Protein AF-A0A1H5ENJ8-F1 (afdb_monomer)

Mean predicted aligned error: 17.4 Å

Secondary structure (DSSP, 8-state):
------------------------------------------------PPP------PPP---S-------EEEEESS-EEEESSSSTTS-EEEEEPTT-EEEEEEE-TTSEEEEEETTEEEEEEGGGEEE-----------------EEEEEETTEEEEEE--S--SSS-EEEEEEE---BSSTTS--SS-S-TT-HHHHHHHHHHHHTTEEEEEEPPPGGGEETTTEE-SSTTHHHHHHHHHHHHHHHHHHS-EEEEEEEEEEETHHHHHIIIIIHHH-TTTS-SEEEEEES--SS-TTSPPP------HHHHTSEEEEEEEETT--TT-STT-TT--HHHHHHHHHHHHHHTT--EEEEEETT--TT---HHHHHHHHHTT--

Nearest PDB structures (foldseek):
  6bio-assembly1_A  TM=8.941E-01  e=5.036E-04  Trichomonas vaginalis
  6biq-assembly4_C  TM=7.669E-01  e=7.719E-05  Trichomonas vaginalis
  2epd-assembly1_A  TM=6.469E-01  e=9.221E-04  Homo sapiens
  2cub-assembly1_A  TM=4.754E-01  e=1.175E-03  Homo sapiens
  2yuo-assembly1_A  TM=6.584E-01  e=3.081E-02  Mus musculus

pLDDT: mean 70.96, std 23.33, range [23.03, 98.12]

InterPro domains:
  IPR003646 SH3-like domain, bacterial-type [PF08239] (80-129)
  IPR003646 SH3-like domain, bacterial-type [PS51781] (67-133)
  IPR003646 SH3-like domain, bacterial-type [SM00287] (70-133)
  IPR029058 Alpha/Beta hydrolase fold [G3DSA:3.40.50.1820] (159-376)
  IPR029058 Alpha/Beta hydrolase fold [SSF53474] (201-343)
  IPR036028 SH3-like domain superfamily [SSF50044] (95-150)

Radius of gyration: 28.77 Å; Cα contacts (8 Å, |Δi|>4): 739; chains: 1; bounding box: 108×57×76 Å

Solvent-accessible surface area (backbone atoms only — not comparable to full-atom values): 22337 Å² total; per-residue (Å²): 132,84,88,83,89,90,82,91,86,86,82,88,88,87,88,86,87,80,90,88,87,85,91,83,89,84,89,84,86,88,80,88,75,88,78,74,83,78,80,76,82,81,81,81,77,82,76,83,72,85,79,65,80,92,70,89,82,84,82,91,78,83,96,73,92,80,88,84,68,74,67,42,43,29,28,25,74,40,72,40,60,28,11,69,42,86,48,92,86,43,60,72,78,47,70,43,54,54,64,43,72,40,56,25,65,47,71,48,94,90,47,24,32,42,37,57,56,95,91,47,68,28,19,35,60,49,92,42,47,45,78,61,77,86,80,81,86,80,84,88,77,93,60,57,65,66,69,66,41,58,77,41,76,48,76,82,32,42,29,33,29,31,38,50,76,44,59,73,93,49,82,24,21,34,35,42,39,34,50,46,54,43,71,56,97,86,53,88,48,83,52,53,90,38,68,83,29,70,58,40,42,47,33,7,42,51,30,14,78,71,32,8,28,29,32,40,53,49,73,41,82,74,10,52,39,97,88,52,22,36,24,48,54,33,57,38,70,62,46,50,54,31,50,51,49,43,55,54,46,51,44,72,57,22,57,41,41,64,64,42,32,34,42,36,15,30,29,38,16,8,29,31,42,56,68,41,51,78,52,73,31,60,87,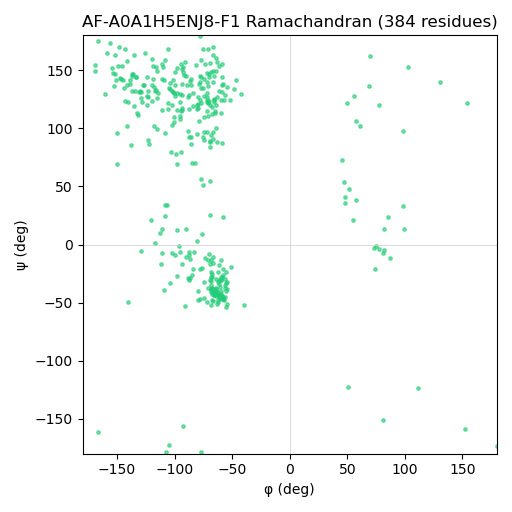75,64,49,27,9,25,37,30,20,29,45,15,22,27,53,44,92,85,76,47,72,71,92,61,74,80,63,60,65,76,31,25,75,33,34,27,42,37,30,35,26,23,70,54,12,33,66,57,44,39,95,74,40,50,88,36,30,26,44,57,19,26,53,45,20,44,51,57,42,40,76,48,59,27,52,61,50,75,44,68,39,72,82,24,38,67,84,66,69,60,63,34,62,51,48,51,62,36,58,76,66,45,102

Foldseek 3Di:
DDDDDDDDDDDDDDDDDDDDDDDDDDDDDDDDDPDDDDDDDDPDPPPDDDADPPDDDDDDDDDDDDDPFPWWKKFFQAWWFFFAAQDPPGDGPDIDHHGDIWIFRDADPSAWTFTADPNDTGITGNVGIDTDDDDDDDDDDDALDDDQDAQDDDLQWTKGKAQLDADSVDQAAAEEEAWAFDADPQDDTVFRRDSRTPLNNLQQVLRRVVRYMYMYIDQGPQCQDPQFHRACCRVLVSSVVSVLRVVVVCVVRHSYDLQRYEYEYAHRRQQSCQQDVVAPCCVRSQAWEYQRELAHFADLVRDGRDGDQHDLSRQAGYAYEAEYEPAAQACQDPRHNSGGRVVRRVRRQVVSVVSNHHYDHHYDYPDYSNPDSPSVSSNVVNVGID

Structure (mmCIF, N/CA/C/O backbone):
data_AF-A0A1H5ENJ8-F1
#
_entry.id   AF-A0A1H5ENJ8-F1
#
loop_
_atom_site.group_PDB
_atom_site.id
_atom_site.type_symbol
_atom_site.label_atom_id
_atom_site.label_alt_id
_atom_site.label_comp_id
_atom_site.label_asym_id
_atom_site.label_entity_id
_atom_site.label_seq_id
_atom_site.pdbx_PDB_ins_code
_atom_site.Cartn_x
_atom_site.Cartn_y
_atom_site.Cartn_z
_atom_site.occupancy
_atom_site.B_iso_or_equiv
_atom_site.auth_seq_id
_atom_site.auth_comp_id
_atom_site.auth_asym_id
_atom_site.auth_atom_id
_atom_site.pdbx_PDB_model_num
ATOM 1 N N . MET A 1 1 ? 67.768 22.641 35.129 1.00 35.69 1 MET A N 1
ATOM 2 C CA . MET A 1 1 ? 67.046 23.902 35.432 1.00 35.69 1 MET A CA 1
ATOM 3 C C . MET A 1 1 ? 66.871 24.683 34.130 1.00 35.69 1 MET A C 1
ATOM 5 O O . MET A 1 1 ? 67.740 24.520 33.292 1.00 35.69 1 MET A O 1
ATOM 9 N N . ALA A 1 2 ? 65.795 25.483 33.992 1.00 35.81 2 ALA A N 1
ATOM 10 C CA . ALA A 1 2 ? 65.405 26.325 32.829 1.00 35.81 2 ALA A CA 1
ATOM 11 C C . ALA A 1 2 ? 65.265 25.596 31.454 1.00 35.81 2 ALA A C 1
ATOM 13 O O . ALA A 1 2 ? 66.106 24.789 31.095 1.00 35.81 2 ALA A O 1
ATOM 14 N N . ARG A 1 3 ? 64.177 25.668 30.659 1.00 38.75 3 ARG A N 1
ATOM 15 C CA . ARG A 1 3 ? 63.271 26.766 30.208 1.00 38.75 3 ARG A CA 1
ATOM 16 C C . ARG A 1 3 ? 63.976 27.761 29.253 1.00 38.75 3 ARG A C 1
ATOM 18 O O . ARG A 1 3 ? 65.094 28.142 29.548 1.00 38.75 3 ARG A O 1
ATOM 25 N N . GLN A 1 4 ? 63.390 28.230 28.136 1.00 37.16 4 GLN A N 1
ATOM 26 C CA . GLN A 1 4 ? 62.016 28.067 27.611 1.00 37.16 4 GLN A CA 1
ATOM 27 C C . GLN A 1 4 ? 61.911 28.263 26.068 1.00 37.16 4 GLN A C 1
ATOM 29 O O . GLN A 1 4 ? 62.873 28.634 25.411 1.00 37.16 4 GLN A O 1
ATOM 34 N N . ARG A 1 5 ? 60.716 27.984 25.514 1.00 42.91 5 ARG A N 1
ATOM 35 C CA . ARG A 1 5 ? 60.276 28.131 24.098 1.00 42.91 5 ARG A CA 1
ATOM 36 C C . ARG A 1 5 ? 59.961 29.598 23.695 1.00 42.91 5 ARG A C 1
ATOM 38 O O . ARG A 1 5 ? 59.905 30.428 24.593 1.00 42.91 5 ARG A O 1
ATOM 45 N N . ILE A 1 6 ? 59.530 29.796 22.422 1.00 38.50 6 ILE A N 1
ATOM 46 C CA . ILE A 1 6 ? 58.468 30.707 21.850 1.00 38.50 6 ILE A CA 1
ATOM 47 C C . ILE A 1 6 ? 58.973 31.540 20.635 1.00 38.50 6 ILE A C 1
ATOM 49 O O . ILE A 1 6 ? 60.074 32.056 20.728 1.00 38.50 6 ILE A O 1
ATOM 53 N N . THR A 1 7 ? 58.264 31.814 19.512 1.00 38.94 7 THR A N 1
ATOM 54 C CA . THR A 1 7 ? 57.309 31.076 18.612 1.00 38.94 7 THR A CA 1
ATOM 55 C C . THR A 1 7 ? 57.052 31.889 17.314 1.00 38.94 7 THR A C 1
ATOM 57 O O . THR A 1 7 ? 56.972 33.110 17.413 1.00 38.94 7 THR A O 1
ATOM 60 N N . SER A 1 8 ? 56.673 31.230 16.194 1.00 32.31 8 SER A N 1
ATOM 61 C CA . SER A 1 8 ? 55.935 31.797 15.018 1.00 32.31 8 SER A CA 1
ATOM 62 C C . SER A 1 8 ? 56.716 32.794 14.121 1.00 32.31 8 SER A C 1
ATOM 64 O O . SER A 1 8 ? 57.758 33.270 14.539 1.00 32.31 8 SER A O 1
ATOM 66 N N . THR A 1 9 ? 56.363 33.141 12.869 1.00 33.34 9 THR A N 1
ATOM 67 C CA . THR A 1 9 ? 55.193 32.932 11.970 1.00 33.34 9 THR A CA 1
ATOM 68 C C . THR A 1 9 ? 55.682 32.749 10.511 1.00 33.34 9 THR A C 1
ATOM 70 O O . THR A 1 9 ? 56.824 33.080 10.212 1.00 33.34 9 THR A O 1
ATOM 73 N N . ALA A 1 10 ? 54.825 32.306 9.576 1.00 32.31 10 ALA A N 1
ATOM 74 C CA . ALA A 1 10 ? 55.089 32.402 8.129 1.00 32.31 10 ALA A CA 1
ATOM 75 C C . ALA A 1 10 ? 53.879 32.999 7.381 1.00 32.31 10 ALA A C 1
ATOM 77 O O . ALA A 1 10 ? 52.743 32.573 7.595 1.00 32.31 10 ALA A O 1
ATOM 78 N N . ARG A 1 11 ? 54.127 33.997 6.520 1.00 34.75 11 ARG A N 1
ATOM 79 C CA . ARG A 1 11 ? 53.130 34.675 5.668 1.00 34.75 11 ARG A CA 1
ATOM 80 C C . ARG A 1 11 ? 53.173 34.132 4.235 1.00 34.75 11 ARG A C 1
ATOM 82 O O . ARG A 1 11 ? 54.233 33.773 3.736 1.00 34.75 11 ARG A O 1
ATOM 89 N N . SER A 1 12 ? 52.015 34.132 3.580 1.00 34.94 12 SER A N 1
ATOM 90 C CA . SER A 1 12 ? 51.819 33.816 2.159 1.00 34.94 12 SER A CA 1
ATOM 91 C C . SER A 1 12 ? 52.504 34.816 1.221 1.00 34.94 12 SER A C 1
ATOM 93 O O . SER A 1 12 ? 52.647 35.977 1.600 1.00 34.94 12 SER A O 1
ATOM 95 N N . LEU A 1 13 ? 52.742 34.429 -0.042 1.00 30.81 13 LEU A N 1
ATOM 96 C CA . LEU A 1 13 ? 52.519 35.317 -1.194 1.00 30.81 13 LEU A CA 1
ATOM 97 C C . LEU A 1 13 ? 52.353 34.562 -2.530 1.00 30.81 13 LEU A C 1
ATOM 99 O O . LEU A 1 13 ? 52.586 33.361 -2.630 1.00 30.81 13 LEU A O 1
ATOM 103 N N . LEU A 1 14 ? 51.839 35.308 -3.507 1.00 28.73 14 LEU A N 1
ATOM 104 C CA . LEU A 1 14 ? 51.259 34.913 -4.793 1.00 28.73 14 LEU A CA 1
ATOM 105 C C . LEU A 1 14 ? 52.295 34.952 -5.933 1.00 28.73 14 LEU A C 1
ATOM 107 O O . LEU A 1 14 ? 53.169 35.812 -5.892 1.00 28.73 14 LEU A O 1
ATOM 111 N N . ALA A 1 15 ? 52.095 34.173 -7.004 1.00 29.23 15 ALA A N 1
ATOM 112 C CA . ALA A 1 15 ? 52.292 34.621 -8.397 1.00 29.23 15 ALA A CA 1
ATOM 113 C C . ALA A 1 15 ? 51.723 33.595 -9.399 1.00 29.23 15 ALA A C 1
ATOM 115 O O . ALA A 1 15 ? 51.718 32.395 -9.131 1.00 29.23 15 ALA A O 1
ATOM 116 N N . ALA A 1 16 ? 51.254 34.069 -10.555 1.00 30.17 16 ALA A N 1
ATOM 117 C CA . ALA A 1 16 ? 50.742 33.256 -11.661 1.00 30.17 16 ALA A CA 1
ATOM 118 C C . ALA A 1 16 ? 51.574 33.489 -12.934 1.00 30.17 16 ALA A C 1
ATOM 120 O O . ALA A 1 16 ? 52.197 34.541 -13.067 1.00 30.17 16 ALA A O 1
ATOM 121 N N . LEU A 1 17 ? 51.522 32.562 -13.897 1.00 25.55 17 LEU A N 1
ATOM 122 C CA . LEU A 1 17 ? 51.910 32.840 -15.284 1.00 25.55 17 LEU A CA 1
ATOM 123 C C . LEU A 1 17 ? 51.046 32.045 -16.276 1.00 25.55 17 LEU A C 1
ATOM 125 O O . LEU A 1 17 ? 50.471 31.012 -15.932 1.00 25.55 17 LEU A O 1
ATOM 129 N N . VAL A 1 18 ? 50.906 32.583 -17.487 1.00 26.28 18 VAL A N 1
ATOM 130 C CA . VAL A 1 18 ? 49.850 32.279 -18.461 1.00 26.28 18 VAL A CA 1
ATOM 131 C C . VAL A 1 18 ? 50.459 32.086 -19.860 1.00 26.28 18 VAL A C 1
ATOM 133 O O . VAL A 1 18 ? 51.229 32.929 -20.294 1.00 26.28 18 VAL A O 1
ATOM 136 N N . ILE A 1 19 ? 50.050 31.002 -20.538 1.00 28.91 19 ILE A N 1
ATOM 137 C CA . ILE A 1 19 ? 50.002 30.751 -22.003 1.00 28.91 19 ILE A CA 1
ATOM 138 C C . ILE A 1 19 ? 51.251 31.041 -22.870 1.00 28.91 19 ILE A C 1
ATOM 140 O O . ILE A 1 19 ? 51.610 32.187 -23.109 1.00 28.91 19 ILE A O 1
ATOM 144 N N . ALA A 1 20 ? 51.726 29.998 -23.565 1.00 26.36 20 ALA A N 1
ATOM 145 C CA . ALA A 1 20 ? 52.032 30.031 -25.007 1.00 26.36 20 ALA A CA 1
ATOM 146 C C . ALA A 1 20 ? 51.937 28.605 -25.594 1.00 26.36 20 ALA A C 1
ATOM 148 O O . ALA A 1 20 ? 52.114 27.628 -24.868 1.00 26.36 20 ALA A O 1
ATOM 149 N N . ALA A 1 21 ? 51.609 28.475 -26.883 1.00 28.86 21 ALA A N 1
ATOM 150 C CA . ALA A 1 21 ? 51.288 27.197 -27.529 1.00 28.86 21 ALA A CA 1
ATOM 151 C C . ALA A 1 21 ? 52.354 26.741 -28.539 1.00 28.86 21 ALA A C 1
ATOM 153 O O . ALA A 1 21 ? 53.020 27.567 -29.157 1.00 28.86 21 ALA A O 1
ATOM 154 N N . ALA A 1 22 ? 52.427 25.429 -28.782 1.00 27.62 22 ALA A N 1
ATOM 155 C CA . ALA A 1 22 ? 53.050 24.855 -29.973 1.00 27.62 22 ALA A CA 1
ATOM 156 C C . ALA A 1 22 ? 52.261 23.616 -30.427 1.00 27.62 22 ALA A C 1
ATOM 158 O O . ALA A 1 22 ? 52.051 22.677 -29.660 1.00 27.62 22 ALA A O 1
ATOM 159 N N . THR A 1 23 ? 51.797 23.630 -31.674 1.00 29.53 23 THR A N 1
ATOM 160 C CA . THR A 1 23 ? 51.096 22.517 -32.328 1.00 29.53 23 THR A CA 1
ATOM 161 C C . THR A 1 23 ? 52.083 21.593 -33.028 1.00 29.53 23 THR A C 1
ATOM 163 O O . THR A 1 23 ? 52.923 22.085 -33.778 1.00 29.53 23 THR A O 1
ATOM 166 N N . LEU A 1 24 ? 51.904 20.275 -32.919 1.00 28.66 24 LEU A N 1
ATOM 167 C CA . LEU A 1 24 ? 52.445 19.326 -33.896 1.00 28.66 24 LEU A CA 1
ATOM 168 C C . LEU A 1 24 ? 51.423 18.227 -34.204 1.00 28.66 24 LEU A C 1
ATOM 170 O O . LEU A 1 24 ? 50.709 17.747 -33.326 1.00 28.66 24 LEU A O 1
ATOM 174 N N . SER A 1 25 ? 51.333 17.899 -35.490 1.00 31.66 25 SER A N 1
ATOM 175 C CA . SER A 1 25 ? 50.334 17.012 -36.085 1.00 31.66 25 SER A CA 1
ATOM 176 C C . SER A 1 25 ? 50.756 15.547 -36.009 1.00 31.66 25 SER A C 1
ATOM 178 O O . SER A 1 25 ? 51.887 15.229 -36.369 1.00 31.66 25 SER A O 1
ATOM 180 N N . THR A 1 26 ? 49.825 14.651 -35.672 1.00 31.36 26 THR A N 1
ATOM 181 C CA . THR A 1 26 ? 49.824 13.268 -36.175 1.00 31.36 26 THR A CA 1
ATOM 182 C C . THR A 1 26 ? 48.394 12.813 -36.474 1.00 31.36 26 THR A C 1
ATOM 184 O O . THR A 1 26 ? 47.453 13.082 -35.728 1.00 31.36 26 THR A O 1
ATOM 187 N N . SER A 1 27 ? 48.224 12.139 -37.610 1.00 30.14 27 SER A N 1
ATOM 188 C CA . SER A 1 27 ? 46.939 11.699 -38.160 1.00 30.14 27 SER A CA 1
ATOM 189 C C . SER A 1 27 ? 46.706 10.200 -37.953 1.00 30.14 27 SER A C 1
ATOM 191 O O . SER A 1 27 ? 47.572 9.399 -38.300 1.00 30.14 27 SER A O 1
ATOM 193 N N . ALA A 1 28 ? 45.512 9.811 -37.498 1.00 30.80 28 ALA A N 1
ATOM 194 C CA . ALA A 1 28 ? 45.013 8.431 -37.524 1.00 30.80 28 ALA A CA 1
ATOM 195 C C . ALA A 1 28 ? 43.470 8.428 -37.683 1.00 30.80 28 ALA A C 1
ATOM 197 O O . ALA A 1 28 ? 42.835 9.439 -37.372 1.00 30.80 28 ALA A O 1
ATOM 198 N N . PRO A 1 29 ? 42.858 7.368 -38.247 1.00 30.70 29 PRO A N 1
ATOM 199 C CA . PRO A 1 29 ? 41.721 7.551 -39.154 1.00 30.70 29 PRO A CA 1
ATOM 200 C C . PRO A 1 29 ? 40.328 7.509 -38.513 1.00 30.70 29 PRO A C 1
ATOM 202 O O . PRO A 1 29 ? 40.062 6.799 -37.544 1.00 30.70 29 PRO A O 1
ATOM 205 N N . SER A 1 30 ? 39.394 8.202 -39.165 1.00 29.97 30 SER A N 1
ATOM 206 C CA . SER A 1 30 ? 37.955 8.089 -38.950 1.00 29.97 30 SER A CA 1
ATOM 207 C C . SER A 1 30 ? 37.383 6.861 -39.670 1.00 29.97 30 SER A C 1
ATOM 209 O O . SER A 1 30 ? 37.382 6.785 -40.896 1.00 29.97 30 SER A O 1
ATOM 211 N N . VAL A 1 31 ? 36.824 5.910 -38.915 1.00 28.92 31 VAL A N 1
ATOM 212 C CA . VAL A 1 31 ? 36.044 4.798 -39.483 1.00 28.92 31 VAL A CA 1
ATOM 213 C C . VAL A 1 31 ? 34.558 5.089 -39.298 1.00 28.92 31 VAL A C 1
ATOM 215 O O . VAL A 1 31 ? 34.006 4.942 -38.208 1.00 28.92 31 VAL A O 1
ATOM 218 N N . SER A 1 32 ? 33.904 5.522 -40.375 1.00 29.59 32 SER A N 1
ATOM 219 C CA . SER A 1 32 ? 32.454 5.718 -40.404 1.00 29.59 32 SER A CA 1
ATOM 220 C C . SER A 1 32 ? 31.754 4.369 -40.589 1.00 29.59 32 SER A C 1
ATOM 222 O O . SER A 1 32 ? 31.776 3.798 -41.678 1.00 29.59 32 SER A O 1
ATOM 224 N N . ALA A 1 33 ? 31.137 3.848 -39.527 1.00 26.92 33 ALA A N 1
ATOM 225 C CA . ALA A 1 33 ? 30.355 2.614 -39.567 1.00 26.92 33 ALA A CA 1
ATOM 226 C C . ALA A 1 33 ? 28.857 2.925 -39.427 1.00 26.92 33 ALA A C 1
ATOM 228 O O . ALA A 1 33 ? 28.322 3.056 -38.325 1.00 26.92 33 ALA A O 1
ATOM 229 N N . SER A 1 34 ? 28.167 3.024 -40.565 1.00 32.50 34 SER A N 1
ATOM 230 C CA . SER A 1 34 ? 26.708 3.148 -40.624 1.00 32.50 34 SER A CA 1
ATOM 231 C C . SER A 1 34 ? 26.036 1.839 -40.184 1.00 32.50 34 SER A C 1
ATOM 233 O O . SER A 1 34 ? 25.760 0.956 -40.997 1.00 32.50 34 SER A O 1
ATOM 235 N N . MET A 1 35 ? 25.773 1.689 -38.882 1.00 25.52 35 MET A N 1
ATOM 236 C CA . MET A 1 35 ? 24.993 0.566 -38.355 1.00 25.52 35 MET A CA 1
ATOM 237 C C . MET A 1 35 ? 23.491 0.855 -38.408 1.00 25.52 35 MET A C 1
ATOM 239 O O . MET A 1 35 ? 22.856 1.298 -37.452 1.00 25.52 35 MET A O 1
ATOM 243 N N . ARG A 1 36 ? 22.923 0.532 -39.570 1.00 26.89 36 ARG A N 1
ATOM 244 C CA . ARG A 1 36 ? 21.490 0.315 -39.792 1.00 26.89 36 ARG A CA 1
ATOM 245 C C . ARG A 1 36 ? 20.966 -0.700 -38.754 1.00 26.89 36 ARG A C 1
ATOM 247 O O . ARG A 1 36 ? 21.512 -1.803 -38.702 1.00 26.89 36 ARG A O 1
ATOM 254 N N . PRO A 1 37 ? 19.935 -0.392 -37.943 1.00 26.83 37 PRO A N 1
ATOM 255 C CA . PRO A 1 37 ? 19.431 -1.342 -36.956 1.00 26.83 37 PRO A CA 1
ATOM 256 C C . PRO A 1 37 ? 18.770 -2.527 -37.666 1.00 26.83 37 PRO A C 1
ATOM 258 O O . PRO A 1 37 ? 17.723 -2.390 -38.302 1.00 26.83 37 PRO A O 1
ATOM 261 N N . THR A 1 38 ? 19.386 -3.702 -37.562 1.00 26.11 38 THR A N 1
ATOM 262 C CA . THR A 1 38 ? 18.792 -4.963 -38.001 1.00 26.11 38 THR A CA 1
ATOM 263 C C . THR A 1 38 ? 17.602 -5.292 -37.104 1.00 26.11 38 THR A C 1
ATOM 265 O O . THR A 1 38 ? 17.733 -5.458 -35.892 1.00 26.11 38 THR A O 1
ATOM 268 N N . ALA A 1 39 ? 16.413 -5.371 -37.701 1.00 26.06 39 ALA A N 1
ATOM 269 C CA . ALA A 1 39 ? 15.216 -5.783 -36.987 1.00 26.06 39 ALA A CA 1
ATOM 270 C C . ALA A 1 39 ? 15.366 -7.242 -36.529 1.00 26.06 39 ALA A C 1
ATOM 272 O O . ALA A 1 39 ? 15.430 -8.155 -37.351 1.00 26.06 39 ALA A O 1
ATOM 273 N N . VAL A 1 40 ? 15.402 -7.464 -35.214 1.00 26.73 40 VAL A N 1
ATOM 274 C CA . VAL A 1 40 ? 15.264 -8.807 -34.640 1.00 26.73 40 VAL A CA 1
ATOM 275 C C . VAL A 1 40 ? 13.799 -9.231 -34.811 1.00 26.73 40 VAL A C 1
ATOM 277 O O . VAL A 1 40 ? 12.915 -8.467 -34.412 1.00 26.73 40 VAL A O 1
ATOM 280 N N . PRO A 1 41 ? 13.501 -10.403 -35.400 1.00 23.03 41 PRO A N 1
ATOM 281 C CA . PRO A 1 41 ? 12.124 -10.812 -35.642 1.00 23.03 41 PRO A CA 1
ATOM 282 C C . PRO A 1 41 ? 11.388 -11.038 -34.319 1.00 23.03 41 PRO A C 1
ATOM 284 O O . PRO A 1 41 ? 11.805 -11.833 -33.476 1.00 23.03 41 PRO A O 1
ATOM 287 N N . ALA A 1 42 ? 10.259 -10.352 -34.151 1.00 27.06 42 ALA A N 1
ATOM 288 C CA . ALA A 1 42 ? 9.368 -10.555 -33.020 1.00 27.06 42 ALA A CA 1
ATOM 289 C C . ALA A 1 42 ? 8.587 -11.868 -33.195 1.00 27.06 42 ALA A C 1
ATOM 291 O O . ALA A 1 42 ? 7.491 -11.880 -33.754 1.00 27.06 42 ALA A O 1
ATOM 292 N N . THR A 1 43 ? 9.130 -12.982 -32.701 1.00 24.30 43 THR A N 1
ATOM 293 C CA . THR A 1 43 ? 8.386 -14.244 -32.592 1.00 24.30 43 THR A CA 1
ATOM 294 C C . THR A 1 43 ? 7.266 -14.108 -31.559 1.00 24.30 43 THR A C 1
ATOM 296 O O . THR A 1 43 ? 7.456 -14.225 -30.347 1.00 24.30 43 THR A O 1
ATOM 299 N N . SER A 1 44 ? 6.058 -13.835 -32.050 1.00 28.47 44 SER A N 1
ATOM 300 C CA . SER A 1 44 ? 4.851 -13.695 -31.243 1.00 28.47 44 SER A CA 1
ATOM 301 C C . SER A 1 44 ? 4.363 -15.045 -30.705 1.00 28.47 44 SER A C 1
ATOM 303 O O . SER A 1 44 ? 3.598 -15.746 -31.364 1.00 28.47 44 SER A O 1
ATOM 305 N N . ALA A 1 45 ? 4.714 -15.370 -29.462 1.00 23.89 45 ALA A N 1
ATOM 306 C CA . ALA A 1 45 ? 3.954 -16.324 -28.652 1.00 23.89 45 ALA A CA 1
ATOM 307 C C . ALA A 1 45 ? 2.959 -15.549 -27.770 1.00 23.89 45 ALA A C 1
ATOM 309 O O . ALA A 1 45 ? 3.208 -15.282 -26.591 1.00 23.89 45 ALA A O 1
ATOM 310 N N . ALA A 1 46 ? 1.833 -15.141 -28.363 1.00 24.39 46 ALA A N 1
ATOM 311 C CA . ALA A 1 46 ? 0.750 -14.464 -27.655 1.00 24.39 46 ALA A CA 1
ATOM 312 C C . ALA A 1 46 ? 0.052 -15.440 -26.693 1.00 24.39 46 ALA A C 1
ATOM 314 O O . ALA A 1 46 ? -0.927 -16.096 -27.033 1.00 24.39 46 ALA A O 1
ATOM 315 N N . SER A 1 47 ? 0.566 -15.545 -25.466 1.00 24.78 47 SER A N 1
ATOM 316 C CA . SER A 1 47 ? -0.108 -16.281 -24.397 1.00 24.78 47 SER A CA 1
ATOM 317 C C . SER A 1 47 ? -1.291 -15.447 -23.898 1.00 24.78 47 SER A C 1
ATOM 319 O O . SER A 1 47 ? -1.122 -14.505 -23.119 1.00 24.78 47 SER A O 1
ATOM 321 N N . THR A 1 48 ? -2.482 -15.759 -24.414 1.00 23.58 48 THR A N 1
ATOM 322 C CA . THR A 1 48 ? -3.736 -15.033 -24.173 1.00 23.58 48 THR A CA 1
ATOM 323 C C . THR A 1 48 ? -4.148 -15.096 -22.703 1.00 23.58 48 THR A C 1
ATOM 325 O O . THR A 1 48 ? -4.902 -15.969 -22.275 1.00 23.58 48 THR A O 1
ATOM 328 N N . VAL A 1 49 ? -3.666 -14.144 -21.903 1.00 29.20 49 VAL A N 1
ATOM 329 C CA . VAL A 1 49 ? -4.190 -13.906 -20.556 1.00 29.20 49 VAL A CA 1
ATOM 330 C C . VAL A 1 49 ? -5.555 -13.215 -20.662 1.00 29.20 49 VAL A C 1
ATOM 332 O O . VAL A 1 49 ? -5.654 -12.189 -21.337 1.00 29.20 49 VAL A O 1
ATOM 335 N N . PRO A 1 50 ? -6.617 -13.730 -20.015 1.00 25.05 50 PRO A N 1
ATOM 336 C CA . PRO A 1 50 ? -7.936 -13.120 -20.106 1.00 25.05 50 PRO A CA 1
ATOM 337 C C . PRO A 1 50 ? -7.929 -11.737 -19.446 1.00 25.05 50 PRO A C 1
ATOM 339 O O . PRO A 1 50 ? -7.586 -11.586 -18.269 1.00 25.05 50 PRO A O 1
ATOM 342 N N . PHE A 1 51 ? -8.322 -10.718 -20.209 1.00 26.89 51 PHE A N 1
ATOM 343 C CA . PHE A 1 51 ? -8.545 -9.373 -19.690 1.00 26.89 51 PHE A CA 1
ATOM 344 C C . PHE A 1 51 ? -9.886 -9.316 -18.957 1.00 26.89 51 PHE A C 1
ATOM 346 O O . PHE A 1 51 ? -10.898 -9.805 -19.455 1.00 26.89 51 PHE A O 1
ATOM 353 N N . LEU A 1 52 ? -9.905 -8.696 -17.774 1.00 26.88 52 LEU A N 1
ATOM 354 C CA . LEU A 1 52 ? -11.144 -8.488 -17.030 1.00 26.88 52 LEU A CA 1
ATOM 355 C C . LEU A 1 52 ? -11.793 -7.162 -17.457 1.00 26.88 52 LEU A C 1
ATOM 357 O O . LEU A 1 52 ? -11.427 -6.084 -16.978 1.00 26.88 52 LEU A O 1
ATOM 361 N N . ASP A 1 53 ? -12.765 -7.251 -18.362 1.00 25.03 53 ASP A N 1
ATOM 362 C CA . ASP A 1 53 ? -13.588 -6.124 -18.803 1.00 25.03 53 ASP A CA 1
ATOM 363 C C . ASP A 1 53 ? -14.624 -5.757 -17.728 1.00 25.03 53 ASP A C 1
ATOM 365 O O . ASP A 1 53 ? -15.739 -6.272 -17.683 1.00 25.03 53 ASP A O 1
ATOM 369 N N . VAL A 1 54 ? -14.273 -4.821 -16.842 1.00 29.38 54 VAL A N 1
ATOM 370 C CA . VAL A 1 54 ? -15.227 -4.246 -15.877 1.00 29.38 54 VAL A CA 1
ATOM 371 C C . VAL A 1 54 ? -15.989 -3.087 -16.533 1.00 29.38 54 VAL A C 1
ATOM 373 O O . VAL A 1 54 ? -15.774 -1.918 -16.210 1.00 29.38 54 VAL A O 1
ATOM 376 N N . ALA A 1 55 ? -16.872 -3.410 -17.485 1.00 24.62 55 ALA A N 1
ATOM 377 C CA . ALA A 1 55 ? -17.777 -2.449 -18.120 1.00 24.62 55 ALA A CA 1
ATOM 378 C C . ALA A 1 55 ? -19.115 -3.082 -18.577 1.00 24.62 55 ALA A C 1
ATOM 380 O O . ALA A 1 55 ? -19.229 -3.581 -19.686 1.00 24.62 55 ALA A O 1
ATOM 381 N N . ALA A 1 56 ? -20.134 -2.949 -17.719 1.00 29.36 56 ALA A N 1
ATOM 382 C CA . ALA A 1 56 ? -21.577 -2.960 -18.018 1.00 29.36 56 ALA A CA 1
ATOM 383 C C . ALA A 1 56 ? -22.228 -4.180 -18.722 1.00 29.36 56 ALA A C 1
ATOM 385 O O . ALA A 1 56 ? -22.260 -4.259 -19.944 1.00 29.36 56 ALA A O 1
ATOM 386 N N . ARG A 1 57 ? -22.993 -4.970 -17.944 1.00 24.78 57 ARG A N 1
ATOM 387 C CA . ARG A 1 57 ? -24.486 -4.998 -17.920 1.00 24.78 57 ARG A CA 1
ATOM 388 C C . ARG A 1 57 ? -24.981 -6.380 -17.461 1.00 24.78 57 ARG A C 1
ATOM 390 O O . ARG A 1 57 ? -24.667 -7.383 -18.084 1.00 24.78 57 ARG A O 1
ATOM 397 N N . ALA A 1 58 ? -25.761 -6.430 -16.380 1.00 27.33 58 ALA A N 1
ATOM 398 C CA . ALA A 1 58 ? -26.423 -7.661 -15.946 1.00 27.33 58 ALA A CA 1
ATOM 399 C C . ALA A 1 58 ? -27.784 -7.822 -16.661 1.00 27.33 58 ALA A C 1
ATOM 401 O O . ALA A 1 58 ? -28.474 -6.810 -16.837 1.00 27.33 58 ALA A O 1
ATOM 402 N N . PRO A 1 59 ? -28.177 -9.044 -17.071 1.00 26.95 59 PRO A N 1
ATOM 403 C CA . PRO A 1 59 ? -29.545 -9.346 -17.490 1.00 26.95 59 PRO A CA 1
ATOM 404 C C . PRO A 1 59 ? -30.509 -9.335 -16.287 1.00 26.95 59 PRO A C 1
ATOM 406 O O . PRO A 1 59 ? -30.087 -9.224 -15.136 1.00 26.95 59 PRO A O 1
ATOM 409 N N . GLY A 1 60 ? -31.811 -9.349 -16.577 1.00 31.03 60 GLY A N 1
ATOM 410 C CA . GLY A 1 60 ? -32.853 -8.883 -15.659 1.00 31.03 60 GLY A CA 1
ATOM 411 C C . GLY A 1 60 ? -33.044 -9.685 -14.367 1.00 31.03 60 GLY A C 1
ATOM 412 O O . GLY A 1 60 ? -32.988 -10.910 -14.360 1.00 31.03 60 GLY A O 1
ATOM 413 N N . VAL A 1 61 ? -33.372 -8.952 -13.299 1.00 26.06 61 VAL A N 1
ATOM 414 C CA . VAL A 1 61 ? -34.098 -9.438 -12.117 1.00 26.06 61 VAL A CA 1
ATOM 415 C C . VAL A 1 61 ? -35.192 -8.410 -11.799 1.00 26.06 61 VAL A C 1
ATOM 417 O O . VAL A 1 61 ? -35.003 -7.212 -12.024 1.00 26.06 61 VAL A O 1
ATOM 420 N N . ASP A 1 62 ? -36.337 -8.914 -11.345 1.00 23.44 62 ASP A N 1
ATOM 421 C CA . ASP A 1 62 ? -37.631 -8.237 -11.214 1.00 23.44 62 ASP A CA 1
ATOM 422 C C . ASP A 1 62 ? -37.657 -6.972 -10.318 1.00 23.44 62 ASP A C 1
ATOM 424 O O . ASP A 1 62 ? -36.846 -6.778 -9.409 1.00 23.44 62 ASP A O 1
ATOM 428 N N . VAL A 1 63 ? -38.628 -6.091 -10.585 1.00 34.78 63 VAL A N 1
ATOM 429 C CA . VAL A 1 63 ? -38.812 -4.772 -9.966 1.00 34.78 63 VAL A CA 1
ATOM 430 C C . VAL A 1 63 ? -39.848 -4.837 -8.836 1.00 34.78 63 VAL A C 1
ATOM 432 O O . VAL A 1 63 ? -40.922 -4.240 -8.916 1.00 34.78 63 VAL A O 1
ATOM 435 N N . SER A 1 64 ? -39.518 -5.502 -7.725 1.00 30.42 64 SER A N 1
ATOM 436 C CA . SER A 1 64 ? -40.411 -5.549 -6.557 1.00 30.42 64 SER A CA 1
ATOM 437 C C . SER A 1 64 ? -39.687 -5.458 -5.190 1.00 30.42 64 SER A C 1
ATOM 439 O O . SER A 1 64 ? -39.122 -6.399 -4.651 1.00 30.42 64 SER A O 1
ATOM 441 N N . ARG A 1 65 ? -39.740 -4.250 -4.597 1.00 42.47 65 ARG A N 1
ATOM 442 C CA . ARG A 1 65 ? -39.600 -3.921 -3.151 1.00 42.47 65 ARG A CA 1
ATOM 443 C C . ARG A 1 65 ? -38.454 -4.582 -2.336 1.00 42.47 65 ARG A C 1
ATOM 445 O O . ARG A 1 65 ? -38.707 -5.302 -1.377 1.00 42.47 65 ARG A O 1
ATOM 452 N N . GLY A 1 66 ? -37.202 -4.156 -2.559 1.00 25.66 66 GLY A N 1
ATOM 453 C CA . GLY A 1 66 ? -36.050 -4.438 -1.670 1.00 25.66 66 GLY A CA 1
ATOM 454 C C . GLY A 1 66 ? -35.330 -3.176 -1.160 1.00 25.66 66 GLY A C 1
ATOM 455 O O . GLY A 1 66 ? -34.410 -2.669 -1.800 1.00 25.66 66 GLY A O 1
ATOM 456 N N . ARG A 1 67 ? -35.740 -2.622 -0.009 1.00 36.66 67 ARG A N 1
ATOM 457 C CA . ARG A 1 67 ? -35.270 -1.311 0.498 1.00 36.66 67 ARG A CA 1
ATOM 458 C C . ARG A 1 67 ? -33.991 -1.401 1.353 1.00 36.66 67 ARG A C 1
ATOM 460 O O . ARG A 1 67 ? -34.071 -1.445 2.577 1.00 36.66 67 ARG A O 1
ATOM 467 N N . LEU A 1 68 ? -32.814 -1.251 0.742 1.00 32.00 68 LEU A N 1
ATOM 468 C CA . LEU A 1 68 ? -31.559 -0.945 1.459 1.00 32.00 68 LEU A CA 1
ATOM 469 C C . LEU A 1 68 ? -31.225 0.557 1.382 1.00 32.00 68 LEU A C 1
ATOM 471 O O . LEU A 1 68 ? -30.383 0.989 0.598 1.00 32.00 68 LEU A O 1
ATOM 475 N N . THR A 1 69 ? -31.898 1.385 2.192 1.00 33.75 69 THR A N 1
ATOM 476 C CA . THR A 1 69 ? -31.657 2.845 2.230 1.00 33.75 69 THR A CA 1
ATOM 477 C C . THR A 1 69 ? -30.840 3.291 3.441 1.00 33.75 69 THR A C 1
ATOM 479 O O . THR A 1 69 ? -31.393 3.867 4.383 1.00 33.75 69 THR A O 1
ATOM 482 N N . SER A 1 70 ? -29.520 3.114 3.385 1.00 45.62 70 SER A N 1
ATOM 483 C CA . SER A 1 70 ? -28.583 3.779 4.301 1.00 45.62 70 SER A CA 1
ATOM 484 C C . SER A 1 70 ? -28.534 5.281 3.997 1.00 45.62 70 SER A C 1
ATOM 486 O O . SER A 1 70 ? -27.690 5.758 3.237 1.00 45.62 70 SER A O 1
ATOM 488 N N . ARG A 1 71 ? -29.490 6.030 4.560 1.00 57.31 71 ARG A N 1
ATOM 489 C CA . ARG A 1 71 ? -29.567 7.496 4.476 1.00 57.31 71 ARG A CA 1
ATOM 490 C C . ARG A 1 71 ? -28.303 8.105 5.085 1.00 57.31 71 ARG A C 1
ATOM 492 O O . ARG A 1 71 ? -28.105 8.027 6.292 1.00 57.31 71 ARG A O 1
ATOM 499 N N . VAL A 1 72 ? -27.469 8.738 4.262 1.00 63.72 72 VAL A N 1
ATOM 500 C CA . VAL A 1 72 ? -26.268 9.454 4.717 1.00 63.72 72 VAL A CA 1
ATOM 501 C C . VAL A 1 72 ? -26.489 10.957 4.661 1.00 63.72 72 VAL A C 1
ATOM 503 O O . VAL A 1 72 ? -26.746 11.521 3.596 1.00 63.72 72 VAL A O 1
ATOM 506 N N . THR A 1 73 ? -26.348 11.612 5.810 1.00 76.62 73 THR A N 1
ATOM 507 C CA . THR A 1 73 ? -26.309 13.073 5.901 1.00 76.62 73 THR A CA 1
ATOM 508 C C . THR A 1 73 ? -24.986 13.569 5.336 1.00 76.62 73 THR A C 1
ATOM 510 O O . THR A 1 73 ? -23.911 13.187 5.803 1.00 76.62 73 THR A O 1
ATOM 513 N N . ILE A 1 74 ? -25.062 14.429 4.326 1.00 78.12 74 ILE A N 1
ATOM 514 C CA . ILE A 1 74 ? -23.910 15.092 3.724 1.00 78.12 74 ILE A CA 1
ATOM 515 C C . ILE A 1 74 ? -24.027 16.608 3.884 1.00 78.12 74 ILE A C 1
ATOM 517 O O . ILE A 1 74 ? -25.117 17.168 3.810 1.00 78.12 74 ILE A O 1
ATOM 521 N N . GLN A 1 75 ? -22.899 17.269 4.122 1.00 81.19 75 GLN A N 1
ATOM 522 C CA . GLN A 1 75 ? -22.787 18.710 4.326 1.00 81.19 75 GLN A CA 1
ATOM 523 C C . GLN A 1 75 ? -21.936 19.326 3.219 1.00 81.19 75 GLN A C 1
ATOM 525 O O . GLN A 1 75 ? -20.852 18.821 2.922 1.00 81.19 75 GLN A O 1
ATOM 530 N N . THR A 1 76 ? -22.404 20.418 2.618 1.00 77.19 76 THR A N 1
ATOM 531 C CA . THR A 1 76 ? -21.664 21.138 1.573 1.00 77.19 76 THR A CA 1
ATOM 532 C C . THR A 1 76 ? -20.443 21.871 2.138 1.00 77.19 76 THR A C 1
ATOM 534 O O . THR A 1 76 ? -20.511 22.533 3.175 1.00 77.19 76 THR A O 1
ATOM 537 N N . THR A 1 77 ? -19.306 21.788 1.446 1.00 66.69 77 THR A N 1
ATOM 538 C CA . THR A 1 77 ? -18.054 22.469 1.834 1.00 66.69 77 THR A CA 1
ATOM 539 C C . THR A 1 77 ? -17.876 23.835 1.170 1.00 66.69 77 THR A C 1
ATOM 541 O O . THR A 1 77 ? -17.104 24.655 1.670 1.00 66.69 77 THR A O 1
ATOM 544 N N . ALA A 1 78 ? -18.635 24.102 0.105 1.00 67.56 78 ALA A N 1
ATOM 545 C CA . ALA A 1 78 ? -18.721 25.350 -0.656 1.00 67.56 78 ALA A CA 1
ATOM 546 C C . ALA A 1 78 ? -20.159 25.518 -1.210 1.00 67.56 78 ALA A C 1
ATOM 548 O O . ALA A 1 78 ? -20.935 24.559 -1.132 1.00 67.56 78 ALA A O 1
ATOM 549 N N . PRO A 1 79 ? -20.545 26.683 -1.770 1.00 82.69 79 PRO A N 1
ATOM 550 C CA . PRO A 1 79 ? -21.798 26.816 -2.514 1.00 82.69 79 PRO A CA 1
ATOM 551 C C . PRO A 1 79 ? -21.860 25.802 -3.667 1.00 82.69 79 PRO A C 1
ATOM 553 O O . PRO A 1 79 ? -20.912 25.684 -4.443 1.00 82.69 79 PRO A O 1
ATOM 556 N N . LEU A 1 80 ? -22.951 25.038 -3.765 1.00 89.12 80 LEU A N 1
ATOM 557 C CA . LEU A 1 80 ? -23.013 23.842 -4.607 1.00 89.12 80 LEU A CA 1
ATOM 558 C C . LEU A 1 80 ? -24.306 23.764 -5.422 1.00 89.12 80 LEU A C 1
ATOM 560 O O . LEU A 1 80 ? -25.402 23.663 -4.877 1.00 89.12 80 LEU A O 1
ATOM 564 N N . ASN A 1 81 ? -24.168 23.755 -6.746 1.00 92.06 81 ASN A N 1
ATOM 565 C CA . ASN A 1 81 ? -25.293 23.635 -7.672 1.00 92.06 81 ASN A CA 1
ATOM 566 C C . ASN A 1 81 ? -25.967 22.256 -7.557 1.00 92.06 81 ASN A C 1
ATOM 568 O O . ASN A 1 81 ? -25.330 21.229 -7.805 1.00 92.06 81 ASN A O 1
ATOM 572 N N . LEU A 1 82 ? -27.269 22.250 -7.265 1.00 91.19 82 LEU A N 1
ATOM 573 C CA . LEU A 1 82 ? -28.157 21.110 -7.474 1.00 91.19 82 LEU A CA 1
ATOM 574 C C . LEU A 1 82 ? -28.487 21.031 -8.965 1.00 91.19 82 LEU A C 1
ATOM 576 O O . LEU A 1 82 ? -29.012 21.992 -9.530 1.00 91.19 82 LEU A O 1
ATOM 580 N N . ARG A 1 83 ? -28.186 19.905 -9.610 1.00 91.19 83 ARG A N 1
ATOM 581 C CA . ARG A 1 83 ? -28.357 19.730 -11.058 1.00 91.19 83 ARG A CA 1
ATOM 582 C C . ARG A 1 83 ? -29.387 18.665 -11.405 1.00 91.19 83 ARG A C 1
ATOM 584 O O . ARG A 1 83 ? -29.594 17.724 -10.644 1.00 91.19 83 ARG A O 1
ATOM 591 N N . GLN A 1 84 ? -30.021 18.802 -12.565 1.00 86.12 84 GLN A N 1
ATOM 592 C CA . GLN A 1 84 ? -31.068 17.882 -13.017 1.00 86.12 84 GLN A CA 1
ATOM 593 C C . GLN A 1 84 ? -30.530 16.484 -13.360 1.00 86.12 84 GLN A C 1
ATOM 595 O O . GLN A 1 84 ? -31.219 15.489 -13.145 1.00 86.12 84 GLN A O 1
ATOM 600 N N . ARG A 1 85 ? -29.286 16.386 -13.848 1.00 83.44 85 ARG A N 1
ATOM 601 C CA . ARG A 1 85 ? -28.593 15.119 -14.134 1.00 83.44 85 ARG A CA 1
ATOM 602 C C . ARG A 1 85 ? -27.237 15.082 -13.416 1.00 83.44 85 ARG A C 1
ATOM 604 O O . ARG A 1 85 ? -26.719 16.106 -12.975 1.00 83.44 85 ARG A O 1
ATOM 611 N N . ALA A 1 86 ? -26.637 13.898 -13.317 1.00 81.62 86 ALA A N 1
ATOM 612 C CA . ALA A 1 86 ? -25.330 13.672 -12.688 1.00 81.62 86 ALA A CA 1
ATOM 613 C C . ALA A 1 86 ? -24.145 14.138 -13.571 1.00 81.62 86 ALA A C 1
ATOM 615 O O . ALA A 1 86 ? -23.229 13.368 -13.851 1.00 81.62 86 ALA A O 1
ATOM 616 N N . THR A 1 87 ? -24.188 15.382 -14.058 1.00 72.50 87 THR A N 1
ATOM 617 C CA . THR A 1 87 ? -23.146 16.004 -14.893 1.00 72.50 87 THR A CA 1
ATOM 618 C C . THR A 1 87 ? -23.109 17.522 -14.710 1.00 72.50 87 THR A C 1
ATOM 620 O O . THR A 1 87 ? -24.145 18.169 -14.523 1.00 72.50 87 THR A O 1
ATOM 623 N N . ALA A 1 88 ? -21.907 18.099 -14.802 1.00 75.62 88 ALA A N 1
ATOM 624 C CA . ALA A 1 88 ? -21.645 19.525 -14.624 1.00 75.62 88 ALA A CA 1
ATOM 625 C C . ALA A 1 88 ? -22.212 20.419 -15.744 1.00 75.62 88 ALA A C 1
ATOM 627 O O . ALA A 1 88 ? -22.368 21.615 -15.515 1.00 75.62 88 ALA A O 1
ATOM 628 N N . SER A 1 89 ? -22.562 19.861 -16.906 1.00 83.12 89 SER A N 1
ATOM 629 C CA . SER A 1 89 ? -23.209 20.593 -18.006 1.00 83.12 89 SER A CA 1
ATOM 630 C C . SER A 1 89 ? -24.738 20.664 -17.895 1.00 83.12 89 SER A C 1
ATOM 632 O O . SER A 1 89 ? -25.361 21.443 -18.604 1.00 83.12 89 SER A O 1
ATOM 634 N N . SER A 1 90 ? -25.368 19.884 -17.007 1.00 89.25 90 SER A N 1
ATOM 635 C CA . SER A 1 90 ? -26.837 19.841 -16.916 1.00 89.25 90 SER A CA 1
ATOM 636 C C . SER A 1 90 ? -27.444 20.994 -16.111 1.00 89.25 90 SER A C 1
ATOM 638 O O . SER A 1 90 ? -26.807 21.543 -15.203 1.00 89.25 90 SER A O 1
ATOM 640 N N . THR A 1 91 ? -28.703 21.309 -16.430 1.00 88.12 91 THR A N 1
ATOM 641 C CA . THR A 1 91 ? -29.534 22.378 -15.859 1.00 88.12 91 THR A CA 1
ATOM 642 C C . THR A 1 91 ? -29.413 22.484 -14.339 1.00 88.12 91 THR A C 1
ATOM 644 O O . THR A 1 91 ? -29.552 21.493 -13.614 1.00 88.12 91 THR A O 1
ATOM 647 N N . ARG A 1 92 ? -29.166 23.704 -13.847 1.00 93.06 92 ARG A N 1
ATOM 648 C CA . ARG A 1 92 ? -29.124 24.036 -12.417 1.00 93.06 92 ARG A CA 1
ATOM 649 C C . ARG A 1 92 ? -30.551 24.227 -11.896 1.00 93.06 92 ARG A C 1
ATOM 651 O O . ARG A 1 92 ? -31.231 25.155 -12.310 1.00 93.06 92 ARG A O 1
ATOM 658 N N . LEU A 1 93 ? -30.970 23.377 -10.962 1.00 89.12 93 LEU A N 1
ATOM 659 C CA . LEU A 1 93 ? -32.288 23.421 -10.313 1.00 89.12 93 LEU A CA 1
ATOM 660 C C . LEU A 1 93 ? -32.313 24.333 -9.075 1.00 89.12 93 LEU A C 1
ATOM 662 O O . LEU A 1 93 ? -33.356 24.874 -8.717 1.00 89.12 93 LEU A O 1
ATOM 666 N N . ALA A 1 94 ? -31.176 24.448 -8.384 1.00 91.56 94 ALA A N 1
ATOM 667 C CA . ALA A 1 94 ? -30.966 25.303 -7.215 1.00 91.56 94 ALA A CA 1
ATOM 668 C C . ALA A 1 94 ? -29.460 25.425 -6.914 1.00 91.56 94 ALA A C 1
ATOM 670 O O . ALA A 1 94 ? -28.646 24.706 -7.498 1.00 91.56 94 ALA A O 1
ATOM 671 N N . THR A 1 95 ? -29.103 26.259 -5.938 1.00 92.25 95 THR A N 1
ATOM 672 C CA . THR A 1 95 ? -27.771 26.278 -5.317 1.00 92.25 95 THR A CA 1
ATOM 673 C C . THR A 1 95 ? -27.926 26.070 -3.815 1.00 92.25 95 THR A C 1
ATOM 675 O O . THR A 1 95 ? -28.703 26.767 -3.167 1.00 92.25 95 THR A O 1
ATOM 678 N N . LEU A 1 96 ? -27.209 25.095 -3.259 1.00 91.00 96 LEU A N 1
ATOM 679 C CA . LEU A 1 96 ? -27.107 24.872 -1.820 1.00 91.00 96 LEU A CA 1
ATOM 680 C C . LEU A 1 96 ? -26.012 25.802 -1.271 1.00 91.00 96 LEU A C 1
ATOM 682 O O . LEU A 1 96 ? -24.907 25.791 -1.821 1.00 91.00 96 LEU A O 1
ATOM 686 N N . PRO A 1 97 ? -26.253 26.580 -0.201 1.00 83.25 97 PRO A N 1
ATOM 687 C CA . PRO A 1 97 ? -25.201 27.371 0.434 1.00 83.25 97 PRO A CA 1
ATOM 688 C C . PRO A 1 97 ? -24.150 26.462 1.087 1.00 83.25 97 PRO A C 1
ATOM 690 O O . PRO A 1 97 ? -24.399 25.279 1.331 1.00 83.25 97 PRO A O 1
ATOM 693 N N . ARG A 1 98 ? -22.967 27.010 1.390 1.00 76.69 98 ARG A N 1
ATOM 694 C CA . ARG A 1 98 ? -21.924 26.321 2.170 1.00 76.69 98 ARG A CA 1
ATOM 695 C C . ARG A 1 98 ? -22.471 25.930 3.548 1.00 76.69 98 ARG A C 1
ATOM 697 O O . ARG A 1 98 ? -23.151 26.724 4.184 1.00 76.69 98 ARG A O 1
ATOM 704 N N . GLY A 1 99 ? -22.171 24.720 4.014 1.00 66.19 99 GLY A N 1
ATOM 705 C CA . GLY A 1 99 ? -22.661 24.194 5.290 1.00 66.19 99 GLY A CA 1
ATOM 706 C C . GLY A 1 99 ? -24.082 23.617 5.256 1.00 66.19 99 GLY A C 1
ATOM 707 O O . GLY A 1 99 ? -24.504 23.027 6.249 1.00 66.19 99 GLY A O 1
ATOM 708 N N . ALA A 1 100 ? -24.802 23.709 4.132 1.00 80.75 100 ALA A N 1
ATOM 709 C CA . ALA A 1 100 ? -26.104 23.070 3.972 1.00 80.75 100 ALA A CA 1
ATOM 710 C C . ALA A 1 100 ? -25.989 21.549 4.152 1.00 80.75 100 ALA A C 1
ATOM 712 O O . ALA A 1 100 ? -25.222 20.883 3.452 1.00 80.75 100 ALA A O 1
ATOM 713 N N . LYS A 1 101 ? -26.778 21.004 5.082 1.00 83.75 101 LYS A N 1
ATOM 714 C CA . LYS A 1 101 ? -26.906 19.564 5.319 1.00 83.75 101 LYS A CA 1
ATOM 715 C C . LYS A 1 101 ? -28.087 19.026 4.516 1.00 83.75 101 LYS A C 1
ATOM 717 O O . LYS A 1 101 ? -29.187 19.565 4.604 1.00 83.75 101 LYS A O 1
ATOM 722 N N . VAL A 1 102 ? -27.864 17.967 3.746 1.00 80.44 102 VAL A N 1
ATOM 723 C CA . VAL A 1 102 ? -28.903 17.247 2.999 1.00 80.44 102 VAL A CA 1
ATOM 724 C C . VAL A 1 102 ? -28.698 15.745 3.130 1.00 80.44 102 VAL A C 1
ATOM 726 O O . VAL A 1 102 ? -27.570 15.257 3.200 1.00 80.44 102 VAL A O 1
ATOM 729 N N . THR A 1 103 ? -29.791 14.995 3.151 1.00 74.75 103 THR A N 1
ATOM 730 C CA . THR A 1 103 ? -29.743 13.533 3.213 1.00 74.75 103 THR A CA 1
ATOM 731 C C . THR A 1 103 ? -29.666 12.968 1.801 1.00 74.75 103 THR A C 1
ATOM 733 O O . THR A 1 103 ? -30.509 13.276 0.957 1.00 74.75 103 THR A O 1
ATOM 736 N N . SER A 1 104 ? -28.677 12.114 1.538 1.00 70.12 104 SER A N 1
ATOM 737 C CA . SER A 1 104 ? -28.615 11.324 0.309 1.00 70.12 104 SER A CA 1
ATOM 738 C C . SER A 1 104 ? -28.999 9.873 0.579 1.00 70.12 104 SER A C 1
ATOM 740 O O . SER A 1 104 ? -28.595 9.279 1.579 1.00 70.12 104 SER A O 1
ATOM 742 N N . ILE A 1 105 ? -29.773 9.302 -0.343 1.00 53.84 105 ILE A N 1
ATOM 743 C CA . ILE A 1 105 ? -30.128 7.875 -0.375 1.00 53.84 105 ILE A CA 1
ATOM 744 C C . ILE A 1 105 ? -29.279 7.078 -1.375 1.00 53.84 105 ILE A C 1
ATOM 746 O O . ILE A 1 105 ? -29.389 5.859 -1.416 1.00 53.84 105 ILE A O 1
ATOM 750 N N . TYR A 1 106 ? -28.472 7.747 -2.210 1.00 54.69 106 TYR A N 1
ATOM 751 C CA . TYR A 1 106 ? -27.770 7.106 -3.323 1.00 54.69 106 TYR A CA 1
ATOM 752 C C . TYR A 1 106 ? -26.579 7.937 -3.829 1.00 54.69 106 TYR A C 1
ATOM 754 O O . TYR A 1 106 ? -26.730 9.115 -4.172 1.00 54.69 106 TYR A O 1
ATOM 762 N N . ARG A 1 107 ? -25.411 7.293 -3.950 1.00 58.34 107 ARG A N 1
ATOM 763 C CA . ARG A 1 107 ? -24.230 7.814 -4.657 1.00 58.34 107 ARG A CA 1
ATOM 764 C C . ARG A 1 107 ? -24.086 7.065 -5.980 1.00 58.34 107 ARG A C 1
ATOM 766 O O . ARG A 1 107 ? -23.821 5.868 -5.977 1.00 58.34 107 ARG A O 1
ATOM 773 N N . ALA A 1 108 ? -24.209 7.776 -7.092 1.00 52.62 108 ALA A N 1
ATOM 774 C CA . ALA A 1 108 ? -23.924 7.236 -8.412 1.00 52.62 108 ALA A CA 1
ATOM 775 C C . ALA A 1 108 ? -22.434 6.866 -8.539 1.00 52.62 108 ALA A C 1
ATOM 777 O O . ALA A 1 108 ? -21.560 7.509 -7.943 1.00 52.62 108 ALA A O 1
ATOM 778 N N . SER A 1 109 ? -22.137 5.844 -9.346 1.00 43.94 109 SER A N 1
ATOM 779 C CA . SER A 1 109 ? -20.769 5.367 -9.612 1.00 43.94 109 SER A CA 1
ATOM 780 C C . SER A 1 109 ? -19.846 6.477 -10.129 1.00 43.94 109 SER A C 1
ATOM 782 O O . SER A 1 109 ? -18.680 6.535 -9.746 1.00 43.94 109 SER A O 1
ATOM 784 N N . ASN A 1 110 ? -20.393 7.430 -10.891 1.00 58.72 110 ASN A N 1
ATOM 785 C CA . ASN A 1 110 ? -19.695 8.604 -11.420 1.00 58.72 110 ASN A CA 1
ATOM 786 C C . ASN A 1 110 ? -19.430 9.736 -10.394 1.00 58.72 110 ASN A C 1
ATOM 788 O O . ASN A 1 110 ? -19.017 10.829 -10.780 1.00 58.72 110 ASN A O 1
ATOM 792 N N . GLY A 1 111 ? -19.665 9.513 -9.095 1.00 66.12 111 GLY A N 1
ATOM 793 C CA . GLY A 1 111 ? -19.288 10.458 -8.035 1.00 66.12 111 GLY A CA 1
ATOM 794 C C . GLY A 1 111 ? -20.294 11.580 -7.753 1.00 66.12 111 GLY A C 1
ATOM 795 O O . GLY A 1 111 ? -19.910 12.617 -7.212 1.00 66.12 111 GLY A O 1
ATOM 796 N N . TRP A 1 112 ? -21.574 11.385 -8.076 1.00 77.19 112 TRP A N 1
ATOM 797 C CA . TRP A 1 112 ? -22.656 12.318 -7.735 1.00 77.19 112 TRP A CA 1
ATOM 798 C C . TRP A 1 112 ? -23.598 11.725 -6.686 1.00 77.19 112 TRP A C 1
ATOM 800 O O . TRP A 1 112 ? -23.920 10.541 -6.729 1.00 77.19 112 TRP A O 1
ATOM 810 N N . TYR A 1 113 ? -24.079 12.551 -5.761 1.00 79.19 113 TYR A N 1
ATOM 811 C CA . TYR A 1 113 ? -25.114 12.180 -4.794 1.00 79.19 113 TYR A CA 1
ATOM 812 C C . TYR A 1 113 ? -26.477 12.656 -5.281 1.00 79.19 113 TYR A C 1
ATOM 814 O O . TYR A 1 113 ? -26.624 13.834 -5.611 1.00 79.19 113 TYR A O 1
ATOM 822 N N . LYS A 1 114 ? -27.482 11.771 -5.280 1.00 82.31 114 LYS A N 1
ATOM 823 C CA . LYS A 1 114 ? -28.882 12.186 -5.446 1.00 82.31 114 LYS A CA 1
ATOM 824 C C . LYS A 1 114 ? -29.396 12.704 -4.102 1.00 82.31 114 LYS A C 1
ATOM 826 O O . LYS A 1 114 ? -29.249 12.018 -3.086 1.00 82.31 114 LYS A O 1
ATOM 831 N N . VAL A 1 115 ? -29.951 13.910 -4.093 1.00 86.06 115 VAL A N 1
ATOM 832 C CA . VAL A 1 115 ? -30.418 14.621 -2.892 1.00 86.06 115 VAL A CA 1
ATOM 833 C C . VAL A 1 115 ? -31.711 15.377 -3.182 1.00 86.06 115 VAL A C 1
ATOM 835 O O . VAL A 1 115 ? -31.985 15.738 -4.329 1.00 86.06 115 VAL A O 1
ATOM 838 N N . THR A 1 116 ? -32.466 15.668 -2.128 1.00 84.31 116 THR A N 1
ATOM 839 C CA . THR A 1 116 ? -33.624 16.566 -2.173 1.00 84.31 116 THR A CA 1
ATOM 840 C C . THR A 1 116 ? -33.321 17.798 -1.325 1.00 84.31 116 THR A C 1
ATOM 842 O O . THR A 1 116 ? -32.871 17.674 -0.188 1.00 84.31 116 THR A O 1
ATOM 845 N N . TYR A 1 117 ? -33.540 18.989 -1.880 1.00 84.06 117 TYR A N 1
ATOM 846 C CA . TYR A 1 117 ? -33.315 20.269 -1.212 1.00 84.06 117 TYR A CA 1
ATOM 847 C C . TYR A 1 117 ? -34.444 21.239 -1.570 1.00 84.06 117 TYR A C 1
ATOM 849 O O . TYR A 1 117 ? -34.680 21.496 -2.750 1.00 84.06 117 TYR A O 1
ATOM 857 N N . ARG A 1 118 ? -35.149 21.763 -0.554 1.00 84.75 118 ARG A N 1
ATOM 858 C CA . ARG A 1 118 ? -36.315 22.662 -0.713 1.00 84.75 118 ARG A CA 1
ATOM 859 C C . ARG A 1 118 ? -37.329 22.135 -1.750 1.00 84.75 118 ARG A C 1
ATOM 861 O O . ARG A 1 118 ? -37.617 22.794 -2.743 1.00 84.75 118 ARG A O 1
ATOM 868 N N . GLY A 1 119 ? -37.779 20.890 -1.570 1.00 84.31 119 GLY A N 1
ATOM 869 C CA . GLY A 1 119 ? -38.724 20.200 -2.467 1.00 84.31 119 GLY A CA 1
ATOM 870 C C . GLY A 1 119 ? -38.150 19.727 -3.814 1.00 84.31 119 GLY A C 1
ATOM 871 O O . GLY A 1 119 ? -38.682 18.796 -4.410 1.00 84.31 119 GLY A O 1
ATOM 872 N N . ARG A 1 120 ? -37.030 20.288 -4.290 1.00 85.00 120 ARG A N 1
ATOM 873 C CA . ARG A 1 120 ? -36.415 19.907 -5.572 1.00 85.00 120 ARG A CA 1
ATOM 874 C C . ARG A 1 120 ? -35.460 18.729 -5.394 1.00 85.00 120 ARG A C 1
ATOM 876 O O . ARG A 1 120 ? -34.565 18.769 -4.550 1.00 85.00 120 ARG A O 1
ATOM 883 N N . THR A 1 121 ? -35.620 17.691 -6.213 1.00 88.62 121 THR A N 1
ATOM 884 C CA . THR A 1 121 ? -34.730 16.519 -6.231 1.00 88.62 121 THR A CA 1
ATOM 885 C C . THR A 1 121 ? -33.770 16.597 -7.412 1.00 88.62 121 THR A C 1
ATOM 887 O O . THR A 1 121 ? -34.186 16.839 -8.540 1.00 88.62 121 THR A O 1
ATOM 890 N N . GLY A 1 122 ? -32.482 16.376 -7.160 1.00 84.31 122 GLY A N 1
ATOM 891 C CA . GLY A 1 122 ? -31.432 16.459 -8.172 1.00 84.31 122 GLY A CA 1
ATOM 892 C C . GLY A 1 122 ? -30.114 15.857 -7.694 1.00 84.31 122 GLY A C 1
ATOM 893 O O . GLY A 1 122 ? -30.077 15.078 -6.741 1.00 84.31 122 GLY A O 1
ATOM 894 N N . TYR A 1 123 ? -29.027 16.223 -8.365 1.00 86.50 123 TYR A N 1
ATOM 895 C CA . TYR A 1 123 ? -27.693 15.672 -8.159 1.00 86.50 123 TYR A CA 1
ATOM 896 C C . TYR A 1 123 ? -26.700 16.752 -7.727 1.00 86.50 123 TYR A C 1
ATOM 898 O O . TYR A 1 123 ? -26.664 17.840 -8.302 1.00 86.50 123 TYR A O 1
ATOM 906 N N . VAL A 1 124 ? -25.859 16.430 -6.744 1.00 84.44 124 VAL A N 1
ATOM 907 C CA . VAL A 1 124 ? -24.743 17.271 -6.282 1.00 84.44 124 VAL A CA 1
ATOM 908 C C . VAL A 1 124 ? -23.421 16.506 -6.361 1.00 84.44 124 VAL A C 1
ATOM 910 O O . VAL A 1 124 ? -23.376 15.294 -6.144 1.00 84.44 124 VAL A O 1
ATOM 913 N N . SER A 1 125 ? -22.332 17.196 -6.705 1.00 77.56 125 SER A N 1
ATOM 914 C CA . SER A 1 125 ? -21.021 16.561 -6.890 1.00 77.56 125 SER A CA 1
ATOM 915 C C . SER A 1 125 ? -20.371 16.206 -5.552 1.00 77.56 125 SER A C 1
ATOM 917 O O . SER A 1 125 ? -20.308 17.038 -4.645 1.00 77.56 125 SER A O 1
ATOM 919 N N . HIS A 1 126 ? -19.815 14.995 -5.448 1.00 75.88 126 HIS A N 1
ATOM 920 C CA . HIS A 1 126 ? -19.092 14.534 -4.260 1.00 75.88 126 HIS A CA 1
ATOM 921 C C . HIS A 1 126 ? -17.924 15.447 -3.863 1.00 75.88 126 HIS A C 1
ATOM 923 O O . HIS A 1 126 ? -17.630 15.560 -2.675 1.00 75.88 126 HIS A O 1
ATOM 929 N N . ARG A 1 127 ? -17.293 16.128 -4.831 1.00 71.94 127 ARG A N 1
ATOM 930 C CA . ARG A 1 127 ? -16.120 16.996 -4.610 1.00 71.94 127 ARG A CA 1
ATOM 931 C C . ARG A 1 127 ? -16.365 18.129 -3.604 1.00 71.94 127 ARG A C 1
ATOM 933 O O . ARG A 1 127 ? -15.407 18.648 -3.045 1.00 71.94 127 ARG A O 1
ATOM 940 N N . TYR A 1 128 ? -17.626 18.494 -3.369 1.00 76.00 128 TYR A N 1
ATOM 941 C CA . TYR A 1 128 ? -18.016 19.633 -2.535 1.00 76.00 128 TYR A CA 1
ATOM 942 C C . TYR A 1 128 ? -18.897 19.233 -1.344 1.00 76.00 128 TYR A C 1
ATOM 944 O O . TYR A 1 128 ? -19.631 20.070 -0.819 1.00 76.00 128 TYR A O 1
ATOM 952 N N . VAL A 1 129 ? -18.863 17.960 -0.924 1.00 72.06 129 VAL A N 1
ATOM 953 C CA . VAL A 1 129 ? -19.624 17.465 0.235 1.00 72.06 129 VAL A CA 1
ATOM 954 C C . VAL A 1 129 ? -18.819 16.501 1.110 1.00 72.06 129 VAL A C 1
ATOM 956 O O . VAL A 1 129 ? -18.108 15.628 0.613 1.00 72.06 129 VAL A O 1
ATOM 959 N N . ILE A 1 130 ? -18.998 16.620 2.425 1.00 68.06 130 ILE A N 1
ATOM 960 C CA . ILE A 1 130 ? -18.492 15.693 3.451 1.00 68.06 130 ILE A CA 1
ATOM 961 C C . ILE A 1 130 ? -19.655 14.928 4.087 1.00 68.06 130 ILE A C 1
ATOM 963 O O . ILE A 1 130 ? -20.770 15.441 4.133 1.00 68.06 130 ILE A O 1
ATOM 967 N N . ARG A 1 131 ? -19.425 13.712 4.596 1.00 73.50 131 ARG A N 1
ATOM 968 C CA . ARG A 1 131 ? -20.422 13.004 5.420 1.00 73.50 131 ARG A CA 1
ATOM 969 C C . ARG A 1 131 ? -20.406 13.556 6.844 1.00 73.50 131 ARG A C 1
ATOM 971 O O . ARG A 1 131 ? -19.334 13.769 7.402 1.00 73.50 131 ARG A O 1
ATOM 978 N N . VAL A 1 132 ? -21.586 13.747 7.428 1.00 65.38 132 VAL A N 1
ATOM 979 C CA . VAL A 1 132 ? -21.755 14.091 8.845 1.00 65.38 132 VAL A CA 1
ATOM 980 C C . VAL A 1 132 ? -22.128 12.816 9.591 1.00 65.38 132 VAL A C 1
ATOM 982 O O . VAL A 1 132 ? -23.251 12.332 9.472 1.00 65.38 132 VAL A O 1
ATOM 985 N N . THR A 1 133 ? -21.180 12.261 10.339 1.00 51.84 133 THR A N 1
ATOM 986 C CA . THR A 1 133 ? -21.416 11.144 11.261 1.00 51.84 133 THR A CA 1
ATOM 987 C C . THR A 1 133 ? -21.703 11.694 12.652 1.00 51.84 133 THR A C 1
ATOM 989 O O . THR A 1 133 ? -20.836 12.339 13.241 1.00 51.84 133 THR A O 1
ATOM 992 N N . SER A 1 134 ? -22.897 11.437 13.183 1.00 39.28 134 SER A N 1
ATOM 993 C CA . SER A 1 134 ? -23.237 11.753 14.572 1.00 39.28 134 SER A CA 1
ATOM 994 C C . SER A 1 134 ? -22.372 10.915 15.515 1.00 39.28 134 SER A C 1
ATOM 996 O O . SER A 1 134 ? -22.499 9.693 15.547 1.00 39.28 134 SER A O 1
ATOM 998 N N . SER A 1 135 ? -21.474 11.553 16.261 1.00 39.06 135 SER A N 1
ATOM 999 C CA . SER A 1 135 ? -20.635 10.887 17.257 1.00 39.06 135 SER A CA 1
ATOM 1000 C C . SER A 1 135 ? -21.375 10.789 18.591 1.00 39.06 135 SER A C 1
ATOM 1002 O O . SER A 1 135 ? -21.305 11.710 19.405 1.00 39.06 135 SER A O 1
ATOM 1004 N N . THR A 1 136 ? -22.076 9.682 18.826 1.00 33.53 136 THR A N 1
ATOM 1005 C CA . THR A 1 136 ? -22.599 9.369 20.162 1.00 33.53 136 THR A CA 1
ATOM 1006 C C . THR A 1 136 ? -21.442 8.903 21.043 1.00 33.53 136 THR A C 1
ATOM 1008 O O . THR A 1 136 ? -20.892 7.822 20.834 1.00 33.53 136 THR A O 1
ATOM 1011 N N . SER A 1 137 ? -21.047 9.727 22.013 1.00 39.44 137 SER A N 1
ATOM 1012 C CA . SER A 1 137 ? -20.053 9.348 23.019 1.00 39.44 137 SER A CA 1
ATOM 1013 C C . SER A 1 137 ? -20.637 8.335 24.003 1.00 39.44 137 SER A C 1
ATOM 1015 O O . SER A 1 137 ? -21.614 8.631 24.682 1.00 39.44 137 SER A O 1
ATOM 1017 N N . ALA A 1 138 ? -19.977 7.187 24.143 1.00 35.47 138 ALA A N 1
ATOM 1018 C CA . ALA A 1 138 ? -20.106 6.286 25.287 1.00 35.47 138 ALA A CA 1
ATOM 1019 C C . ALA A 1 138 ? -18.694 5.874 25.742 1.00 35.47 138 ALA A C 1
ATOM 1021 O O . ALA A 1 138 ? -17.776 5.777 24.922 1.00 35.47 138 ALA A O 1
ATOM 1022 N N . ARG A 1 139 ? -18.492 5.718 27.055 1.00 33.69 139 ARG A N 1
ATOM 1023 C CA . ARG A 1 139 ? -17.168 5.690 27.703 1.00 33.69 139 ARG A CA 1
ATOM 1024 C C . ARG A 1 139 ? -16.858 4.321 28.333 1.00 33.69 139 ARG A C 1
ATOM 1026 O O . ARG A 1 139 ? -17.751 3.640 28.812 1.00 33.69 139 ARG A O 1
ATOM 1033 N N . SER A 1 140 ? -15.557 4.007 28.353 1.00 38.03 140 SER A N 1
ATOM 1034 C CA . SER A 1 140 ? -14.845 2.960 29.117 1.00 38.03 140 SER A CA 1
ATOM 1035 C C . SER A 1 140 ? -15.188 1.476 28.906 1.00 38.03 140 SER A C 1
ATOM 1037 O O . SER A 1 140 ? -16.012 0.906 29.609 1.00 38.03 140 SER A O 1
ATOM 1039 N N . SER A 1 141 ? -14.322 0.803 28.144 1.00 39.84 141 SER A N 1
ATOM 1040 C CA . SER A 1 141 ? -13.416 -0.212 28.713 1.00 39.84 141 SER A CA 1
ATOM 1041 C C . SER A 1 141 ? -12.067 -0.145 27.974 1.00 39.84 141 SER A C 1
ATOM 1043 O O . SER A 1 141 ? -12.023 0.036 26.755 1.00 39.84 141 SER A O 1
ATOM 1045 N N . SER A 1 142 ? -10.942 -0.172 28.696 1.00 46.81 142 SER A N 1
ATOM 1046 C CA . SER A 1 142 ? -9.614 0.123 28.131 1.00 46.81 142 SER A CA 1
ATOM 1047 C C . SER A 1 142 ? -8.984 -1.084 27.427 1.00 46.81 142 SER A C 1
ATOM 1049 O O . SER A 1 142 ? -7.988 -1.642 27.886 1.00 46.81 142 SER A O 1
ATOM 1051 N N . SER A 1 143 ? -9.539 -1.464 26.275 1.00 53.12 143 SER A N 1
ATOM 1052 C CA . SER A 1 143 ? -8.793 -2.262 25.294 1.00 53.12 143 SER A CA 1
ATOM 1053 C C . SER A 1 143 ? -7.636 -1.431 24.722 1.00 53.12 143 SER A C 1
ATOM 1055 O O . SER A 1 143 ? -7.786 -0.236 24.458 1.00 53.12 143 SER A O 1
ATOM 1057 N N . ALA A 1 144 ? -6.466 -2.051 24.532 1.00 60.94 144 ALA A N 1
ATOM 1058 C CA . ALA A 1 144 ? -5.292 -1.400 23.951 1.00 60.94 144 ALA A CA 1
ATOM 1059 C C . ALA A 1 144 ? -5.548 -1.040 22.472 1.00 60.94 144 ALA A C 1
ATOM 1061 O O . ALA A 1 144 ? -5.342 -1.851 21.560 1.00 60.94 144 ALA A O 1
ATOM 1062 N N . ARG A 1 145 ? -6.051 0.181 22.261 1.00 76.00 145 ARG A N 1
ATOM 1063 C CA . ARG A 1 145 ? -6.484 0.743 20.979 1.00 76.00 145 ARG A CA 1
ATOM 1064 C C . ARG A 1 145 ? -5.467 1.741 20.453 1.00 76.00 145 ARG A C 1
ATOM 1066 O O . ARG A 1 145 ? -5.057 2.656 21.162 1.00 76.00 145 ARG A O 1
ATOM 1073 N N . ILE A 1 146 ? -5.145 1.632 19.166 1.00 75.81 146 ILE A N 1
ATOM 1074 C CA . ILE A 1 146 ? -4.378 2.671 18.475 1.00 75.81 146 ILE A CA 1
ATOM 1075 C C . ILE A 1 146 ? -5.344 3.798 18.085 1.00 75.81 146 ILE A C 1
ATOM 1077 O O . ILE A 1 146 ? -6.302 3.539 17.350 1.00 75.81 146 ILE A O 1
ATOM 1081 N N . PRO A 1 147 ? -5.142 5.040 18.561 1.00 75.69 147 PRO A N 1
ATOM 1082 C CA . PRO A 1 147 ? -6.022 6.147 18.218 1.00 75.69 147 PRO A CA 1
ATOM 1083 C C . PRO A 1 147 ? -5.911 6.480 16.727 1.00 75.69 147 PRO A C 1
ATOM 1085 O O . PRO A 1 147 ? -4.850 6.353 16.114 1.00 75.69 147 PRO A O 1
ATOM 1088 N N . THR A 1 148 ? -7.006 6.958 16.135 1.00 84.00 148 THR A N 1
ATOM 1089 C CA . THR A 1 148 ? -6.949 7.595 14.812 1.00 84.00 148 THR A CA 1
ATOM 1090 C C . THR A 1 148 ? -6.247 8.939 14.962 1.00 84.00 148 THR A C 1
ATOM 1092 O O . THR A 1 148 ? -6.794 9.850 15.583 1.00 84.00 148 THR A O 1
ATOM 1095 N N . ALA A 1 149 ? -5.032 9.062 14.429 1.00 80.38 149 ALA A N 1
ATOM 1096 C CA . ALA A 1 149 ? -4.197 10.237 14.643 1.00 80.38 149 ALA A CA 1
ATOM 1097 C C . ALA A 1 149 ? -3.320 10.569 13.427 1.00 80.38 149 ALA A C 1
ATOM 1099 O O . ALA A 1 149 ? -2.786 9.699 12.735 1.00 80.38 149 ALA A O 1
ATOM 1100 N N . HIS A 1 150 ? -3.175 11.871 13.184 1.00 80.06 150 HIS A N 1
ATOM 1101 C CA . HIS A 1 150 ? -2.337 12.461 12.142 1.00 80.06 150 HIS A CA 1
ATOM 1102 C C . HIS A 1 150 ? -0.926 12.757 12.672 1.00 80.06 150 HIS A C 1
ATOM 1104 O O . HIS A 1 150 ? -0.769 13.026 13.859 1.00 80.06 150 HIS A O 1
ATOM 1110 N N . ASN A 1 151 ? 0.068 12.855 11.780 1.00 78.12 151 ASN A N 1
ATOM 1111 C CA . ASN A 1 151 ? 1.392 13.436 12.074 1.00 78.12 151 ASN A CA 1
ATOM 1112 C C . ASN A 1 151 ? 2.155 12.814 13.266 1.00 78.12 151 ASN A C 1
ATOM 1114 O O . ASN A 1 151 ? 3.082 13.437 13.789 1.00 78.12 151 ASN A O 1
ATOM 1118 N N . GLN A 1 152 ? 1.813 11.588 13.666 1.00 86.00 152 GLN A N 1
ATOM 1119 C CA . GLN A 1 152 ? 2.504 10.862 14.730 1.00 86.00 152 GLN A CA 1
ATOM 1120 C C . GLN A 1 152 ? 3.967 10.633 14.352 1.00 86.00 152 GLN A C 1
ATOM 1122 O O . GLN A 1 152 ? 4.311 10.583 13.168 1.00 86.00 152 GLN A O 1
ATOM 1127 N N . ARG A 1 153 ? 4.842 10.488 15.350 1.00 89.88 153 ARG A N 1
ATOM 1128 C CA . ARG A 1 153 ? 6.279 10.275 15.147 1.00 89.88 153 ARG A CA 1
ATOM 1129 C C . ARG A 1 153 ? 6.764 9.080 15.949 1.00 89.88 153 ARG A C 1
ATOM 1131 O O . ARG A 1 153 ? 6.495 8.993 17.140 1.00 89.88 153 ARG A O 1
ATOM 1138 N N . TYR A 1 154 ? 7.506 8.187 15.304 1.00 87.75 154 TYR A N 1
ATOM 1139 C CA . TYR A 1 154 ? 8.191 7.084 15.973 1.00 87.75 154 TYR A CA 1
ATOM 1140 C C . TYR A 1 154 ? 9.434 6.666 15.184 1.00 87.75 154 TYR A C 1
ATOM 1142 O O . TYR A 1 154 ? 9.388 6.574 13.960 1.00 87.75 154 TYR A O 1
ATOM 1150 N N . ALA A 1 155 ? 10.554 6.428 15.876 1.00 86.56 155 ALA A N 1
ATOM 1151 C CA . ALA A 1 155 ? 11.815 5.946 15.293 1.00 86.56 155 ALA A CA 1
ATOM 1152 C C . ALA A 1 155 ? 12.294 6.693 14.019 1.00 86.56 155 ALA A C 1
ATOM 1154 O O . ALA A 1 155 ? 12.859 6.083 13.115 1.00 86.56 155 ALA A O 1
ATOM 1155 N N . GLY A 1 156 ? 12.063 8.009 13.937 1.00 83.81 156 GLY A N 1
ATOM 1156 C CA . GLY A 1 156 ? 12.433 8.848 12.786 1.00 83.81 156 GLY A CA 1
ATOM 1157 C C . GLY A 1 156 ? 11.395 8.914 11.654 1.00 83.81 156 GLY A C 1
ATOM 1158 O O . GLY A 1 156 ? 11.480 9.810 10.813 1.00 83.81 156 GLY A O 1
ATOM 1159 N N . LEU A 1 157 ? 10.374 8.052 11.658 1.00 88.00 157 LEU A N 1
ATOM 1160 C CA . LEU A 1 157 ? 9.236 8.138 10.740 1.00 88.00 157 LEU A CA 1
ATOM 1161 C C . LEU A 1 157 ? 8.154 9.068 11.283 1.00 88.00 157 LEU A C 1
ATOM 1163 O O . LEU A 1 157 ? 7.847 9.073 12.475 1.00 88.00 157 LEU A O 1
ATOM 1167 N N . SER A 1 158 ? 7.533 9.821 10.375 1.00 89.06 158 SER A N 1
ATOM 1168 C CA . SER A 1 158 ? 6.187 10.348 10.595 1.00 89.06 158 SER A CA 1
ATOM 1169 C C . SER A 1 158 ? 5.156 9.383 10.028 1.00 89.06 158 SER A C 1
ATOM 1171 O O . SER A 1 158 ? 5.408 8.799 8.977 1.00 89.06 158 SER A O 1
ATOM 1173 N N . TYR A 1 159 ? 3.991 9.266 10.655 1.00 89.62 159 TYR A N 1
ATOM 1174 C CA . TYR A 1 159 ? 2.913 8.410 10.169 1.00 89.62 159 TYR A CA 1
ATOM 1175 C C . TYR A 1 159 ? 1.523 8.916 10.573 1.00 89.62 159 TYR A C 1
ATOM 1177 O O . TYR A 1 159 ? 1.372 9.754 11.465 1.00 89.62 159 TYR A O 1
ATOM 1185 N N . ALA A 1 160 ? 0.503 8.400 9.897 1.00 89.31 160 ALA A N 1
ATOM 1186 C CA . ALA A 1 160 ? -0.893 8.511 10.292 1.00 89.31 160 ALA A CA 1
ATOM 1187 C C . ALA A 1 160 ? -1.488 7.118 10.538 1.00 89.31 160 ALA A C 1
ATOM 1189 O O . ALA A 1 160 ? -1.045 6.131 9.947 1.00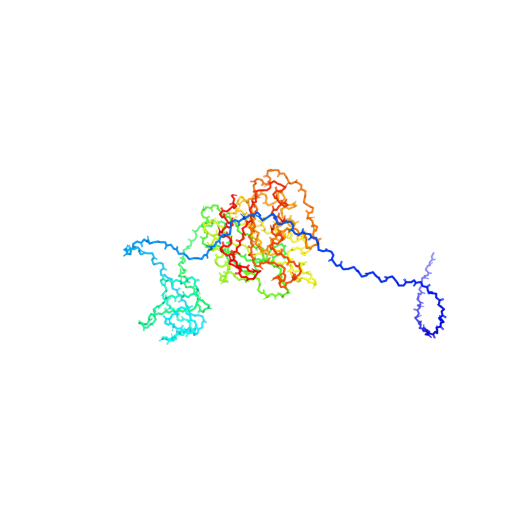 89.31 160 ALA A O 1
ATOM 1190 N N . THR A 1 161 ? -2.509 7.051 11.387 1.00 90.00 161 THR A N 1
ATOM 1191 C CA . THR A 1 161 ? -3.321 5.850 11.626 1.00 90.00 161 THR A CA 1
ATOM 1192 C C . THR A 1 161 ? -4.792 6.197 11.463 1.00 90.00 161 THR A C 1
ATOM 1194 O O . THR A 1 161 ? -5.244 7.247 11.924 1.00 90.00 161 THR A O 1
ATOM 1197 N N . ILE A 1 162 ? -5.544 5.320 10.804 1.00 89.69 162 ILE A N 1
ATOM 1198 C CA . ILE A 1 162 ? -6.996 5.419 10.665 1.00 89.69 162 ILE A CA 1
ATOM 1199 C C . ILE A 1 162 ? -7.590 4.087 11.095 1.00 89.69 162 ILE A C 1
ATOM 1201 O O . ILE A 1 162 ? -7.247 3.039 10.554 1.00 89.69 162 ILE A O 1
ATOM 1205 N N . ASP A 1 163 ? -8.476 4.152 12.079 1.00 86.12 163 ASP A N 1
ATOM 1206 C CA . ASP A 1 163 ? -9.173 2.998 12.635 1.00 86.12 163 ASP A CA 1
ATOM 1207 C C . ASP A 1 163 ? -10.139 2.385 11.605 1.00 86.12 163 ASP A C 1
ATOM 1209 O O . ASP A 1 163 ? -10.100 1.187 11.359 1.00 86.12 163 ASP A O 1
ATOM 1213 N N . GLY A 1 164 ? -10.953 3.219 10.948 1.00 83.44 164 GLY A N 1
ATOM 1214 C CA . GLY A 1 164 ? -11.916 2.787 9.927 1.00 83.44 164 GLY A CA 1
ATOM 1215 C C . GLY A 1 164 ? -13.194 2.138 10.475 1.00 83.44 164 GLY A C 1
ATOM 1216 O O . GLY A 1 164 ? -14.099 1.864 9.691 1.00 83.44 164 GLY A O 1
ATOM 1217 N N . GLY A 1 165 ? -13.305 1.947 11.794 1.00 86.94 165 GLY A N 1
ATOM 1218 C CA . GLY A 1 165 ? -14.409 1.238 12.442 1.00 86.94 165 GLY A CA 1
ATOM 1219 C C . GLY A 1 165 ? -14.070 -0.217 12.770 1.00 86.94 165 GLY A C 1
ATOM 1220 O O . GLY A 1 165 ? -14.950 -1.071 12.693 1.00 86.94 165 GLY A O 1
ATOM 1221 N N . VAL A 1 166 ? -12.806 -0.516 13.094 1.00 88.56 166 VAL A N 1
ATOM 1222 C CA . VAL A 1 166 ? -12.421 -1.857 13.553 1.00 88.56 166 VAL A CA 1
ATOM 1223 C C . VAL A 1 166 ? -13.002 -2.159 14.931 1.00 88.56 166 VAL A C 1
ATOM 1225 O O . VAL A 1 166 ? -13.142 -1.292 15.795 1.00 88.56 166 VAL A O 1
ATOM 1228 N N . ASP A 1 167 ? -13.290 -3.434 15.149 1.00 87.94 167 ASP A N 1
ATOM 1229 C CA . ASP A 1 167 ? -13.694 -3.958 16.441 1.00 87.94 167 ASP A CA 1
ATOM 1230 C C . ASP A 1 167 ? -12.446 -4.344 17.247 1.00 87.94 167 ASP A C 1
ATOM 1232 O O . ASP A 1 167 ? -11.678 -5.231 16.857 1.00 87.94 167 ASP A O 1
ATOM 1236 N N . TRP A 1 168 ? -12.254 -3.654 18.372 1.00 85.94 168 TRP A N 1
ATOM 1237 C CA . TRP A 1 168 ? -11.142 -3.853 19.305 1.00 85.94 168 TRP A CA 1
ATOM 1238 C C . TRP A 1 168 ? -11.418 -4.920 20.377 1.00 85.94 168 TRP A C 1
ATOM 1240 O O . TRP A 1 168 ? -10.497 -5.269 21.115 1.00 85.94 168 TRP A O 1
ATOM 1250 N N . SER A 1 169 ? -12.642 -5.466 20.459 1.00 83.88 169 SER A N 1
ATOM 1251 C CA . SER A 1 169 ? -12.939 -6.626 21.321 1.00 83.88 169 SER A CA 1
ATOM 1252 C C . SER A 1 169 ? -12.249 -7.899 20.819 1.00 83.88 169 SER A C 1
ATOM 1254 O O . SER A 1 169 ? -11.884 -8.777 21.600 1.00 83.88 169 SER A O 1
ATOM 1256 N N . ARG A 1 170 ? -12.006 -7.968 19.505 1.00 84.69 170 ARG A N 1
ATOM 1257 C CA . ARG A 1 170 ? -11.292 -9.050 18.828 1.00 84.69 170 ARG A CA 1
ATOM 1258 C C . ARG A 1 170 ? -9.883 -8.612 18.417 1.00 84.69 170 ARG A C 1
ATOM 1260 O O . ARG A 1 170 ? -9.531 -7.435 18.413 1.00 84.69 170 ARG A O 1
ATOM 1267 N N . ARG A 1 171 ? -9.063 -9.580 18.008 1.00 83.69 171 ARG A N 1
ATOM 1268 C CA . ARG A 1 171 ? -7.703 -9.334 17.512 1.00 83.69 171 ARG A CA 1
ATOM 1269 C C . ARG A 1 171 ? -7.715 -8.495 16.222 1.00 83.69 171 ARG A C 1
ATOM 1271 O O . ARG A 1 171 ? -8.352 -8.859 15.230 1.00 83.69 171 ARG A O 1
ATOM 1278 N N . VAL A 1 172 ? -6.968 -7.394 16.209 1.00 89.44 172 VAL A N 1
ATOM 1279 C CA . VAL A 1 172 ? -6.908 -6.435 15.092 1.00 89.44 172 VAL A CA 1
ATOM 1280 C C . VAL A 1 172 ? -5.746 -6.780 14.143 1.00 89.44 172 VAL A C 1
ATOM 1282 O O . VAL A 1 172 ? -4.757 -7.413 14.526 1.00 89.44 172 VAL A O 1
ATOM 1285 N N . GLY A 1 173 ? -5.888 -6.437 12.864 1.00 91.69 173 GLY A N 1
ATOM 1286 C CA . GLY A 1 173 ? -4.818 -6.462 11.861 1.00 91.69 173 GLY A CA 1
ATOM 1287 C C . GLY A 1 173 ? -4.352 -5.057 11.479 1.00 91.69 173 GLY A C 1
ATOM 1288 O O . GLY A 1 173 ? -4.873 -4.062 11.977 1.00 91.69 173 GLY A O 1
ATOM 1289 N N . MET A 1 174 ? -3.406 -4.945 10.550 1.00 92.44 174 MET A N 1
ATOM 1290 C CA . MET A 1 174 ? -3.064 -3.642 9.970 1.00 92.44 174 MET A CA 1
ATOM 1291 C C . MET A 1 174 ? -2.686 -3.740 8.497 1.00 92.44 174 MET A C 1
ATOM 1293 O O . MET A 1 174 ? -2.005 -4.675 8.079 1.00 92.44 174 MET A O 1
ATOM 1297 N N . VAL A 1 175 ? -3.118 -2.745 7.728 1.00 94.88 175 VAL A N 1
ATOM 1298 C CA . VAL A 1 175 ? -2.618 -2.453 6.386 1.00 94.88 175 VAL A CA 1
ATOM 1299 C C . VAL A 1 175 ? -1.596 -1.333 6.525 1.00 94.88 175 VAL A C 1
ATOM 1301 O O . VAL A 1 175 ? -1.953 -0.225 6.918 1.00 94.88 175 VAL A O 1
ATOM 1304 N N . ILE A 1 176 ? -0.333 -1.604 6.210 1.00 94.12 176 ILE A N 1
ATOM 1305 C CA . ILE A 1 176 ? 0.713 -0.582 6.127 1.00 94.12 176 ILE A CA 1
ATOM 1306 C C . ILE A 1 176 ? 0.813 -0.162 4.661 1.00 94.12 176 ILE A C 1
ATOM 1308 O O . ILE A 1 176 ? 1.274 -0.940 3.826 1.00 94.12 176 ILE A O 1
ATOM 1312 N N . PHE A 1 177 ? 0.351 1.049 4.348 1.00 94.81 177 PHE A N 1
ATOM 1313 C CA . PHE A 1 177 ? 0.393 1.606 3.000 1.00 94.81 177 PHE A CA 1
ATOM 1314 C C . PHE A 1 177 ? 1.656 2.445 2.785 1.00 94.81 177 PHE A C 1
ATOM 1316 O O . PHE A 1 177 ? 1.842 3.479 3.423 1.00 94.81 177 PHE A O 1
ATOM 1323 N N . LEU A 1 178 ? 2.518 1.995 1.876 1.00 92.75 178 LEU A N 1
ATOM 1324 C CA . LEU A 1 178 ? 3.730 2.684 1.454 1.00 92.75 178 LEU A CA 1
ATOM 1325 C C . LEU A 1 178 ? 3.456 3.389 0.123 1.00 92.75 178 LEU A C 1
ATOM 1327 O O . LEU A 1 178 ? 3.280 2.739 -0.910 1.00 92.75 178 LEU A O 1
ATOM 1331 N N . ASP A 1 179 ? 3.402 4.719 0.176 1.00 89.00 179 ASP A N 1
ATOM 1332 C CA . ASP A 1 179 ? 3.130 5.562 -0.990 1.00 89.00 179 ASP A CA 1
ATOM 1333 C C . ASP A 1 179 ? 4.265 5.512 -2.035 1.00 89.00 179 ASP A C 1
ATOM 1335 O O . ASP A 1 179 ? 5.343 4.972 -1.777 1.00 89.00 179 ASP A O 1
ATOM 1339 N N . GLY A 1 180 ? 4.013 6.078 -3.212 1.00 86.81 180 GLY A N 1
ATOM 1340 C CA . GLY A 1 180 ? 4.963 6.166 -4.315 1.00 86.81 180 GLY A CA 1
ATOM 1341 C C . GLY A 1 180 ? 6.002 7.264 -4.120 1.00 86.81 180 GLY A C 1
ATOM 1342 O O . GLY A 1 180 ? 5.994 7.995 -3.130 1.00 86.81 180 GLY A O 1
ATOM 1343 N N . ASP A 1 181 ? 6.899 7.382 -5.093 1.00 83.12 181 ASP A N 1
ATOM 1344 C CA . ASP A 1 181 ? 7.956 8.391 -5.084 1.00 83.12 181 ASP A CA 1
ATOM 1345 C C . ASP A 1 181 ? 7.394 9.779 -5.476 1.00 83.12 181 ASP A C 1
ATOM 1347 O O . ASP A 1 181 ? 6.491 9.880 -6.309 1.00 83.12 181 ASP A O 1
ATOM 1351 N N . TYR A 1 182 ? 7.902 10.868 -4.881 1.00 76.38 182 TYR A N 1
ATOM 1352 C CA . TYR A 1 182 ? 7.410 12.231 -5.157 1.00 76.38 182 TYR A CA 1
ATOM 1353 C C . TYR A 1 182 ? 8.464 13.339 -4.982 1.00 76.38 182 TYR A C 1
ATOM 1355 O O . TYR A 1 182 ? 9.247 13.355 -4.033 1.00 76.38 182 TYR A O 1
ATOM 1363 N N . TYR A 1 183 ? 8.442 14.344 -5.868 1.00 66.75 183 TYR A N 1
ATOM 1364 C CA . TYR A 1 183 ? 9.436 15.430 -5.876 1.00 66.75 183 TYR A CA 1
ATOM 1365 C C . TYR A 1 183 ? 9.226 16.523 -4.816 1.00 66.75 183 TYR A C 1
ATOM 1367 O O . TYR A 1 183 ? 10.185 16.911 -4.149 1.00 66.75 183 TYR A O 1
ATOM 1375 N N . ARG A 1 184 ? 8.004 17.055 -4.635 1.00 61.91 184 ARG A N 1
ATOM 1376 C CA . ARG A 1 184 ? 7.772 18.146 -3.662 1.00 61.91 184 ARG A CA 1
ATOM 1377 C C . ARG A 1 184 ? 7.325 17.607 -2.308 1.00 61.91 184 ARG A C 1
ATOM 1379 O O . ARG A 1 184 ? 6.429 16.770 -2.225 1.00 61.91 184 ARG A O 1
ATOM 1386 N N . ARG A 1 185 ? 7.869 18.186 -1.234 1.00 53.75 185 ARG A N 1
ATOM 1387 C CA . ARG A 1 185 ? 7.371 18.005 0.138 1.00 53.75 185 ARG A CA 1
ATOM 1388 C C . ARG A 1 185 ? 5.953 18.589 0.224 1.00 53.75 185 ARG A C 1
ATOM 1390 O O . ARG A 1 185 ? 5.807 19.804 0.305 1.00 53.75 185 ARG A O 1
ATOM 1397 N N . GLY A 1 186 ? 4.935 17.730 0.170 1.00 47.16 186 GLY A N 1
ATOM 1398 C CA . GLY A 1 186 ? 3.522 18.126 0.120 1.00 47.16 186 GLY A CA 1
ATOM 1399 C C . GLY A 1 186 ? 2.876 18.119 -1.274 1.00 47.16 186 GLY A C 1
ATOM 1400 O O . GLY A 1 186 ? 1.782 18.659 -1.413 1.00 47.16 186 GLY A O 1
ATOM 1401 N N . TYR A 1 187 ? 3.500 17.523 -2.303 1.00 44.88 187 TYR A N 1
ATOM 1402 C CA . TYR A 1 187 ? 2.738 17.121 -3.498 1.00 44.88 187 TYR A CA 1
ATOM 1403 C C . TYR A 1 187 ? 1.902 15.867 -3.229 1.00 44.88 187 TYR A C 1
ATOM 1405 O O . TYR A 1 187 ? 2.083 15.201 -2.212 1.00 44.88 187 TYR A O 1
ATOM 1413 N N . SER A 1 188 ? 0.990 15.567 -4.156 1.00 46.72 188 SER A N 1
ATOM 1414 C CA . SER A 1 188 ? 0.031 14.462 -4.077 1.00 46.72 188 SER A CA 1
ATOM 1415 C C . SER A 1 188 ? 0.697 13.088 -3.930 1.00 46.72 188 SER A C 1
ATOM 1417 O O . SER A 1 188 ? 0.869 12.364 -4.907 1.00 46.72 188 SER A O 1
ATOM 1419 N N . GLN A 1 189 ? 0.973 12.699 -2.687 1.00 59.59 189 GLN A N 1
ATOM 1420 C CA . GLN A 1 189 ? 0.904 11.306 -2.255 1.00 59.59 189 GLN A CA 1
ATOM 1421 C C . GLN A 1 189 ? -0.405 10.684 -2.752 1.00 59.59 189 GLN A C 1
ATOM 1423 O O . GLN A 1 189 ? -1.453 11.342 -2.737 1.00 59.59 189 GLN A O 1
ATOM 1428 N N . ALA A 1 190 ? -0.356 9.424 -3.177 1.00 55.31 190 ALA A N 1
ATOM 1429 C CA . ALA A 1 190 ? -1.531 8.678 -3.606 1.00 55.31 190 ALA A CA 1
ATOM 1430 C C . ALA A 1 190 ? -2.589 8.615 -2.480 1.00 55.31 190 ALA A C 1
ATOM 1432 O O . ALA A 1 190 ? -3.795 8.590 -2.746 1.00 55.31 190 ALA A O 1
ATOM 1433 N N . VAL A 1 191 ? -2.148 8.718 -1.219 1.00 64.62 191 VAL A N 1
ATOM 1434 C CA . VAL A 1 191 ? -2.991 9.069 -0.074 1.00 64.62 191 VAL A CA 1
ATOM 1435 C C . VAL A 1 191 ? -2.520 10.379 0.567 1.00 64.62 191 VAL A C 1
ATOM 1437 O O . VAL A 1 191 ? -1.585 10.391 1.358 1.00 64.62 191 VAL A O 1
ATOM 1440 N N . SER A 1 192 ? -3.216 11.493 0.299 1.00 57.31 192 SER A N 1
ATOM 1441 C CA . SER A 1 192 ? -2.960 12.785 0.967 1.00 57.31 192 SER A CA 1
ATOM 1442 C C . SER A 1 192 ? -2.864 12.620 2.495 1.00 57.31 192 SER A C 1
ATOM 1444 O O . SER A 1 192 ? -3.762 11.994 3.057 1.00 57.31 192 SER A O 1
ATOM 1446 N N . GLU A 1 193 ? -1.854 13.232 3.141 1.00 53.72 193 GLU A N 1
ATOM 1447 C CA . GLU A 1 193 ? -1.326 13.012 4.520 1.00 53.72 193 GLU A CA 1
ATOM 1448 C C . GLU A 1 193 ? -2.295 13.176 5.723 1.00 53.72 193 GLU A C 1
ATOM 1450 O O . GLU A 1 193 ? -1.901 13.513 6.843 1.00 53.72 193 GLU A O 1
ATOM 1455 N N . HIS A 1 194 ? -3.595 13.025 5.513 1.00 57.25 194 HIS A N 1
ATOM 1456 C CA . HIS A 1 194 ? -4.642 13.404 6.436 1.00 57.25 194 HIS A CA 1
ATOM 1457 C C . HIS A 1 194 ? -5.609 12.235 6.636 1.00 57.25 194 HIS A C 1
ATOM 1459 O O . HIS A 1 194 ? -6.233 11.765 5.691 1.00 57.25 194 HIS A O 1
ATOM 1465 N N . THR A 1 195 ? -5.826 11.856 7.898 1.00 58.66 195 THR A N 1
ATOM 1466 C CA . THR A 1 195 ? -6.852 10.895 8.356 1.00 58.66 195 THR A CA 1
ATOM 1467 C C . THR A 1 195 ? -8.274 11.211 7.840 1.00 58.66 195 THR A C 1
ATOM 1469 O O . THR A 1 195 ? -9.127 10.333 7.771 1.00 58.66 195 THR A O 1
ATOM 1472 N N . ARG A 1 196 ? -8.517 12.460 7.411 1.00 64.44 196 ARG A N 1
ATOM 1473 C CA . ARG A 1 196 ? -9.778 12.959 6.830 1.00 64.44 196 ARG A CA 1
ATOM 1474 C C . ARG A 1 196 ? -9.815 12.970 5.288 1.00 64.44 196 ARG A C 1
ATOM 1476 O O . ARG A 1 196 ? -10.812 13.402 4.715 1.00 64.44 196 ARG A O 1
ATOM 1483 N N . GLY A 1 197 ? -8.741 12.564 4.608 1.00 74.00 197 GLY A N 1
ATOM 1484 C CA . GLY A 1 197 ? -8.659 12.537 3.144 1.00 74.00 197 GLY A CA 1
ATOM 1485 C C . GLY A 1 197 ? -9.519 11.423 2.544 1.00 74.00 197 GLY A C 1
ATOM 1486 O O . GLY A 1 197 ? -9.557 10.317 3.076 1.00 74.00 197 GLY A O 1
ATOM 1487 N N . ALA A 1 198 ? -10.198 11.690 1.423 1.00 78.25 198 ALA A N 1
ATOM 1488 C CA . ALA A 1 198 ? -11.179 10.761 0.850 1.00 78.25 198 ALA A CA 1
ATOM 1489 C C . ALA A 1 198 ? -10.580 9.390 0.476 1.00 78.25 198 ALA A C 1
ATOM 1491 O O . ALA A 1 198 ? -11.180 8.363 0.785 1.00 78.25 198 ALA A O 1
ATOM 1492 N N . THR A 1 199 ? -9.384 9.359 -0.126 1.00 81.69 199 THR A N 1
ATOM 1493 C CA . THR A 1 199 ? -8.682 8.105 -0.456 1.00 81.69 199 THR A CA 1
ATOM 1494 C C . THR A 1 199 ? -8.277 7.339 0.803 1.00 81.69 199 THR A C 1
ATOM 1496 O O . THR A 1 199 ? -8.507 6.136 0.889 1.00 81.69 199 THR A O 1
ATOM 1499 N N . ALA A 1 200 ? -7.752 8.047 1.810 1.00 83.69 200 ALA A N 1
ATOM 1500 C CA . ALA A 1 200 ? -7.344 7.472 3.091 1.00 83.69 200 ALA A CA 1
ATOM 1501 C C . ALA A 1 200 ? -8.534 6.825 3.818 1.00 83.69 200 ALA A C 1
ATOM 1503 O O . ALA A 1 200 ? -8.452 5.686 4.268 1.00 83.69 200 ALA A O 1
ATOM 1504 N N . ALA A 1 201 ? -9.663 7.536 3.870 1.00 85.50 201 ALA A N 1
ATOM 1505 C CA . ALA A 1 201 ? -10.900 7.061 4.473 1.00 85.50 201 ALA A CA 1
ATOM 1506 C C . ALA A 1 201 ? -11.483 5.850 3.724 1.00 85.50 201 ALA A C 1
ATOM 1508 O O . ALA A 1 201 ? -11.876 4.880 4.364 1.00 85.50 201 ALA A O 1
ATOM 1509 N N . ALA A 1 202 ? -11.487 5.861 2.386 1.00 86.44 202 ALA A N 1
ATOM 1510 C CA . ALA A 1 202 ? -11.972 4.734 1.587 1.00 86.44 202 ALA A CA 1
ATOM 1511 C C . ALA A 1 202 ? -11.106 3.473 1.767 1.00 86.44 202 ALA A C 1
ATOM 1513 O O . ALA A 1 202 ? -11.635 2.370 1.891 1.00 86.44 202 ALA A O 1
ATOM 1514 N N . MET A 1 203 ? -9.780 3.626 1.829 1.00 90.56 203 MET A N 1
ATOM 1515 C CA . MET A 1 203 ? -8.870 2.517 2.130 1.00 90.56 203 MET A CA 1
ATOM 1516 C C . MET A 1 203 ? -9.034 2.008 3.567 1.00 90.56 203 MET A C 1
ATOM 1518 O O . MET A 1 203 ? -8.988 0.801 3.786 1.00 90.56 203 MET A O 1
ATOM 1522 N N . ALA A 1 204 ? -9.261 2.897 4.537 1.00 91.75 204 ALA A N 1
ATOM 1523 C CA . ALA A 1 204 ? -9.501 2.511 5.924 1.00 91.75 204 ALA A CA 1
ATOM 1524 C C . ALA A 1 204 ? -10.841 1.780 6.104 1.00 91.75 204 ALA A C 1
ATOM 1526 O O . ALA A 1 204 ? -10.890 0.800 6.837 1.00 91.75 204 ALA A O 1
ATOM 1527 N N . GLU A 1 205 ? -11.901 2.185 5.395 1.00 89.50 205 GLU A N 1
ATOM 1528 C CA . GLU A 1 205 ? -13.179 1.458 5.374 1.00 89.50 205 GLU A CA 1
ATOM 1529 C C . GLU A 1 205 ? -12.994 0.035 4.816 1.00 89.50 205 GLU A C 1
ATOM 1531 O O . GLU A 1 205 ? -13.474 -0.933 5.401 1.00 89.50 205 GLU A O 1
ATOM 1536 N N . VAL A 1 206 ? -12.243 -0.114 3.718 1.00 93.62 206 VAL A N 1
ATOM 1537 C CA . VAL A 1 206 ? -11.904 -1.428 3.144 1.00 93.62 206 VAL A CA 1
ATOM 1538 C C . VAL A 1 206 ? -11.067 -2.275 4.110 1.00 93.62 206 VAL A C 1
ATOM 1540 O O . VAL A 1 206 ? -11.346 -3.461 4.271 1.00 93.62 206 VAL A O 1
ATOM 1543 N N . ALA A 1 207 ? -10.074 -1.686 4.780 1.00 95.19 207 ALA A N 1
ATOM 1544 C CA . ALA A 1 207 ? -9.247 -2.376 5.768 1.00 95.19 207 ALA A CA 1
ATOM 1545 C C . ALA A 1 207 ? -10.068 -2.834 6.993 1.00 95.19 207 ALA A C 1
ATOM 1547 O O . ALA A 1 207 ? -9.925 -3.972 7.450 1.00 95.19 207 ALA A O 1
ATOM 1548 N N . ALA A 1 208 ? -10.983 -1.989 7.480 1.00 94.25 208 ALA A N 1
ATOM 1549 C CA . ALA A 1 208 ? -11.809 -2.270 8.650 1.00 94.25 208 ALA A CA 1
ATOM 1550 C C . ALA A 1 208 ? -12.820 -3.408 8.425 1.00 94.25 208 ALA A C 1
ATOM 1552 O O . ALA A 1 208 ? -13.110 -4.147 9.367 1.00 94.25 208 ALA A O 1
ATOM 1553 N N . ARG A 1 209 ? -13.278 -3.634 7.182 1.00 93.25 209 ARG A N 1
ATOM 1554 C CA . ARG A 1 209 ? -14.110 -4.804 6.816 1.00 93.25 209 ARG A CA 1
ATOM 1555 C C . ARG A 1 209 ? -13.426 -6.147 7.108 1.00 93.25 209 ARG A C 1
ATOM 1557 O O . ARG A 1 209 ? -14.117 -7.112 7.409 1.00 93.25 209 ARG A O 1
ATOM 1564 N N . ASP A 1 210 ? -12.092 -6.204 7.086 1.00 91.69 210 ASP A N 1
ATOM 1565 C CA . ASP A 1 210 ? -11.286 -7.360 7.524 1.00 91.69 210 ASP A CA 1
ATOM 1566 C C . ASP A 1 210 ? -10.552 -7.067 8.856 1.00 91.69 210 ASP A C 1
ATOM 1568 O O . ASP A 1 210 ? -9.423 -7.497 9.120 1.00 91.69 210 ASP A O 1
ATOM 1572 N N . ASN A 1 211 ? -11.199 -6.285 9.722 1.00 92.62 211 ASN A N 1
ATOM 1573 C CA . ASN A 1 211 ? -10.733 -5.892 11.050 1.00 92.62 211 ASN A CA 1
ATOM 1574 C C . ASN A 1 211 ? -9.276 -5.386 11.094 1.00 92.62 211 ASN A C 1
ATOM 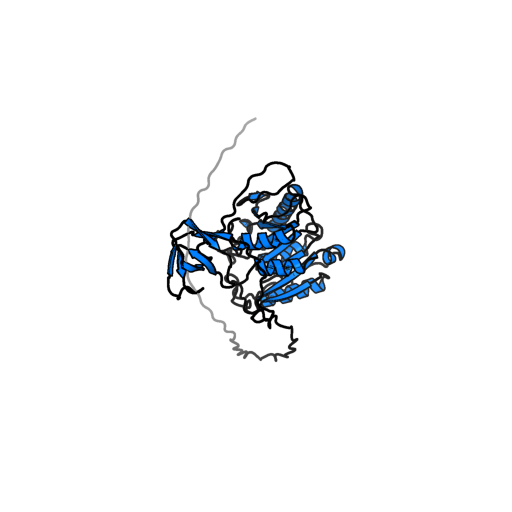1576 O O . ASN A 1 211 ? -8.513 -5.773 11.986 1.00 92.62 211 ASN A O 1
ATOM 1580 N N . LYS A 1 212 ? -8.855 -4.581 10.107 1.00 93.25 212 LYS A N 1
ATOM 1581 C CA . LYS A 1 212 ? -7.511 -3.988 10.044 1.00 93.25 212 LYS A CA 1
ATOM 1582 C C . LYS A 1 212 ? -7.564 -2.467 10.092 1.00 93.25 212 LYS A C 1
ATOM 1584 O O . LYS A 1 212 ? -8.331 -1.860 9.354 1.00 93.25 212 LYS A O 1
ATOM 1589 N N . ILE A 1 213 ? -6.688 -1.859 10.888 1.00 93.62 213 ILE A N 1
ATOM 1590 C CA . ILE A 1 213 ? -6.440 -0.415 10.791 1.00 93.62 213 ILE A CA 1
ATOM 1591 C C . ILE A 1 213 ? -5.623 -0.100 9.533 1.00 93.62 213 ILE A C 1
ATOM 1593 O O . ILE A 1 213 ? -4.846 -0.938 9.066 1.00 93.62 213 ILE A O 1
ATOM 1597 N N . LEU A 1 214 ? -5.736 1.122 9.019 1.00 94.06 214 LEU A N 1
ATOM 1598 C CA . LEU A 1 214 ? -4.834 1.645 7.994 1.00 94.06 214 LEU A CA 1
ATOM 1599 C C . LEU A 1 214 ? -3.715 2.465 8.647 1.00 94.06 214 LEU A C 1
ATOM 1601 O O . LEU A 1 214 ? -3.974 3.367 9.444 1.00 94.06 214 LEU A O 1
ATOM 1605 N N . VAL A 1 215 ? -2.470 2.174 8.280 1.00 93.81 215 VAL A N 1
ATOM 1606 C CA . VAL A 1 215 ? -1.258 2.865 8.733 1.00 93.81 215 VAL A CA 1
ATOM 1607 C C . VAL A 1 215 ? -0.563 3.456 7.512 1.00 93.81 215 VAL A C 1
ATOM 1609 O O . VAL A 1 215 ? -0.235 2.730 6.577 1.00 93.81 215 VAL A O 1
ATOM 1612 N N 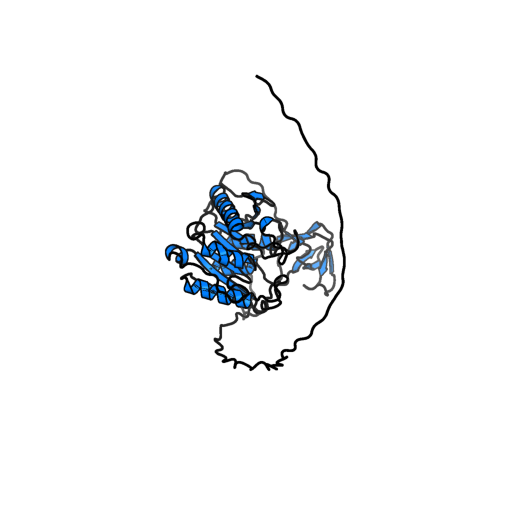. ILE A 1 216 ? -0.328 4.766 7.516 1.00 92.44 216 ILE A N 1
ATOM 1613 C CA . ILE A 1 216 ? 0.275 5.502 6.396 1.00 92.44 216 ILE A CA 1
ATOM 1614 C C . ILE A 1 216 ? 1.545 6.192 6.913 1.00 92.44 216 ILE A C 1
ATOM 1616 O O . ILE A 1 216 ? 1.474 7.324 7.405 1.00 92.44 216 ILE A O 1
ATOM 1620 N N . PRO A 1 217 ? 2.709 5.520 6.910 1.00 91.56 217 PRO A N 1
ATOM 1621 C CA . PRO A 1 217 ? 3.982 6.176 7.162 1.00 91.56 217 PRO A CA 1
ATOM 1622 C C . PRO A 1 217 ? 4.386 7.052 5.969 1.00 91.56 217 PRO A C 1
ATOM 1624 O O . PRO A 1 217 ? 4.104 6.737 4.817 1.00 91.56 217 PRO A O 1
ATOM 1627 N N . ARG A 1 218 ? 5.079 8.158 6.247 1.00 88.06 218 ARG A N 1
ATOM 1628 C CA . ARG A 1 218 ? 5.653 9.051 5.232 1.00 88.06 218 ARG A CA 1
ATOM 1629 C C . ARG A 1 218 ? 7.091 8.662 4.928 1.00 88.06 218 ARG A C 1
ATOM 1631 O O . ARG A 1 218 ? 7.817 8.267 5.842 1.00 88.06 218 ARG A O 1
ATOM 1638 N N . ILE A 1 219 ? 7.526 8.877 3.686 1.00 86.69 219 ILE A N 1
ATOM 1639 C CA . ILE A 1 219 ? 8.932 8.707 3.304 1.00 86.69 219 ILE A CA 1
ATOM 1640 C C . ILE A 1 219 ? 9.797 9.618 4.201 1.00 86.69 219 ILE A C 1
ATOM 1642 O O . ILE A 1 219 ? 9.538 10.825 4.282 1.00 86.69 219 ILE A O 1
ATOM 1646 N N . PRO A 1 220 ? 10.800 9.078 4.921 1.00 85.38 220 PRO A N 1
ATOM 1647 C CA . PRO A 1 220 ? 11.636 9.870 5.817 1.00 85.38 220 PRO A CA 1
ATOM 1648 C C . PRO A 1 220 ? 12.539 10.823 5.023 1.00 85.38 220 PRO A C 1
ATOM 1650 O O . PRO A 1 220 ? 12.892 10.553 3.877 1.00 85.38 220 PRO A O 1
ATOM 1653 N N . ARG A 1 221 ? 12.997 11.920 5.650 1.00 83.75 221 ARG A N 1
ATOM 1654 C CA . ARG A 1 221 ? 13.831 12.940 4.973 1.00 83.75 221 ARG A CA 1
ATOM 1655 C C . ARG A 1 221 ? 15.085 12.369 4.298 1.00 83.75 221 ARG A C 1
ATOM 1657 O O . ARG A 1 221 ? 15.505 12.878 3.269 1.00 83.75 221 ARG A O 1
ATOM 1664 N N . GLN A 1 222 ? 15.656 11.310 4.870 1.00 80.56 222 GLN A N 1
ATOM 1665 C CA . GLN A 1 222 ? 16.841 10.612 4.360 1.00 80.56 222 GLN A CA 1
ATOM 1666 C C . GLN A 1 222 ? 16.593 9.795 3.073 1.00 80.56 222 GLN A C 1
ATOM 1668 O O . GLN A 1 222 ? 17.556 9.365 2.446 1.00 80.56 222 GLN A O 1
ATOM 1673 N N . GLY A 1 223 ? 15.327 9.567 2.699 1.00 80.44 223 GLY A N 1
ATOM 1674 C CA . GLY A 1 223 ? 14.926 8.927 1.443 1.00 80.44 223 GLY A CA 1
ATOM 1675 C C . GLY A 1 223 ? 14.938 9.870 0.238 1.00 80.44 223 GLY A C 1
ATOM 1676 O O . GLY A 1 223 ? 14.548 9.468 -0.852 1.00 80.44 223 GLY A O 1
ATOM 1677 N N . TYR A 1 224 ? 15.358 11.126 0.414 1.00 82.38 224 TYR A N 1
ATOM 1678 C CA . TYR A 1 224 ? 15.530 12.066 -0.688 1.00 82.38 224 TYR A CA 1
ATOM 1679 C C . TYR A 1 224 ? 16.755 11.716 -1.548 1.00 82.38 224 TYR A C 1
ATOM 1681 O O . TYR A 1 224 ? 17.863 11.564 -1.028 1.00 82.38 224 TYR A O 1
ATOM 1689 N N . ILE A 1 225 ? 16.558 11.654 -2.864 1.00 74.88 225 ILE A N 1
ATOM 1690 C CA . ILE A 1 225 ? 17.595 11.550 -3.894 1.00 74.88 225 ILE A CA 1
ATOM 1691 C C . ILE A 1 225 ? 17.410 12.735 -4.848 1.00 74.88 225 ILE A C 1
ATOM 1693 O O . ILE A 1 225 ? 16.300 12.979 -5.317 1.00 74.88 225 ILE A O 1
ATOM 1697 N N . SER A 1 226 ? 18.483 13.459 -5.172 1.00 75.19 226 SER A N 1
ATOM 1698 C CA . SER A 1 226 ? 18.424 14.682 -5.991 1.00 75.19 226 SER A CA 1
ATOM 1699 C C . SER A 1 226 ? 17.767 14.496 -7.365 1.00 75.19 226 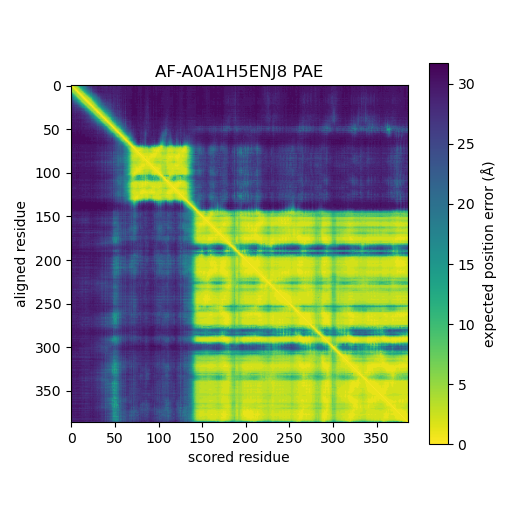SER A C 1
ATOM 1701 O O . SER A 1 226 ? 17.068 15.395 -7.817 1.00 75.19 226 SER A O 1
ATOM 1703 N N . SER A 1 227 ? 17.943 13.338 -8.006 1.00 69.94 227 SER A N 1
ATOM 1704 C CA . SER A 1 227 ? 17.378 13.026 -9.327 1.00 69.94 227 SER A CA 1
ATOM 1705 C C . SER A 1 227 ? 15.928 12.516 -9.310 1.00 69.94 227 SER A C 1
ATOM 1707 O O . SER A 1 227 ? 15.246 12.588 -10.330 1.00 69.94 227 SER A O 1
ATOM 1709 N N . LEU A 1 228 ? 15.438 11.999 -8.177 1.00 69.56 228 LEU A N 1
ATOM 1710 C CA . LEU A 1 228 ? 14.183 11.221 -8.110 1.00 69.56 228 LEU A CA 1
ATOM 1711 C C . LEU A 1 228 ? 13.190 11.703 -7.041 1.00 69.56 228 LEU A C 1
ATOM 1713 O O . LEU A 1 228 ? 12.062 11.214 -6.985 1.00 69.56 228 LEU A O 1
ATOM 1717 N N . GLY A 1 229 ? 13.585 12.673 -6.212 1.00 80.38 229 GLY A N 1
ATOM 1718 C CA . GLY A 1 229 ? 12.767 13.193 -5.122 1.00 80.38 229 GLY A CA 1
ATOM 1719 C C . GLY A 1 229 ? 12.812 12.307 -3.879 1.00 80.38 229 GLY A C 1
ATOM 1720 O O . GLY A 1 229 ? 13.810 11.647 -3.593 1.00 80.38 229 GLY A O 1
ATOM 1721 N N . TYR A 1 230 ? 11.732 12.317 -3.101 1.00 83.44 230 TYR A N 1
ATOM 1722 C CA . TYR A 1 230 ? 11.563 11.422 -1.961 1.00 83.44 230 TYR A CA 1
ATOM 1723 C C . TYR A 1 230 ? 11.156 10.037 -2.444 1.00 83.44 230 TYR A C 1
ATOM 1725 O O . TYR A 1 230 ? 10.130 9.891 -3.104 1.00 83.44 230 TYR A O 1
ATOM 1733 N N . THR A 1 231 ? 11.934 9.031 -2.056 1.00 85.06 231 THR A N 1
ATOM 1734 C CA . THR A 1 231 ? 11.660 7.630 -2.353 1.00 85.06 231 THR A CA 1
ATOM 1735 C C . THR A 1 231 ? 11.914 6.716 -1.152 1.00 85.06 231 THR A C 1
ATOM 1737 O O . THR A 1 231 ? 12.848 6.912 -0.369 1.00 85.06 231 THR A O 1
ATOM 1740 N N . TRP A 1 232 ? 11.100 5.666 -1.009 1.00 86.50 232 TRP A N 1
ATOM 1741 C CA . TRP A 1 232 ? 11.318 4.622 -0.004 1.00 86.50 232 TRP A CA 1
ATOM 1742 C C . TRP A 1 232 ? 12.626 3.857 -0.204 1.00 86.50 232 TRP A C 1
ATOM 1744 O O . TRP A 1 232 ? 13.234 3.420 0.778 1.00 86.50 232 TRP A O 1
ATOM 1754 N N . TRP A 1 233 ? 13.080 3.690 -1.448 1.00 78.56 233 TRP A N 1
ATOM 1755 C CA . TRP A 1 233 ? 14.286 2.921 -1.744 1.00 78.56 233 TRP A CA 1
ATOM 1756 C C . TRP A 1 233 ? 15.577 3.754 -1.681 1.00 78.56 233 TRP A C 1
ATOM 1758 O O . TRP A 1 233 ? 16.664 3.172 -1.608 1.00 78.56 233 TRP A O 1
ATOM 1768 N N . GLY A 1 234 ? 15.484 5.081 -1.552 1.00 76.81 234 GLY A N 1
ATOM 1769 C CA . GLY A 1 234 ? 16.599 5.949 -1.162 1.00 76.81 234 GLY A CA 1
ATOM 1770 C C . GLY A 1 234 ? 17.068 5.639 0.260 1.00 76.81 234 GLY A C 1
ATOM 1771 O O . GLY A 1 234 ? 16.285 5.704 1.202 1.00 76.81 234 GLY A O 1
ATOM 1772 N N . ARG A 1 235 ? 18.342 5.252 0.425 1.00 82.38 235 ARG A N 1
ATOM 1773 C CA . ARG A 1 235 ? 18.879 4.670 1.679 1.00 82.38 235 ARG A CA 1
ATOM 1774 C C . ARG A 1 235 ? 18.032 3.487 2.189 1.00 82.38 235 ARG A C 1
ATOM 1776 O O . ARG A 1 235 ? 17.707 3.396 3.373 1.00 82.38 235 ARG A O 1
ATOM 1783 N N . THR A 1 236 ? 17.710 2.557 1.282 1.00 80.19 236 THR A N 1
ATOM 1784 C CA . THR A 1 236 ? 16.795 1.407 1.465 1.00 80.19 236 THR A CA 1
ATOM 1785 C C . THR A 1 236 ? 16.911 0.728 2.839 1.00 80.19 236 THR A C 1
ATOM 1787 O O . THR A 1 236 ? 15.919 0.582 3.551 1.00 80.19 236 THR A O 1
ATOM 1790 N N . ALA A 1 237 ? 18.129 0.357 3.249 1.00 79.25 237 ALA A N 1
ATOM 1791 C CA . ALA A 1 237 ? 18.365 -0.356 4.504 1.00 79.25 237 ALA A CA 1
ATOM 1792 C C . ALA A 1 237 ? 17.975 0.473 5.743 1.00 79.25 237 ALA A C 1
ATOM 1794 O O . ALA A 1 237 ? 17.373 -0.057 6.676 1.00 79.25 237 ALA A O 1
ATOM 1795 N N . THR A 1 238 ? 18.261 1.779 5.748 1.00 84.75 238 THR A N 1
ATOM 1796 C CA . THR A 1 238 ? 17.918 2.682 6.858 1.00 84.75 238 THR A CA 1
ATOM 1797 C C . THR A 1 238 ? 16.403 2.860 6.966 1.00 84.75 238 THR A C 1
ATOM 1799 O O . THR A 1 238 ? 15.850 2.764 8.062 1.00 84.75 238 THR A O 1
ATOM 1802 N N . ASN A 1 239 ? 15.710 3.028 5.835 1.00 86.38 239 ASN A N 1
ATOM 1803 C CA . ASN A 1 239 ? 14.248 3.143 5.810 1.00 86.38 239 ASN A CA 1
ATOM 1804 C C . ASN A 1 239 ? 13.572 1.852 6.300 1.00 86.38 239 ASN A C 1
ATOM 1806 O O . ASN A 1 239 ? 12.602 1.914 7.053 1.00 86.38 239 ASN A O 1
ATOM 1810 N N . ALA A 1 240 ? 14.122 0.681 5.967 1.00 84.19 240 ALA A N 1
ATOM 1811 C CA . ALA A 1 240 ? 13.611 -0.600 6.453 1.00 84.19 240 ALA A CA 1
ATOM 1812 C C . ALA A 1 240 ? 13.813 -0.819 7.955 1.00 84.19 240 ALA A C 1
ATOM 1814 O O . ALA A 1 240 ? 12.941 -1.399 8.598 1.00 84.19 240 ALA A O 1
ATOM 1815 N N . VAL A 1 241 ? 14.916 -0.333 8.538 1.00 84.00 241 VAL A N 1
ATOM 1816 C CA . VAL A 1 241 ? 15.098 -0.329 10.001 1.00 84.00 241 VAL A CA 1
ATOM 1817 C C . VAL A 1 241 ? 14.015 0.517 10.671 1.00 84.00 241 VAL A C 1
ATOM 1819 O O . VAL A 1 241 ? 13.422 0.075 11.653 1.00 84.00 241 VAL A O 1
ATOM 1822 N N . MET A 1 242 ? 13.727 1.710 10.140 1.00 88.31 242 MET A N 1
ATOM 1823 C CA . MET A 1 242 ? 12.681 2.573 10.695 1.00 88.31 242 MET A CA 1
ATOM 1824 C C . MET A 1 242 ? 11.288 1.945 10.554 1.00 88.31 242 MET A C 1
ATOM 1826 O O . MET A 1 242 ? 10.527 1.940 11.522 1.00 88.31 242 MET A O 1
ATOM 1830 N N . LEU A 1 243 ? 10.974 1.351 9.395 1.00 89.50 243 LEU A N 1
ATOM 1831 C CA . LEU A 1 243 ? 9.690 0.685 9.176 1.00 89.50 243 LEU A CA 1
ATOM 1832 C C . LEU A 1 243 ? 9.517 -0.544 10.083 1.00 89.50 243 LEU A C 1
ATOM 1834 O O . LEU A 1 243 ? 8.451 -0.687 10.674 1.00 89.50 243 LEU A O 1
ATOM 1838 N N . ARG A 1 244 ? 10.565 -1.364 10.292 1.00 84.69 244 ARG A N 1
ATOM 1839 C CA . ARG A 1 244 ? 10.554 -2.455 11.291 1.00 84.69 244 ARG A CA 1
ATOM 1840 C C . ARG A 1 244 ? 10.237 -1.936 12.688 1.00 84.69 244 ARG A C 1
ATOM 1842 O O . ARG A 1 244 ? 9.427 -2.537 13.383 1.00 84.69 244 ARG A O 1
ATOM 1849 N N . LYS A 1 245 ? 10.860 -0.828 13.104 1.00 86.44 245 LYS A N 1
ATOM 1850 C CA . LYS A 1 245 ? 10.631 -0.241 14.433 1.00 86.44 245 LYS A CA 1
ATOM 1851 C C . LYS A 1 245 ? 9.190 0.255 14.594 1.00 86.44 245 LYS A C 1
ATOM 1853 O O . LYS A 1 245 ? 8.579 -0.031 15.618 1.00 86.44 245 LYS A O 1
ATOM 1858 N N . LEU A 1 246 ? 8.630 0.941 13.593 1.00 89.75 246 LEU A N 1
ATOM 1859 C CA . LEU A 1 246 ? 7.225 1.371 13.608 1.00 89.75 246 LEU A CA 1
ATOM 1860 C C . LEU A 1 246 ? 6.263 0.173 13.657 1.00 89.75 246 LEU A C 1
ATOM 1862 O O . LEU A 1 246 ? 5.368 0.130 14.494 1.00 89.75 246 LEU A O 1
ATOM 1866 N N . ASP A 1 247 ? 6.488 -0.820 12.802 1.00 87.81 247 ASP A N 1
ATOM 1867 C CA . ASP A 1 247 ? 5.721 -2.064 12.744 1.00 87.81 247 ASP A CA 1
ATOM 1868 C C . ASP A 1 247 ? 5.719 -2.813 14.093 1.00 87.81 247 ASP A C 1
ATOM 1870 O O . ASP A 1 247 ? 4.664 -3.175 14.609 1.00 87.81 247 ASP A O 1
ATOM 1874 N N . GLN A 1 248 ? 6.888 -2.974 14.720 1.00 84.06 248 GLN A N 1
ATOM 1875 C CA . GLN A 1 248 ? 7.030 -3.574 16.052 1.00 84.06 248 GLN A CA 1
ATOM 1876 C C . GLN A 1 248 ? 6.357 -2.747 17.156 1.00 84.06 248 GLN A C 1
ATOM 1878 O O . GLN A 1 248 ? 5.758 -3.321 18.065 1.00 84.06 248 GLN A O 1
ATOM 1883 N N . HIS A 1 249 ? 6.434 -1.417 17.084 1.00 86.44 249 HIS A N 1
ATOM 1884 C CA . HIS A 1 249 ? 5.797 -0.521 18.047 1.00 86.44 249 HIS A CA 1
ATOM 1885 C C . HIS A 1 249 ? 4.273 -0.655 18.025 1.00 86.44 249 HIS A C 1
ATOM 1887 O O . HIS A 1 249 ? 3.683 -0.924 19.068 1.00 86.44 249 HIS A O 1
ATOM 1893 N N . LEU A 1 250 ? 3.649 -0.567 16.845 1.00 87.25 250 LEU A N 1
ATOM 1894 C CA . LEU A 1 250 ? 2.192 -0.676 16.695 1.00 87.25 250 LEU A CA 1
ATOM 1895 C C . LEU A 1 250 ? 1.666 -2.051 17.153 1.00 87.25 250 LEU A C 1
ATOM 1897 O O . LEU A 1 250 ? 0.600 -2.135 17.755 1.00 87.25 250 LEU A O 1
ATOM 1901 N N . ARG A 1 251 ? 2.441 -3.129 16.955 1.00 83.00 251 ARG A N 1
ATOM 1902 C CA . ARG A 1 251 ? 2.128 -4.473 17.488 1.00 83.00 251 ARG A CA 1
ATOM 1903 C C . ARG A 1 251 ? 2.214 -4.584 19.013 1.00 83.00 251 ARG A C 1
ATOM 1905 O O . ARG A 1 251 ? 1.604 -5.487 19.571 1.00 83.00 251 ARG A O 1
ATOM 1912 N N . ARG A 1 252 ? 3.009 -3.736 19.674 1.00 79.12 252 ARG A N 1
ATOM 1913 C CA . ARG A 1 252 ? 3.133 -3.702 21.143 1.00 79.12 252 ARG A CA 1
ATOM 1914 C C . ARG A 1 252 ? 2.109 -2.777 21.800 1.00 79.12 252 ARG A C 1
ATOM 1916 O O . ARG A 1 252 ? 1.777 -3.006 22.955 1.00 79.12 252 ARG A O 1
ATOM 1923 N N . THR A 1 253 ? 1.656 -1.730 21.108 1.00 71.25 253 THR A N 1
ATOM 1924 C CA . THR A 1 253 ? 0.744 -0.714 21.667 1.00 71.25 253 THR A CA 1
ATOM 1925 C C . THR A 1 253 ? -0.725 -0.938 21.323 1.00 71.25 253 THR A C 1
ATOM 1927 O O . THR A 1 253 ? -1.587 -0.525 22.092 1.00 71.25 253 THR A O 1
ATOM 1930 N N . GLY A 1 254 ? -1.028 -1.598 20.203 1.00 68.44 254 GLY A N 1
ATOM 1931 C CA . GLY A 1 254 ? -2.367 -2.087 19.884 1.00 68.44 254 GLY A CA 1
ATOM 1932 C C . GLY A 1 254 ? -2.460 -3.607 19.992 1.00 68.44 254 GLY A C 1
ATOM 1933 O O . GLY A 1 254 ? -1.457 -4.302 19.841 1.00 68.44 254 GLY A O 1
ATOM 1934 N N . ASN A 1 255 ? -3.675 -4.141 20.151 1.00 75.69 255 ASN A N 1
ATOM 1935 C CA . ASN A 1 255 ? -3.974 -5.582 20.052 1.00 75.69 255 ASN A CA 1
ATOM 1936 C C . ASN A 1 255 ? -3.840 -6.120 18.599 1.00 75.69 255 ASN A C 1
ATOM 1938 O O . ASN A 1 255 ? -4.785 -6.665 18.020 1.00 75.69 255 ASN A O 1
ATOM 1942 N N . ILE A 1 256 ? -2.677 -5.909 17.969 1.00 83.44 256 ILE A N 1
ATOM 1943 C CA . ILE A 1 256 ? -2.426 -6.154 16.544 1.00 83.44 256 ILE A CA 1
ATOM 1944 C C . ILE A 1 256 ? -1.671 -7.468 16.335 1.00 83.44 256 ILE A C 1
ATOM 1946 O O . ILE A 1 256 ? -0.645 -7.748 16.950 1.00 83.44 256 ILE A O 1
ATOM 1950 N N . THR A 1 257 ? -2.173 -8.289 15.415 1.00 77.56 257 THR A N 1
ATOM 1951 C CA . THR A 1 257 ? -1.709 -9.671 15.225 1.00 77.56 257 THR A CA 1
ATOM 1952 C C . THR A 1 257 ? -0.775 -9.816 14.040 1.00 77.56 257 THR A C 1
ATOM 1954 O O . THR A 1 257 ? -0.988 -9.228 12.978 1.00 77.56 257 THR A O 1
ATOM 1957 N N . ARG A 1 258 ? 0.256 -10.652 14.202 1.00 75.75 258 ARG A N 1
ATOM 1958 C CA . ARG A 1 258 ? 1.325 -10.763 13.213 1.00 75.75 258 ARG A CA 1
ATOM 1959 C C . ARG A 1 258 ? 0.909 -11.383 11.886 1.00 75.75 258 ARG A C 1
ATOM 1961 O O . ARG A 1 258 ? 1.236 -10.805 10.861 1.00 75.75 258 ARG A O 1
ATOM 1968 N N . SER A 1 259 ? 0.087 -12.426 11.907 1.00 77.31 259 SER A N 1
ATOM 1969 C CA . SER A 1 259 ? -0.539 -13.012 10.711 1.00 77.31 259 SER A CA 1
ATOM 1970 C C . SER A 1 259 ? -1.557 -12.109 10.008 1.00 77.31 259 SER A C 1
ATOM 1972 O O . SER A 1 259 ? -1.971 -12.411 8.900 1.00 77.31 259 SER A O 1
ATOM 1974 N N . ARG A 1 260 ? -1.966 -10.985 10.613 1.00 84.31 260 ARG A N 1
ATOM 1975 C CA . ARG A 1 260 ? -2.968 -10.061 10.049 1.00 84.31 260 ARG A CA 1
ATOM 1976 C C . ARG A 1 260 ? -2.349 -8.741 9.577 1.00 84.31 260 ARG A C 1
ATOM 1978 O O . ARG A 1 260 ? -3.035 -7.720 9.558 1.00 84.31 260 ARG A O 1
ATOM 1985 N N . THR A 1 261 ? -1.058 -8.739 9.240 1.00 88.06 261 THR A N 1
ATOM 1986 C CA . THR A 1 261 ? -0.352 -7.569 8.690 1.00 88.06 261 THR A CA 1
ATOM 1987 C C . THR A 1 261 ? -0.227 -7.674 7.175 1.00 88.06 261 THR A C 1
ATOM 1989 O O . THR A 1 261 ? 0.268 -8.673 6.666 1.00 88.06 261 THR A O 1
ATOM 1992 N N . VAL A 1 262 ? -0.641 -6.632 6.458 1.00 93.62 262 VAL A N 1
ATOM 1993 C CA . VAL A 1 262 ? -0.532 -6.556 4.997 1.00 93.62 262 VAL A CA 1
ATOM 1994 C C . VAL A 1 262 ? 0.235 -5.297 4.614 1.00 93.62 262 VAL A C 1
ATOM 1996 O O . VAL A 1 262 ? -0.123 -4.201 5.040 1.00 93.62 262 VAL A O 1
ATOM 1999 N N . TYR A 1 263 ? 1.278 -5.439 3.800 1.00 93.94 263 TYR A N 1
ATOM 2000 C CA . TYR A 1 263 ? 2.011 -4.304 3.236 1.00 93.94 263 TYR A CA 1
ATOM 2001 C C . TYR A 1 263 ? 1.441 -3.985 1.858 1.00 93.94 263 TYR A C 1
ATOM 2003 O O . TYR A 1 263 ? 1.554 -4.793 0.941 1.00 93.94 263 TYR A O 1
ATOM 2011 N N . MET A 1 264 ? 0.829 -2.818 1.690 1.00 95.69 264 MET A N 1
ATOM 2012 C CA . MET A 1 264 ? 0.413 -2.344 0.374 1.00 95.69 264 MET A CA 1
ATOM 2013 C C . MET A 1 264 ? 1.406 -1.292 -0.107 1.00 95.69 264 MET A C 1
ATOM 2015 O O . MET A 1 264 ? 1.573 -0.271 0.547 1.00 95.69 264 MET A O 1
ATOM 2019 N N . GLY A 1 265 ? 2.061 -1.530 -1.236 1.00 94.69 265 GLY A N 1
ATOM 2020 C CA . GLY A 1 265 ? 2.946 -0.560 -1.873 1.00 94.69 265 GLY A CA 1
ATOM 2021 C C . GLY A 1 265 ? 2.333 -0.028 -3.158 1.00 94.69 265 GLY A C 1
ATOM 2022 O O . GLY A 1 265 ? 1.728 -0.792 -3.908 1.00 94.69 265 GLY A O 1
ATOM 2023 N N . TYR A 1 266 ? 2.520 1.260 -3.421 1.00 93.25 266 TYR A N 1
ATOM 2024 C CA . TYR A 1 266 ? 2.240 1.889 -4.711 1.00 93.25 266 TYR A CA 1
ATOM 2025 C C . TYR A 1 266 ? 3.553 2.406 -5.315 1.00 93.25 266 TYR A C 1
ATOM 2027 O O . TYR A 1 266 ? 4.335 3.036 -4.606 1.00 93.25 266 TYR A O 1
ATOM 2035 N N . SER A 1 267 ? 3.815 2.133 -6.598 1.00 90.38 267 SER A N 1
ATOM 2036 C CA . SER A 1 267 ? 4.998 2.624 -7.328 1.00 90.38 267 SER A CA 1
ATOM 2037 C C . SER A 1 267 ? 6.307 2.347 -6.557 1.00 90.38 267 SER A C 1
ATOM 2039 O O . SER A 1 267 ? 6.555 1.200 -6.179 1.00 90.38 267 SER A O 1
ATOM 2041 N N . GLY A 1 268 ? 7.123 3.357 -6.239 1.00 86.62 268 GLY A N 1
ATOM 2042 C CA . GLY A 1 268 ? 8.347 3.202 -5.436 1.00 86.62 268 GLY A CA 1
ATOM 2043 C C . GLY A 1 268 ? 8.166 2.546 -4.052 1.00 86.62 268 GLY A C 1
ATOM 2044 O O . GLY A 1 268 ? 9.096 1.917 -3.538 1.00 86.62 268 GLY A O 1
ATOM 2045 N N . GLY A 1 269 ? 6.964 2.597 -3.465 1.00 91.50 269 GLY A N 1
ATOM 2046 C CA . GLY A 1 269 ? 6.602 1.820 -2.277 1.00 91.50 269 GLY A CA 1
ATOM 2047 C C . GLY A 1 269 ? 6.456 0.319 -2.561 1.00 91.50 269 GLY A C 1
ATOM 2048 O O . GLY A 1 269 ? 6.888 -0.502 -1.751 1.00 91.50 269 GLY A O 1
ATOM 2049 N N . ALA A 1 270 ? 5.916 -0.062 -3.725 1.00 93.44 270 ALA 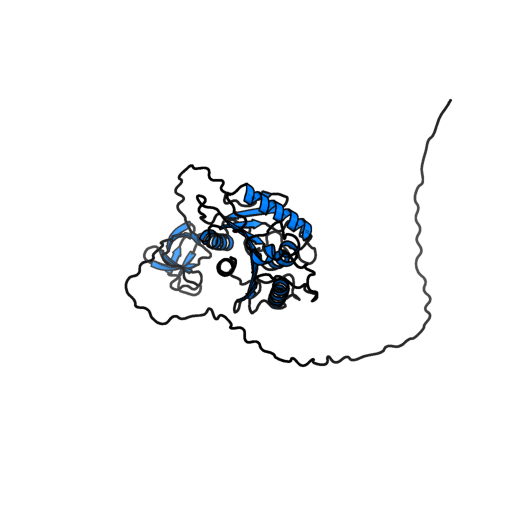A N 1
ATOM 2050 C CA . ALA A 1 270 ? 5.885 -1.456 -4.182 1.00 93.44 270 ALA A CA 1
ATOM 2051 C C . ALA A 1 270 ? 7.303 -1.968 -4.477 1.00 93.44 270 ALA A C 1
ATOM 2053 O O . ALA A 1 270 ? 7.663 -3.069 -4.049 1.00 93.44 270 ALA A O 1
ATOM 2054 N N . GLU A 1 271 ? 8.134 -1.139 -5.117 1.00 88.50 271 GLU A N 1
ATOM 2055 C CA . GLU A 1 271 ? 9.553 -1.439 -5.316 1.00 88.50 271 GLU A CA 1
ATOM 2056 C C . GLU A 1 271 ? 10.247 -1.720 -3.984 1.00 88.50 271 GLU A C 1
ATOM 2058 O O . GLU A 1 271 ? 10.774 -2.811 -3.779 1.00 88.50 271 GLU A O 1
ATOM 2063 N N . PHE A 1 272 ? 10.146 -0.814 -3.013 1.00 88.88 272 PHE A N 1
ATOM 2064 C CA . PHE A 1 272 ? 10.762 -0.980 -1.698 1.00 88.88 272 PHE A CA 1
ATOM 2065 C C . PHE A 1 272 ? 10.364 -2.279 -0.966 1.00 88.88 272 PHE A C 1
ATOM 2067 O O . PHE A 1 272 ? 11.232 -2.942 -0.383 1.00 88.88 272 PHE A O 1
ATOM 2074 N N . ILE A 1 273 ? 9.092 -2.698 -1.041 1.00 89.94 273 ILE A N 1
ATOM 2075 C CA . ILE A 1 273 ? 8.646 -3.992 -0.490 1.00 89.94 273 ILE A CA 1
ATOM 2076 C C . ILE A 1 273 ? 9.428 -5.148 -1.130 1.00 89.94 273 ILE A C 1
ATOM 2078 O O . ILE A 1 273 ? 9.952 -6.010 -0.416 1.00 89.94 273 ILE A O 1
ATOM 2082 N N . THR A 1 274 ? 9.564 -5.139 -2.459 1.00 88.38 274 THR A N 1
ATOM 2083 C CA . THR A 1 274 ? 10.305 -6.163 -3.218 1.00 88.38 274 THR A CA 1
ATOM 2084 C C . THR A 1 274 ? 11.831 -6.026 -3.138 1.00 88.38 274 THR A C 1
ATOM 2086 O O . THR A 1 274 ? 12.550 -6.989 -3.371 1.00 88.38 274 THR A O 1
ATOM 2089 N N . TYR A 1 275 ? 12.375 -4.861 -2.792 1.00 81.25 275 TYR A N 1
ATOM 2090 C CA . TYR A 1 275 ? 13.828 -4.643 -2.786 1.00 81.25 275 TYR A CA 1
ATOM 2091 C C . TYR A 1 275 ? 14.468 -5.065 -1.457 1.00 81.25 275 TYR A C 1
ATOM 2093 O O . TYR A 1 275 ? 15.644 -5.443 -1.412 1.00 81.25 275 TYR A O 1
ATOM 2101 N N . GLU A 1 276 ? 13.702 -4.986 -0.367 1.00 78.31 276 GLU A N 1
ATOM 2102 C CA . GLU A 1 276 ? 14.241 -4.999 0.993 1.00 78.31 276 GLU A CA 1
ATOM 2103 C C . GLU A 1 276 ? 13.389 -5.822 1.968 1.00 78.31 276 GLU A C 1
ATOM 2105 O O . GLU A 1 276 ? 13.935 -6.701 2.641 1.00 78.31 276 GLU A O 1
ATOM 2110 N N . LEU A 1 277 ? 12.065 -5.620 2.023 1.00 72.06 277 LEU A N 1
ATOM 2111 C CA . LEU A 1 277 ? 11.220 -6.319 3.006 1.00 72.06 277 LEU A CA 1
ATOM 2112 C C . LEU A 1 277 ? 11.150 -7.822 2.698 1.00 72.06 277 LEU A C 1
ATOM 2114 O O . LEU A 1 277 ? 11.508 -8.639 3.548 1.00 72.06 277 LEU A O 1
ATOM 2118 N N . ALA A 1 278 ? 10.806 -8.177 1.457 1.00 67.12 278 ALA A N 1
ATOM 2119 C CA . ALA A 1 278 ? 10.751 -9.563 0.992 1.00 67.12 278 ALA A CA 1
ATOM 2120 C C . ALA A 1 278 ? 12.144 -10.199 0.773 1.00 67.12 278 ALA A C 1
ATOM 2122 O O . ALA A 1 278 ? 12.253 -11.411 0.605 1.00 67.12 278 ALA A O 1
ATOM 2123 N N . ARG A 1 279 ? 13.221 -9.396 0.787 1.00 66.69 279 ARG A N 1
ATOM 2124 C CA . ARG A 1 279 ? 14.612 -9.856 0.625 1.00 66.69 279 ARG A CA 1
ATOM 2125 C C . ARG A 1 279 ? 15.287 -10.192 1.959 1.00 66.69 279 ARG A C 1
ATOM 2127 O O . ARG A 1 279 ? 15.873 -11.261 2.088 1.00 66.69 279 ARG A O 1
ATOM 2134 N N . ARG A 1 280 ? 15.272 -9.262 2.923 1.00 58.00 280 ARG A N 1
ATOM 2135 C CA . ARG A 1 280 ? 16.146 -9.282 4.118 1.00 58.00 280 ARG A CA 1
ATOM 2136 C C . ARG A 1 280 ? 15.431 -9.529 5.439 1.00 58.00 280 ARG A C 1
ATOM 2138 O O . ARG A 1 280 ? 16.081 -9.844 6.426 1.00 58.00 280 ARG A O 1
ATOM 2145 N N . SER A 1 281 ? 14.113 -9.365 5.491 1.00 54.81 281 SER A N 1
ATOM 2146 C CA . SER A 1 281 ? 13.362 -9.337 6.755 1.00 54.81 281 SER A CA 1
ATOM 2147 C C . SER A 1 281 ? 12.546 -10.615 6.994 1.00 54.81 281 SER A C 1
ATOM 2149 O O . SER A 1 281 ? 11.477 -10.568 7.603 1.00 54.81 281 SER A O 1
ATOM 2151 N N . GLN A 1 282 ? 13.087 -11.753 6.546 1.00 55.94 282 GLN A N 1
ATOM 2152 C CA . GLN A 1 282 ? 12.471 -13.090 6.557 1.00 55.94 282 GLN A CA 1
ATOM 2153 C C . GLN A 1 282 ? 11.997 -13.506 7.967 1.00 55.94 282 GLN A C 1
ATOM 2155 O O . GLN A 1 282 ? 10.902 -14.038 8.123 1.00 55.94 282 GLN A O 1
ATOM 2160 N N . GLY A 1 283 ? 12.763 -13.165 9.013 1.00 52.81 283 GLY A N 1
ATOM 2161 C CA . GLY A 1 283 ? 12.367 -13.348 10.418 1.00 52.81 283 GLY A CA 1
ATOM 2162 C C . GLY A 1 283 ? 11.620 -12.163 11.058 1.00 52.81 283 GLY A C 1
ATOM 2163 O O . GLY A 1 283 ? 11.074 -12.300 12.150 1.00 52.81 283 GLY A O 1
ATOM 2164 N N . SER A 1 284 ? 11.552 -10.986 10.423 1.00 54.16 284 SER A N 1
ATOM 2165 C CA . SER A 1 284 ? 11.049 -9.750 11.058 1.00 54.16 284 SER A CA 1
ATOM 2166 C C . SER A 1 284 ? 9.642 -9.323 10.640 1.00 54.16 284 SER A C 1
ATOM 2168 O O . SER A 1 284 ? 8.928 -8.824 11.504 1.00 54.16 284 SER A O 1
ATOM 2170 N N . TYR A 1 285 ? 9.217 -9.566 9.397 1.00 58.03 285 TYR A N 1
ATOM 2171 C CA . TYR A 1 285 ? 7.848 -9.277 8.915 1.00 58.03 285 TYR A CA 1
ATOM 2172 C C . TYR A 1 285 ? 7.028 -10.550 8.629 1.00 58.03 285 TYR A C 1
ATOM 2174 O O . TYR A 1 285 ? 6.002 -10.495 7.965 1.00 58.03 285 TYR A O 1
ATOM 2182 N N . GLY A 1 286 ? 7.521 -11.704 9.087 1.00 54.78 286 GLY A N 1
ATOM 2183 C CA . GLY A 1 286 ? 7.314 -13.020 8.469 1.00 54.78 286 GLY A CA 1
ATOM 2184 C C . GLY A 1 286 ? 5.931 -13.685 8.486 1.00 54.78 286 GLY A C 1
ATOM 2185 O O . GLY A 1 286 ? 5.911 -14.907 8.450 1.00 54.78 286 GLY A O 1
ATOM 2186 N N . TYR A 1 287 ? 4.816 -12.950 8.576 1.00 61.03 287 TYR A N 1
ATOM 2187 C CA . TYR A 1 287 ? 3.465 -13.504 8.392 1.00 61.03 287 TYR A CA 1
ATOM 2188 C C . TYR A 1 287 ? 2.523 -12.464 7.755 1.00 61.03 287 TYR A C 1
ATOM 2190 O O . TYR A 1 287 ? 2.602 -11.283 8.101 1.00 61.03 287 TYR A O 1
ATOM 2198 N N . GLY A 1 288 ? 1.622 -12.904 6.872 1.00 78.44 288 GLY A N 1
ATOM 2199 C CA . GLY A 1 288 ? 0.637 -12.071 6.172 1.00 78.44 288 GLY A CA 1
ATOM 2200 C C . GLY A 1 288 ? 0.935 -11.973 4.673 1.00 78.44 288 GLY A C 1
ATOM 2201 O O . GLY A 1 288 ? 1.044 -12.990 3.994 1.00 78.44 288 GLY A O 1
ATOM 2202 N N . GLY A 1 289 ? 1.093 -10.762 4.129 1.00 89.81 289 GLY A N 1
ATOM 2203 C CA . GLY A 1 289 ? 1.465 -10.626 2.715 1.00 89.81 289 GLY A CA 1
ATOM 2204 C C . GLY A 1 289 ? 1.620 -9.204 2.186 1.00 89.81 289 GLY A C 1
ATOM 2205 O O . GLY A 1 289 ? 1.568 -8.222 2.931 1.00 89.81 289 GLY A O 1
ATOM 2206 N N . ALA A 1 290 ? 1.817 -9.106 0.871 1.00 93.94 290 ALA A N 1
ATOM 2207 C CA . ALA A 1 290 ? 2.042 -7.869 0.139 1.00 93.94 290 ALA A CA 1
ATOM 2208 C C . ALA A 1 290 ? 1.074 -7.674 -1.040 1.00 93.94 290 ALA A C 1
ATOM 2210 O O . ALA A 1 290 ? 0.841 -8.580 -1.844 1.00 93.94 290 ALA A O 1
ATOM 2211 N N . ILE A 1 291 ? 0.579 -6.444 -1.177 1.00 97.31 291 ILE A N 1
ATOM 2212 C CA . ILE A 1 291 ? -0.201 -5.950 -2.315 1.00 97.31 291 ILE A CA 1
ATOM 2213 C C . ILE A 1 291 ? 0.679 -4.932 -3.044 1.00 97.31 291 ILE A C 1
ATOM 2215 O O . ILE A 1 291 ? 1.051 -3.909 -2.475 1.00 97.31 291 ILE A O 1
ATOM 2219 N N . LEU A 1 292 ? 1.048 -5.225 -4.286 1.00 97.38 292 LEU A N 1
ATOM 2220 C CA . LEU A 1 292 ? 2.061 -4.485 -5.038 1.00 97.38 292 LEU A CA 1
ATOM 2221 C C . LEU A 1 292 ? 1.402 -3.812 -6.240 1.00 97.38 292 LEU A C 1
ATOM 2223 O O . LEU A 1 292 ? 1.110 -4.462 -7.241 1.00 97.38 292 LEU A O 1
ATOM 2227 N N . LEU A 1 293 ? 1.100 -2.523 -6.106 1.00 96.56 293 LEU A N 1
ATOM 2228 C CA . LEU A 1 293 ? 0.411 -1.731 -7.116 1.00 96.56 293 LEU A CA 1
ATOM 2229 C C . LEU A 1 293 ? 1.401 -0.891 -7.926 1.00 96.56 293 LEU A C 1
ATOM 2231 O O . LEU A 1 293 ? 2.263 -0.227 -7.353 1.00 96.56 293 LEU A O 1
ATOM 2235 N N . ALA A 1 294 ? 1.203 -0.849 -9.244 1.00 92.38 294 ALA A N 1
ATOM 2236 C CA . ALA A 1 294 ? 1.890 0.074 -10.146 1.00 92.38 294 ALA A CA 1
ATOM 2237 C C . ALA A 1 294 ? 3.422 -0.044 -10.091 1.00 92.38 294 ALA A C 1
ATOM 2239 O O . ALA A 1 294 ? 4.115 0.962 -10.121 1.00 92.38 294 ALA A O 1
ATOM 2240 N N . GLY A 1 295 ? 3.949 -1.266 -9.969 1.00 88.31 295 GLY A N 1
ATOM 2241 C CA . GLY A 1 295 ? 5.385 -1.536 -9.868 1.00 88.31 295 GLY A CA 1
ATOM 2242 C C . GLY A 1 295 ? 5.672 -2.823 -9.096 1.00 88.31 295 GLY A C 1
ATOM 2243 O O . GLY A 1 295 ? 4.805 -3.690 -8.962 1.00 88.31 295 GLY A O 1
ATOM 2244 N N . GLY A 1 296 ? 6.889 -2.925 -8.576 1.00 79.44 296 GLY A N 1
ATOM 2245 C CA . GLY A 1 296 ? 7.410 -4.013 -7.761 1.00 79.44 296 GLY A CA 1
ATOM 2246 C C . GLY A 1 296 ? 8.236 -5.014 -8.569 1.00 79.44 296 GLY A C 1
ATOM 2247 O O . GLY A 1 296 ? 7.682 -5.968 -9.110 1.00 79.44 296 GLY A O 1
ATOM 2248 N N . GLY A 1 297 ? 9.556 -4.865 -8.540 1.00 74.12 297 GLY A N 1
ATOM 2249 C CA . GLY A 1 297 ? 10.565 -5.821 -8.983 1.00 74.12 297 GLY A CA 1
ATOM 2250 C C . GLY A 1 297 ? 11.201 -5.511 -10.342 1.00 74.12 297 GLY A C 1
ATOM 2251 O O . GLY A 1 297 ? 10.583 -4.933 -11.225 1.00 74.12 297 GLY A O 1
ATOM 2252 N N . GLY A 1 298 ? 12.447 -5.973 -10.508 1.00 60.50 298 GLY A N 1
ATOM 2253 C CA . GLY A 1 298 ? 13.283 -5.694 -11.683 1.00 60.50 298 GLY A CA 1
ATOM 2254 C C . GLY A 1 298 ? 13.877 -4.283 -11.638 1.00 60.50 298 GLY A C 1
ATOM 2255 O O . GLY A 1 298 ? 13.150 -3.296 -11.595 1.00 60.50 298 GLY A O 1
ATOM 2256 N N . ARG A 1 299 ? 15.211 -4.153 -11.636 1.00 57.47 299 ARG A N 1
ATOM 2257 C CA . ARG A 1 299 ? 15.825 -2.821 -11.762 1.00 57.47 299 ARG A CA 1
ATOM 2258 C C . ARG A 1 299 ? 15.605 -2.308 -13.187 1.00 57.47 299 ARG A C 1
ATOM 2260 O O . ARG A 1 299 ? 15.661 -3.080 -14.142 1.00 57.47 299 ARG A O 1
ATOM 2267 N N . SER A 1 300 ? 15.439 -0.995 -13.333 1.00 46.56 300 SER A N 1
ATOM 2268 C CA . SER A 1 300 ? 15.205 -0.313 -14.617 1.00 46.56 300 SER A CA 1
ATOM 2269 C C . SER A 1 300 ? 16.328 -0.493 -15.653 1.00 46.56 300 SER A C 1
ATOM 2271 O O . SER A 1 300 ? 16.128 -0.178 -16.818 1.00 46.56 300 SER A O 1
ATOM 2273 N N . ASP A 1 301 ? 17.497 -0.997 -15.242 1.00 51.75 301 ASP A N 1
ATOM 2274 C CA . ASP A 1 301 ? 18.644 -1.344 -16.094 1.00 51.75 301 ASP A CA 1
ATOM 2275 C C . ASP A 1 301 ? 18.601 -2.803 -16.606 1.00 51.75 301 ASP A C 1
ATOM 2277 O O . ASP A 1 301 ? 19.611 -3.335 -17.064 1.00 51.75 301 ASP A O 1
ATOM 2281 N N . GLY A 1 302 ? 17.457 -3.485 -16.471 1.00 43.25 302 GLY A N 1
ATOM 2282 C CA . GLY A 1 302 ? 17.272 -4.886 -16.856 1.00 43.25 302 GLY A CA 1
ATOM 2283 C C . GLY A 1 302 ? 17.924 -5.895 -15.903 1.00 43.25 302 GLY A C 1
ATOM 2284 O O . GLY A 1 302 ? 17.785 -7.105 -16.098 1.00 43.25 302 GLY A O 1
ATOM 2285 N N . ARG A 1 303 ? 18.618 -5.446 -14.847 1.00 50.53 303 ARG A N 1
ATOM 2286 C CA . ARG A 1 303 ? 19.290 -6.350 -13.908 1.00 50.53 303 ARG A CA 1
ATOM 2287 C C . ARG A 1 303 ? 18.312 -6.850 -12.848 1.00 50.53 303 ARG A C 1
ATOM 2289 O O . ARG A 1 303 ? 17.780 -6.092 -12.032 1.00 50.53 303 ARG A O 1
ATOM 2296 N N . ASN A 1 304 ? 18.127 -8.168 -12.801 1.00 53.62 304 ASN A N 1
ATOM 2297 C CA . ASN A 1 304 ? 17.377 -8.812 -11.727 1.00 53.62 304 ASN A CA 1
ATOM 2298 C C . ASN A 1 304 ? 17.991 -8.496 -10.358 1.00 53.62 304 ASN A C 1
ATOM 2300 O O . ASN A 1 304 ? 19.209 -8.538 -10.157 1.00 53.62 304 ASN A O 1
ATOM 2304 N N . ILE A 1 305 ? 17.128 -8.224 -9.382 1.00 65.75 305 ILE A N 1
ATOM 2305 C CA . ILE A 1 305 ? 17.556 -7.988 -8.006 1.00 65.75 305 ILE A CA 1
ATOM 2306 C C . ILE A 1 305 ? 18.021 -9.315 -7.425 1.00 65.75 305 ILE A C 1
ATOM 2308 O O . ILE A 1 305 ? 17.264 -10.283 -7.367 1.00 65.75 305 ILE A O 1
ATOM 2312 N N . ARG A 1 306 ? 19.278 -9.353 -6.973 1.00 69.00 306 ARG A N 1
ATOM 2313 C CA . ARG A 1 306 ? 19.843 -10.518 -6.290 1.00 69.00 306 ARG A CA 1
ATOM 2314 C C . ARG A 1 306 ? 19.168 -10.689 -4.928 1.00 69.00 306 ARG A C 1
ATOM 2316 O O . ARG A 1 306 ? 19.570 -10.083 -3.932 1.00 69.00 306 ARG A O 1
ATOM 2323 N N . ILE A 1 307 ? 18.131 -11.518 -4.911 1.00 71.31 307 ILE A N 1
ATOM 2324 C CA . ILE A 1 307 ? 17.471 -12.015 -3.706 1.00 71.31 307 ILE A CA 1
ATOM 2325 C C . ILE A 1 307 ? 17.968 -13.436 -3.417 1.00 71.31 307 ILE A C 1
ATOM 2327 O O . ILE A 1 307 ? 18.015 -14.286 -4.311 1.00 71.31 307 ILE A O 1
ATOM 2331 N N . SER A 1 308 ? 18.372 -13.679 -2.169 1.00 68.88 308 SER A N 1
ATOM 2332 C CA . SER A 1 308 ? 18.659 -15.027 -1.675 1.00 68.88 308 SER A CA 1
ATOM 2333 C C . SER A 1 308 ? 17.386 -15.875 -1.709 1.00 68.88 308 SER A C 1
ATOM 2335 O O . SER A 1 308 ? 16.277 -15.340 -1.711 1.00 68.88 308 SER A O 1
ATOM 2337 N N . THR A 1 309 ? 17.534 -17.197 -1.751 1.00 74.44 309 THR A N 1
ATOM 2338 C CA . THR A 1 309 ? 16.402 -18.121 -1.609 1.00 74.44 309 THR A CA 1
ATOM 2339 C C . THR A 1 309 ? 15.930 -18.093 -0.151 1.00 74.44 309 THR A C 1
ATOM 2341 O O . THR A 1 309 ? 16.716 -18.461 0.722 1.00 74.44 309 THR A O 1
ATOM 2344 N N . PRO A 1 310 ? 14.708 -17.619 0.161 1.00 77.69 310 PRO A N 1
ATOM 2345 C CA . PRO A 1 310 ? 14.254 -17.539 1.545 1.00 77.69 310 PRO A CA 1
ATOM 2346 C C . PRO A 1 310 ? 13.832 -18.914 2.084 1.00 77.69 310 PRO A C 1
ATOM 2348 O O . PRO A 1 310 ? 13.463 -19.789 1.296 1.00 77.69 310 PRO A O 1
ATOM 2351 N N . PRO A 1 311 ? 13.803 -19.107 3.415 1.00 80.31 311 PRO A N 1
ATOM 2352 C CA . PRO A 1 311 ? 13.232 -20.300 4.027 1.00 80.31 311 PRO A CA 1
ATOM 2353 C C . PRO A 1 311 ? 11.789 -20.525 3.572 1.00 80.31 311 PRO A C 1
ATOM 2355 O O . PRO A 1 311 ? 10.973 -19.600 3.576 1.00 80.31 311 PRO A O 1
ATOM 2358 N N . SER A 1 312 ? 11.443 -21.770 3.240 1.00 83.25 312 SER A N 1
ATOM 2359 C CA . SER A 1 312 ? 10.104 -22.108 2.734 1.00 83.25 312 SER A CA 1
ATOM 2360 C C . SER A 1 312 ? 8.984 -21.827 3.752 1.00 83.25 312 SER A C 1
ATOM 2362 O O . SER A 1 312 ? 7.840 -21.575 3.378 1.00 83.25 312 SER A O 1
ATOM 2364 N N . SER A 1 313 ? 9.316 -21.795 5.047 1.00 80.75 313 SER A N 1
ATOM 2365 C CA . SER A 1 313 ? 8.436 -21.352 6.135 1.00 80.75 313 SER A CA 1
ATOM 2366 C C . SER A 1 313 ? 8.043 -19.873 6.047 1.00 80.75 313 SER A C 1
ATOM 2368 O O . SER A 1 313 ? 6.945 -19.526 6.470 1.00 80.75 313 SER A O 1
ATOM 2370 N N . PHE A 1 314 ? 8.884 -19.006 5.475 1.00 80.62 314 PHE A N 1
ATOM 2371 C CA . PHE A 1 314 ? 8.528 -17.613 5.198 1.00 80.62 314 PHE A CA 1
ATOM 2372 C C . PHE A 1 314 ? 7.690 -17.512 3.918 1.00 80.62 314 PHE A C 1
ATOM 2374 O O . PHE A 1 314 ? 6.626 -16.902 3.930 1.00 80.62 314 PHE A O 1
ATOM 2381 N N . THR A 1 315 ? 8.112 -18.163 2.829 1.00 84.38 315 THR A N 1
ATOM 2382 C CA . THR A 1 315 ? 7.467 -18.007 1.510 1.00 84.38 315 THR A CA 1
ATOM 2383 C C . THR A 1 315 ? 6.054 -18.594 1.430 1.00 84.38 315 THR A C 1
ATOM 2385 O O . THR A 1 315 ? 5.255 -18.135 0.615 1.00 84.38 315 THR A O 1
ATOM 2388 N N . ARG A 1 316 ? 5.719 -19.572 2.289 1.00 84.38 316 ARG A N 1
ATOM 2389 C CA . ARG A 1 316 ? 4.349 -20.102 2.449 1.00 84.38 316 ARG A CA 1
ATOM 2390 C C . ARG A 1 316 ? 3.417 -19.211 3.280 1.00 84.38 316 ARG A C 1
ATOM 2392 O O . ARG A 1 316 ? 2.207 -19.367 3.154 1.00 84.38 316 ARG A O 1
ATOM 2399 N N . ASN A 1 317 ? 3.972 -18.330 4.115 1.00 82.06 317 ASN A N 1
ATOM 2400 C CA . ASN A 1 317 ? 3.250 -17.480 5.074 1.00 82.06 317 ASN A CA 1
ATOM 2401 C C . ASN A 1 317 ? 3.317 -15.982 4.715 1.00 82.06 317 ASN A C 1
ATOM 2403 O O . ASN A 1 317 ? 2.969 -15.133 5.538 1.00 82.06 317 ASN A O 1
ATOM 2407 N N . PHE A 1 318 ? 3.811 -15.651 3.519 1.00 87.00 318 PHE A N 1
ATOM 2408 C CA . PHE A 1 318 ? 3.910 -14.286 3.014 1.00 87.00 318 PHE A CA 1
ATOM 2409 C C . PHE A 1 318 ? 3.490 -14.240 1.540 1.00 87.00 318 PHE A C 1
ATOM 2411 O O . PHE A 1 318 ? 4.315 -14.352 0.636 1.00 87.00 318 PHE A O 1
ATOM 2418 N N . ASP A 1 319 ? 2.191 -14.108 1.291 1.00 90.69 319 ASP A N 1
ATOM 2419 C CA . ASP A 1 319 ? 1.637 -14.056 -0.067 1.00 90.69 319 ASP A CA 1
ATOM 2420 C C . ASP A 1 319 ? 2.011 -12.727 -0.768 1.00 90.69 319 ASP A C 1
ATOM 2422 O O . ASP A 1 319 ? 2.056 -11.679 -0.125 1.00 90.69 319 ASP A O 1
ATOM 2426 N N . MET A 1 320 ? 2.275 -12.718 -2.085 1.00 93.38 320 MET A N 1
ATOM 2427 C CA . MET A 1 320 ? 2.670 -11.495 -2.818 1.00 93.38 320 MET A CA 1
ATOM 2428 C C . MET A 1 320 ? 1.879 -11.309 -4.122 1.00 93.38 320 MET A C 1
ATOM 2430 O O . MET A 1 320 ? 2.034 -12.066 -5.083 1.00 93.38 320 MET A O 1
ATOM 2434 N N . HIS A 1 321 ? 1.044 -10.269 -4.192 1.00 96.75 321 HIS A N 1
ATOM 2435 C CA . HIS A 1 321 ? 0.093 -10.072 -5.289 1.00 96.75 321 HIS A CA 1
ATOM 2436 C C . HIS A 1 321 ? 0.255 -8.722 -5.986 1.00 96.75 321 HIS A C 1
ATOM 2438 O O . HIS A 1 321 ? 0.067 -7.666 -5.386 1.00 96.75 321 HIS A O 1
ATOM 2444 N N . TRP A 1 322 ? 0.544 -8.775 -7.286 1.00 98.06 322 TRP A N 1
ATOM 2445 C CA . TRP A 1 322 ? 0.736 -7.609 -8.140 1.00 98.06 322 TRP A CA 1
ATOM 2446 C C . TRP A 1 322 ? -0.561 -7.128 -8.790 1.00 98.06 322 TRP A C 1
ATOM 2448 O O . TRP A 1 322 ? -1.403 -7.926 -9.215 1.00 98.06 322 TRP A O 1
ATOM 2458 N N . PHE A 1 323 ? -0.665 -5.813 -8.943 1.00 98.12 323 PHE A N 1
ATOM 2459 C CA . PHE A 1 323 ? -1.725 -5.093 -9.636 1.00 98.12 323 PHE A CA 1
ATOM 2460 C C . PHE A 1 323 ? -1.090 -3.993 -10.488 1.00 98.12 323 PHE A C 1
ATOM 2462 O O . PHE A 1 323 ? -0.242 -3.247 -10.006 1.00 98.12 323 PHE A O 1
ATOM 2469 N N . VAL A 1 324 ? -1.475 -3.879 -11.756 1.00 97.25 324 VAL A N 1
ATOM 2470 C CA . VAL A 1 324 ? -0.925 -2.851 -12.648 1.00 97.25 324 VAL A CA 1
ATOM 2471 C C . VAL A 1 324 ? -1.909 -2.488 -13.747 1.00 97.25 324 VAL A C 1
ATOM 2473 O O . VAL A 1 324 ? -2.689 -3.327 -14.186 1.00 97.25 324 VAL A O 1
ATOM 2476 N N . GLY A 1 325 ? -1.888 -1.241 -14.187 1.00 94.31 325 GLY A N 1
ATOM 2477 C CA . GLY A 1 325 ? -2.724 -0.720 -15.249 1.00 94.31 325 GLY A CA 1
ATOM 2478 C C . GLY A 1 325 ? -2.269 -1.199 -16.619 1.00 94.31 325 GLY A C 1
ATOM 2479 O O . GLY A 1 325 ? -1.073 -1.298 -16.881 1.00 94.31 325 GLY A O 1
ATOM 2480 N N . SER A 1 326 ? -3.212 -1.486 -17.518 1.00 93.19 326 SER A N 1
ATOM 2481 C CA . SER A 1 326 ? -2.880 -1.892 -18.891 1.00 93.19 326 SER A CA 1
ATOM 2482 C C . SER A 1 326 ? -2.228 -0.775 -19.712 1.00 93.19 326 SER A C 1
ATOM 2484 O O . SER A 1 326 ? -1.682 -1.063 -20.771 1.00 93.19 326 SER A O 1
ATOM 2486 N N . LYS A 1 327 ? -2.313 0.485 -19.260 1.00 90.88 327 LYS A N 1
ATOM 2487 C CA . LYS A 1 327 ? -1.639 1.634 -19.876 1.00 90.88 327 LYS A CA 1
ATOM 2488 C C . LYS A 1 327 ? -0.387 2.075 -19.123 1.00 90.88 327 LYS A C 1
ATOM 2490 O O . LYS A 1 327 ? 0.308 2.930 -19.647 1.00 90.88 327 LYS A O 1
ATOM 2495 N N . ASP A 1 328 ? -0.085 1.517 -17.945 1.00 92.88 328 ASP A N 1
ATOM 2496 C CA . ASP A 1 328 ? 1.030 1.923 -17.068 1.00 92.88 328 ASP A CA 1
ATOM 2497 C C . ASP A 1 328 ? 2.399 1.403 -17.572 1.00 92.88 328 ASP A C 1
ATOM 2499 O O . ASP A 1 328 ? 3.095 0.620 -16.921 1.00 92.88 328 ASP A O 1
ATOM 2503 N N . GLY A 1 329 ? 2.720 1.759 -18.818 1.00 89.06 329 GLY A N 1
ATOM 2504 C CA . GLY A 1 329 ? 3.950 1.415 -19.523 1.00 89.06 329 GLY A CA 1
ATOM 2505 C C . GLY A 1 329 ? 5.042 2.480 -19.386 1.00 89.06 329 GLY A C 1
ATOM 2506 O O . GLY A 1 329 ? 5.048 3.281 -18.453 1.00 89.06 329 GLY A O 1
ATOM 2507 N N . VAL A 1 330 ? 5.967 2.496 -20.349 1.00 88.44 330 VAL A N 1
ATOM 2508 C CA . VAL A 1 330 ? 7.016 3.527 -20.451 1.00 88.44 330 VAL A CA 1
ATOM 2509 C C . VAL A 1 330 ? 6.381 4.919 -20.587 1.00 88.44 330 VAL A C 1
ATOM 2511 O O . VAL A 1 330 ? 5.328 5.078 -21.205 1.00 88.44 330 VAL A O 1
ATOM 2514 N N . GLY A 1 331 ? 7.010 5.933 -19.991 1.00 82.06 331 GLY A N 1
ATOM 2515 C CA . GLY A 1 331 ? 6.587 7.334 -20.061 1.00 82.06 331 GLY A CA 1
ATOM 2516 C C . GLY A 1 331 ? 5.455 7.729 -19.110 1.00 82.06 331 GLY A C 1
ATOM 2517 O O . GLY A 1 331 ? 5.152 8.913 -19.011 1.00 82.06 331 GLY A O 1
ATOM 2518 N N . GLN A 1 332 ? 4.834 6.780 -18.399 1.00 83.19 332 GLN A N 1
ATOM 2519 C CA . GLN A 1 332 ? 3.681 7.070 -17.534 1.00 83.19 332 GLN A CA 1
ATOM 2520 C C . GLN A 1 332 ? 4.060 7.550 -16.132 1.00 83.19 332 GLN A C 1
ATOM 2522 O O . GLN A 1 332 ? 3.282 8.267 -15.508 1.00 83.19 332 GLN A O 1
ATOM 2527 N N . SER A 1 333 ? 5.239 7.176 -15.629 1.00 78.69 333 SER A N 1
ATOM 2528 C CA . SER A 1 333 ? 5.717 7.679 -14.343 1.00 78.69 333 SER A CA 1
ATOM 2529 C C . SER A 1 333 ? 6.294 9.087 -14.484 1.00 78.69 333 SER A C 1
ATOM 2531 O O . SER A 1 333 ? 7.287 9.307 -15.184 1.00 78.69 333 SER A O 1
ATOM 2533 N N . SER A 1 334 ? 5.716 10.033 -13.741 1.00 73.56 334 SER A N 1
ATOM 2534 C CA . SER A 1 334 ? 6.136 11.437 -13.708 1.00 73.56 334 SER A CA 1
ATOM 2535 C C . SER A 1 334 ? 7.571 11.675 -13.218 1.00 73.56 334 SER A C 1
ATOM 2537 O O . SER A 1 334 ? 8.114 12.749 -13.475 1.00 73.56 334 SER A O 1
ATOM 2539 N N . ASN A 1 335 ? 8.196 10.706 -12.536 1.00 68.94 335 ASN A N 1
ATOM 2540 C CA . ASN A 1 335 ? 9.581 10.791 -12.053 1.00 68.94 335 ASN A CA 1
ATOM 2541 C C . ASN A 1 335 ? 10.537 9.752 -12.667 1.00 68.94 335 ASN A C 1
ATOM 2543 O O . ASN A 1 335 ? 11.716 9.729 -12.319 1.00 68.94 335 ASN A O 1
ATOM 2547 N N . ALA A 1 336 ? 10.053 8.899 -13.573 1.00 74.06 336 ALA A N 1
ATOM 2548 C CA . ALA A 1 336 ? 10.850 7.843 -14.191 1.00 74.06 336 ALA A CA 1
ATOM 2549 C C . ALA A 1 336 ? 10.352 7.540 -15.616 1.00 74.06 336 ALA A C 1
ATOM 2551 O O . ALA A 1 336 ? 9.803 6.475 -15.888 1.00 74.06 336 ALA A O 1
ATOM 2552 N N . GLN A 1 337 ? 10.549 8.485 -16.541 1.00 76.88 337 GLN A N 1
ATOM 2553 C CA . GLN A 1 337 ? 9.993 8.414 -17.903 1.00 76.88 337 GLN A CA 1
ATOM 2554 C C . GLN A 1 337 ? 10.445 7.182 -18.711 1.00 76.88 337 GLN A C 1
ATOM 2556 O O . GLN A 1 337 ? 9.684 6.685 -19.532 1.00 76.88 337 GLN A O 1
ATOM 2561 N N . SER A 1 338 ? 11.647 6.647 -18.475 1.00 82.31 338 SER A N 1
ATOM 2562 C CA . SER A 1 338 ? 12.138 5.427 -19.139 1.00 82.31 338 SER A CA 1
ATOM 2563 C C . SER A 1 338 ? 11.660 4.118 -18.492 1.00 82.31 338 SER A C 1
ATOM 2565 O O . SER A 1 338 ? 11.914 3.039 -19.026 1.00 82.31 338 SER A O 1
ATOM 2567 N N . TRP A 1 339 ? 10.982 4.181 -17.345 1.00 84.75 339 TRP A N 1
ATOM 2568 C CA . TRP A 1 339 ? 10.552 3.012 -16.581 1.00 84.75 339 TRP A CA 1
ATOM 2569 C C . TRP A 1 339 ? 9.084 2.656 -16.857 1.00 84.75 339 TRP A C 1
ATOM 2571 O O . TRP A 1 339 ? 8.271 3.508 -17.204 1.00 84.75 339 TRP A O 1
ATOM 2581 N N . SER A 1 340 ? 8.755 1.371 -16.706 1.00 89.94 340 SER A N 1
ATOM 2582 C CA . SER A 1 340 ? 7.439 0.791 -16.989 1.00 89.94 340 SER A CA 1
ATOM 2583 C C . SER A 1 340 ? 6.991 -0.077 -15.817 1.00 89.94 340 SER A C 1
ATOM 2585 O O . SER A 1 340 ? 7.536 -1.166 -15.601 1.00 89.94 340 SER A O 1
ATOM 2587 N N . ALA A 1 341 ? 5.957 0.362 -15.098 1.00 91.19 341 ALA A N 1
ATOM 2588 C CA . ALA A 1 341 ? 5.328 -0.424 -14.040 1.00 91.19 341 ALA A CA 1
ATOM 2589 C C . ALA A 1 341 ? 4.757 -1.748 -14.573 1.00 91.19 341 ALA A C 1
ATOM 2591 O O . ALA A 1 341 ? 4.818 -2.789 -13.905 1.00 91.19 341 ALA A O 1
ATOM 2592 N N . TYR A 1 342 ? 4.211 -1.737 -15.795 1.00 92.69 342 TYR A N 1
ATOM 2593 C CA . TYR A 1 342 ? 3.697 -2.930 -16.461 1.00 92.69 342 TYR A CA 1
ATOM 2594 C C . TYR A 1 342 ? 4.795 -3.985 -16.626 1.00 92.69 342 TYR A C 1
ATOM 2596 O O . TYR A 1 342 ? 4.570 -5.154 -16.305 1.00 92.69 342 TYR A O 1
ATOM 2604 N N . THR A 1 343 ? 5.995 -3.577 -17.041 1.00 90.88 343 THR A N 1
ATOM 2605 C CA . THR A 1 343 ? 7.148 -4.474 -17.193 1.00 90.88 343 THR A CA 1
ATOM 2606 C C . THR A 1 343 ? 7.698 -4.911 -15.833 1.00 90.88 343 THR A C 1
ATOM 2608 O O . THR A 1 343 ? 7.835 -6.113 -15.595 1.00 90.88 343 THR A O 1
ATOM 2611 N N . ALA A 1 344 ? 7.930 -3.963 -14.917 1.00 90.00 344 ALA A N 1
ATOM 2612 C CA . ALA A 1 344 ? 8.456 -4.213 -13.572 1.00 90.00 344 ALA A CA 1
ATOM 2613 C C . ALA A 1 344 ? 7.603 -5.241 -12.806 1.00 90.00 344 ALA A C 1
ATOM 2615 O O . ALA A 1 344 ? 8.088 -6.293 -12.392 1.00 90.00 344 ALA A O 1
ATOM 2616 N N . SER A 1 345 ? 6.285 -5.029 -12.747 1.00 93.50 345 SER A N 1
ATOM 2617 C CA . SER A 1 345 ? 5.348 -5.948 -12.081 1.00 93.50 345 SER A CA 1
ATOM 2618 C C . SER A 1 345 ? 5.335 -7.371 -12.663 1.00 93.50 345 SER A C 1
ATOM 2620 O O . SER A 1 345 ? 5.064 -8.334 -11.942 1.00 93.50 345 SER A O 1
ATOM 2622 N N . ALA A 1 346 ? 5.610 -7.540 -13.962 1.00 92.50 346 ALA A N 1
ATOM 2623 C CA . ALA A 1 346 ? 5.719 -8.860 -14.584 1.00 92.50 346 ALA A CA 1
ATOM 2624 C C . ALA A 1 346 ? 7.035 -9.554 -14.194 1.00 92.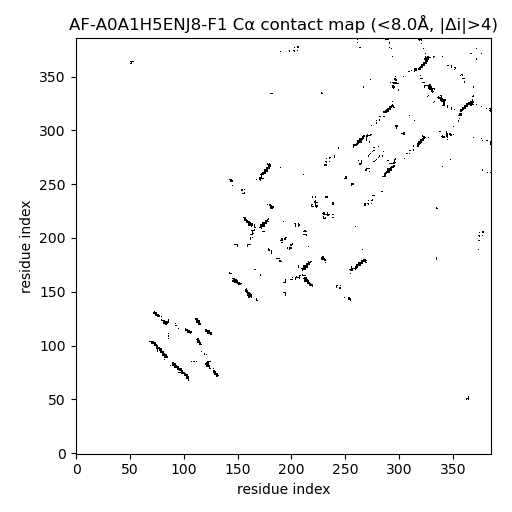50 346 ALA A C 1
ATOM 2626 O O . ALA A 1 346 ? 7.021 -10.720 -13.784 1.00 92.50 346 ALA A O 1
ATOM 2627 N N . GLN A 1 347 ? 8.152 -8.822 -14.257 1.00 89.81 347 GLN A N 1
ATOM 2628 C CA . GLN A 1 347 ? 9.479 -9.300 -13.862 1.00 89.81 347 GLN A CA 1
ATOM 2629 C C . GLN A 1 347 ? 9.526 -9.658 -12.371 1.00 89.81 347 GLN A C 1
ATOM 2631 O O . GLN A 1 347 ? 9.909 -10.774 -12.020 1.00 89.81 347 GLN A O 1
ATOM 2636 N N . GLY A 1 348 ? 9.054 -8.765 -11.496 1.00 90.50 348 GLY A N 1
ATOM 2637 C CA . GLY A 1 348 ? 8.976 -8.986 -10.055 1.00 90.50 348 GLY A CA 1
ATOM 2638 C C . GLY A 1 348 ? 8.131 -10.195 -9.682 1.00 90.50 348 GLY A C 1
ATOM 2639 O O . GLY A 1 348 ? 8.594 -11.053 -8.929 1.00 90.50 348 GLY A O 1
ATOM 2640 N N . ARG A 1 349 ? 6.936 -10.339 -10.272 1.00 93.12 349 ARG A N 1
ATOM 2641 C CA . ARG A 1 349 ? 6.089 -11.517 -10.041 1.00 93.12 349 ARG A CA 1
ATOM 2642 C C . ARG A 1 349 ? 6.786 -12.816 -10.455 1.00 93.12 349 ARG A C 1
ATOM 2644 O O . ARG A 1 349 ? 6.653 -13.817 -9.752 1.00 93.12 349 ARG A O 1
ATOM 2651 N N . SER A 1 350 ? 7.509 -12.817 -11.577 1.00 91.38 350 SER A N 1
ATOM 2652 C CA . SER A 1 350 ? 8.265 -13.987 -12.045 1.00 91.38 350 SER A CA 1
ATOM 2653 C C . SER A 1 350 ? 9.425 -14.330 -11.100 1.00 91.38 350 SER A C 1
ATOM 2655 O O . SER A 1 350 ? 9.535 -15.466 -10.634 1.00 91.38 350 SER A O 1
ATOM 2657 N N . LEU A 1 351 ? 10.222 -13.323 -10.724 1.00 88.62 351 LEU A N 1
ATOM 2658 C CA . LEU A 1 351 ? 11.335 -13.442 -9.781 1.00 88.62 351 LEU A CA 1
ATOM 2659 C C . LEU A 1 351 ? 10.880 -13.979 -8.415 1.00 88.62 351 LEU A C 1
ATOM 2661 O O . LEU A 1 351 ? 11.493 -14.891 -7.873 1.00 88.62 351 LEU A O 1
ATOM 2665 N N . TYR A 1 352 ? 9.783 -13.465 -7.863 1.00 89.62 352 TYR A N 1
ATOM 2666 C CA . TYR A 1 352 ? 9.275 -13.934 -6.573 1.00 89.62 352 TYR A CA 1
ATOM 2667 C C . TYR A 1 352 ? 8.597 -15.308 -6.659 1.00 89.62 352 TYR A C 1
ATOM 2669 O O . TYR A 1 352 ? 8.750 -16.115 -5.740 1.00 89.62 352 TYR A O 1
ATOM 2677 N N . LYS A 1 353 ? 7.951 -15.652 -7.785 1.00 92.12 353 LYS A N 1
ATOM 2678 C CA . LYS A 1 353 ? 7.487 -17.028 -8.033 1.00 92.12 353 LYS A CA 1
ATOM 2679 C C . LYS A 1 353 ? 8.660 -18.020 -8.030 1.00 92.12 353 LYS A C 1
ATOM 2681 O O . LYS A 1 353 ? 8.547 -19.070 -7.404 1.00 92.12 353 LYS A O 1
ATOM 2686 N N . SER A 1 354 ? 9.794 -17.688 -8.660 1.00 89.94 354 SER A N 1
ATOM 2687 C CA . SER A 1 354 ? 10.976 -18.573 -8.696 1.00 89.94 354 SER A CA 1
ATOM 2688 C C . SER A 1 354 ? 11.663 -18.753 -7.336 1.00 89.94 354 SER A C 1
ATOM 2690 O O . SER A 1 354 ? 12.460 -19.673 -7.168 1.00 89.94 354 SER A O 1
ATOM 2692 N N . LYS A 1 355 ? 11.328 -17.921 -6.340 1.00 87.44 355 LYS A N 1
ATOM 2693 C CA . LYS A 1 355 ? 11.754 -18.073 -4.940 1.00 87.44 355 LYS A CA 1
ATOM 2694 C C . LYS A 1 355 ? 10.716 -18.746 -4.038 1.00 87.44 355 LYS A C 1
ATOM 2696 O O . LYS A 1 355 ? 10.878 -18.721 -2.826 1.00 87.44 355 LYS A O 1
ATOM 2701 N N . GLY A 1 356 ? 9.672 -19.355 -4.605 1.00 89.38 356 GLY A N 1
ATOM 2702 C CA . GLY A 1 356 ? 8.708 -20.173 -3.860 1.00 89.38 356 GLY A CA 1
ATOM 2703 C C . GLY A 1 356 ? 7.600 -19.396 -3.142 1.00 89.38 356 GLY A C 1
ATOM 2704 O O . GLY A 1 356 ? 6.915 -19.974 -2.300 1.00 89.38 356 GLY A O 1
ATOM 2705 N N . PHE A 1 357 ? 7.412 -18.107 -3.445 1.00 89.81 357 PHE A N 1
ATOM 2706 C CA . PHE A 1 357 ? 6.279 -17.330 -2.935 1.00 89.81 357 PHE A CA 1
ATOM 2707 C C . PHE A 1 357 ? 4.998 -17.654 -3.712 1.00 89.81 357 PHE A C 1
ATOM 2709 O O . PHE A 1 357 ? 5.019 -17.822 -4.938 1.00 89.81 357 PHE A O 1
ATOM 2716 N N . ARG A 1 358 ? 3.851 -17.649 -3.025 1.00 92.44 358 ARG A N 1
ATOM 2717 C CA . ARG A 1 358 ? 2.542 -17.629 -3.690 1.00 92.44 358 ARG A CA 1
ATOM 2718 C C . ARG A 1 358 ? 2.362 -16.268 -4.362 1.00 92.44 358 ARG A C 1
ATOM 2720 O O . ARG A 1 358 ? 2.382 -15.239 -3.689 1.00 92.44 358 ARG A O 1
ATOM 2727 N N . THR A 1 359 ? 2.188 -16.250 -5.686 1.00 95.06 359 THR A N 1
ATOM 2728 C CA . THR A 1 359 ? 2.069 -14.989 -6.435 1.00 95.06 359 THR A CA 1
ATOM 2729 C C . THR A 1 359 ? 0.972 -14.972 -7.491 1.00 95.06 359 THR A C 1
ATOM 2731 O O . THR A 1 359 ? 0.741 -15.955 -8.202 1.00 95.06 359 THR A O 1
ATOM 2734 N N . SER A 1 360 ? 0.368 -13.798 -7.687 1.00 97.19 360 SER A N 1
ATOM 2735 C CA . SER A 1 360 ? -0.449 -13.477 -8.867 1.00 97.19 360 SER A CA 1
ATOM 2736 C C . SER A 1 360 ? -0.106 -12.091 -9.412 1.00 97.19 360 SER A C 1
ATOM 2738 O O . SER A 1 360 ? 0.444 -11.266 -8.689 1.00 97.19 360 SER A O 1
ATOM 2740 N N . ARG A 1 361 ? -0.503 -11.810 -10.656 1.00 97.00 361 ARG A N 1
ATOM 2741 C CA . ARG A 1 361 ? -0.496 -10.466 -11.251 1.00 97.00 361 ARG A CA 1
ATOM 2742 C C . ARG A 1 361 ? -1.863 -10.198 -11.874 1.00 97.00 361 ARG A C 1
ATOM 2744 O O . ARG A 1 361 ? -2.369 -11.055 -12.590 1.00 97.00 361 ARG A O 1
ATOM 2751 N N . THR A 1 362 ? -2.435 -9.035 -11.594 1.00 97.81 362 THR A N 1
ATOM 2752 C CA . THR A 1 362 ? -3.739 -8.588 -12.100 1.00 97.81 362 THR A CA 1
ATOM 2753 C C . THR A 1 362 ? -3.525 -7.370 -12.991 1.00 97.81 362 THR A C 1
ATOM 2755 O O . THR A 1 362 ? -2.911 -6.400 -12.545 1.00 97.81 362 THR A O 1
ATOM 2758 N N . VAL A 1 363 ? -4.021 -7.402 -14.230 1.00 96.94 363 VAL A N 1
ATOM 2759 C CA . VAL A 1 363 ? -3.985 -6.241 -15.133 1.00 96.94 363 VAL A CA 1
ATOM 2760 C C . VAL A 1 363 ? -5.314 -5.492 -15.043 1.00 96.94 363 VAL A C 1
ATOM 2762 O O . VAL A 1 363 ? -6.375 -6.068 -15.264 1.00 96.94 363 VAL A O 1
ATOM 2765 N N . LEU A 1 364 ? -5.253 -4.209 -14.696 1.00 92.19 364 LEU A N 1
ATOM 2766 C CA . LEU A 1 364 ? -6.392 -3.313 -14.530 1.00 92.19 364 LEU A CA 1
ATOM 2767 C C . LEU A 1 364 ? -6.610 -2.543 -15.834 1.00 92.19 364 LEU A C 1
ATOM 2769 O O . LEU A 1 364 ? -5.788 -1.711 -16.226 1.00 92.19 364 LEU A O 1
ATOM 2773 N N . ARG A 1 365 ? -7.706 -2.835 -16.538 1.00 89.12 365 ARG A N 1
ATOM 2774 C CA . ARG A 1 365 ? -7.941 -2.288 -17.877 1.00 89.12 365 ARG A CA 1
ATOM 2775 C C . ARG A 1 365 ? -8.039 -0.762 -17.869 1.00 89.12 365 ARG A C 1
ATOM 2777 O O . ARG A 1 365 ? -8.765 -0.169 -17.073 1.00 89.12 365 ARG A O 1
ATOM 2784 N N . GLY A 1 366 ? -7.321 -0.134 -18.793 1.00 84.19 366 GLY A N 1
ATOM 2785 C CA . GLY A 1 366 ? -7.400 1.298 -19.071 1.00 84.19 366 GLY A CA 1
ATOM 2786 C C . GLY A 1 366 ? -6.772 2.214 -18.021 1.00 84.19 366 GLY A C 1
ATOM 2787 O O . GLY A 1 366 ? -6.761 3.417 -18.259 1.00 84.19 366 GLY A O 1
ATOM 2788 N N . GLN A 1 367 ? -6.251 1.675 -16.912 1.00 89.00 367 GLN A N 1
ATOM 2789 C CA . GLN A 1 367 ? -5.527 2.450 -15.902 1.00 89.00 367 GLN A CA 1
ATOM 2790 C C . GLN A 1 367 ? -4.094 2.737 -16.374 1.00 89.00 367 GLN A C 1
ATOM 2792 O O . GLN A 1 367 ? -3.438 1.860 -16.944 1.00 89.00 367 GLN A O 1
ATOM 2797 N N . ASP A 1 368 ? -3.640 3.954 -16.109 1.00 86.69 368 ASP A N 1
ATOM 2798 C CA . ASP A 1 368 ? -2.267 4.460 -16.223 1.00 86.69 368 ASP A CA 1
ATOM 2799 C C . ASP A 1 368 ? -1.635 4.603 -14.821 1.00 86.69 368 ASP A C 1
ATOM 2801 O O . ASP A 1 368 ? -2.239 4.187 -13.830 1.00 86.69 368 ASP A O 1
ATOM 2805 N N . HIS A 1 369 ? -0.441 5.200 -14.720 1.00 87.12 369 HIS A N 1
ATOM 2806 C CA . HIS A 1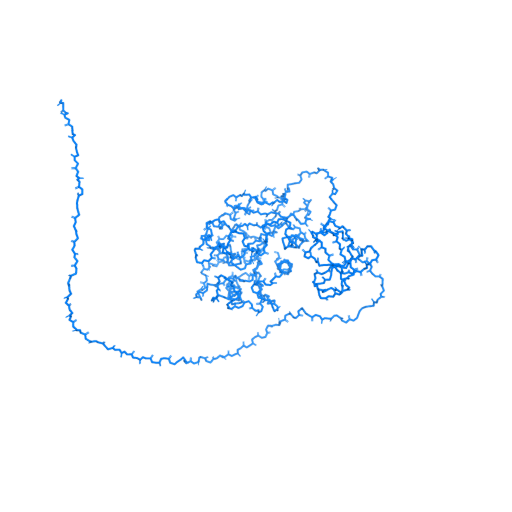 369 ? 0.261 5.347 -13.440 1.00 87.12 369 HIS A CA 1
ATOM 2807 C C . HIS A 1 369 ? -0.524 6.148 -12.386 1.00 87.12 369 HIS A C 1
ATOM 2809 O O . HIS A 1 369 ? -0.361 5.919 -11.192 1.00 87.12 369 HIS A O 1
ATOM 2815 N N . HIS A 1 370 ? -1.394 7.075 -12.799 1.00 84.00 370 HIS A N 1
ATOM 2816 C CA . HIS A 1 370 ? -1.980 8.096 -11.925 1.00 84.00 370 HIS A CA 1
ATOM 2817 C C . HIS A 1 370 ? -3.487 7.926 -11.661 1.00 84.00 370 HIS A C 1
ATOM 2819 O O . HIS A 1 370 ? -4.047 8.642 -10.829 1.00 84.00 370 HIS A O 1
ATOM 2825 N N . SER A 1 371 ? -4.157 6.989 -12.335 1.00 83.19 371 SER A N 1
ATOM 2826 C CA . SER A 1 371 ? -5.624 6.831 -12.306 1.00 83.19 371 SER A CA 1
ATOM 2827 C C . SER A 1 371 ? -6.163 5.801 -11.301 1.00 83.19 371 SER A C 1
ATOM 2829 O O . SER A 1 371 ? -7.378 5.724 -11.098 1.00 83.19 371 SER A O 1
ATOM 2831 N N . TYR A 1 372 ? -5.295 5.037 -10.632 1.00 85.12 372 TYR A N 1
ATOM 2832 C CA . TYR A 1 372 ? -5.697 3.918 -9.775 1.00 85.12 372 TYR A CA 1
ATOM 2833 C C . TYR A 1 372 ? -6.634 4.280 -8.613 1.00 85.12 372 TYR A C 1
ATOM 2835 O O . TYR A 1 372 ? -6.329 5.108 -7.753 1.00 85.12 372 TYR A O 1
ATOM 2843 N N . ASN A 1 373 ? -7.717 3.511 -8.468 1.00 88.00 373 ASN A N 1
ATOM 2844 C CA . ASN A 1 373 ? -8.496 3.480 -7.230 1.00 88.00 373 ASN A CA 1
ATOM 2845 C C . ASN A 1 373 ? -7.826 2.563 -6.189 1.00 88.00 373 ASN A C 1
ATOM 2847 O O . ASN A 1 373 ? -8.054 1.350 -6.170 1.00 88.00 373 ASN A O 1
ATOM 2851 N N . LEU A 1 374 ? -7.028 3.157 -5.296 1.00 88.00 374 LEU A N 1
ATOM 2852 C CA . LEU A 1 374 ? -6.290 2.434 -4.253 1.00 88.00 374 LEU A CA 1
ATOM 2853 C C . LEU A 1 374 ? -7.182 1.578 -3.342 1.00 88.00 374 LEU A C 1
ATOM 2855 O O . LEU A 1 374 ? -6.782 0.480 -2.967 1.00 88.00 374 LEU A O 1
ATOM 2859 N N . ALA A 1 375 ? -8.388 2.042 -3.000 1.00 89.62 375 ALA A N 1
ATOM 2860 C CA . ALA A 1 375 ? -9.301 1.296 -2.132 1.00 89.62 375 ALA A CA 1
ATOM 2861 C C . ALA A 1 375 ? -9.838 0.033 -2.826 1.00 89.62 375 ALA A C 1
ATOM 2863 O O . ALA A 1 375 ? -9.899 -1.029 -2.211 1.00 89.62 375 ALA A O 1
ATOM 2864 N N . SER A 1 376 ? -10.150 0.112 -4.124 1.00 90.56 376 SER A N 1
ATOM 2865 C CA . SER A 1 376 ? -10.539 -1.061 -4.920 1.00 90.56 376 SER A CA 1
ATOM 2866 C C . SER A 1 376 ? -9.385 -2.048 -5.114 1.00 90.56 376 SER A C 1
ATOM 2868 O O . SER A 1 376 ? -9.607 -3.257 -5.066 1.00 90.56 376 SER A O 1
ATOM 2870 N N . VAL 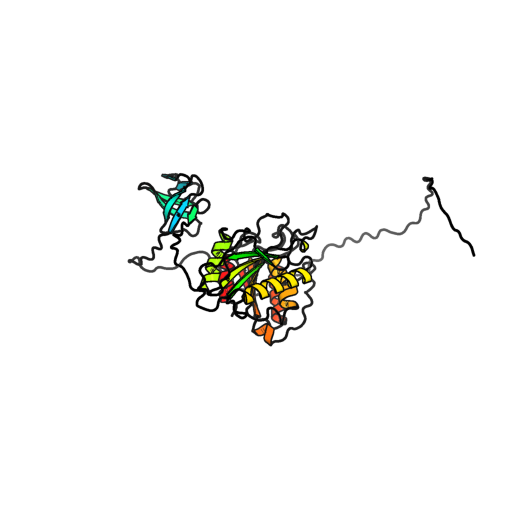A 1 377 ? -8.149 -1.563 -5.287 1.00 93.50 377 VAL A N 1
ATOM 2871 C CA . VAL A 1 377 ? -6.960 -2.433 -5.339 1.00 93.50 377 VAL A CA 1
ATOM 2872 C C . VAL A 1 377 ? -6.715 -3.108 -3.991 1.00 93.50 377 VAL A C 1
ATOM 2874 O O . VAL A 1 377 ? -6.470 -4.312 -3.956 1.00 93.50 377 VAL A O 1
ATOM 2877 N N . LEU A 1 378 ? -6.829 -2.368 -2.885 1.00 95.56 378 LEU A N 1
ATOM 2878 C CA . LEU A 1 378 ? -6.717 -2.918 -1.537 1.00 95.56 378 LEU A CA 1
ATOM 2879 C C . LEU A 1 378 ? -7.759 -4.020 -1.306 1.00 95.56 378 LEU A C 1
ATOM 2881 O O . LEU A 1 378 ? -7.400 -5.108 -0.870 1.00 95.56 378 LEU A O 1
ATOM 2885 N N . GLU A 1 379 ? -9.025 -3.789 -1.666 1.00 95.31 379 GLU A N 1
ATOM 2886 C CA . GLU A 1 379 ? -10.093 -4.785 -1.510 1.00 95.31 379 GLU A CA 1
ATOM 2887 C C . GLU A 1 379 ? -9.832 -6.047 -2.350 1.00 95.31 379 GLU A C 1
ATOM 2889 O O . GLU A 1 379 ? -10.020 -7.169 -1.875 1.00 95.31 379 GLU A O 1
ATOM 2894 N N . ALA A 1 380 ? -9.361 -5.886 -3.589 1.00 93.75 380 ALA A N 1
ATOM 2895 C CA . ALA A 1 380 ? -9.005 -7.004 -4.459 1.00 93.75 380 ALA A CA 1
ATOM 2896 C C . ALA A 1 380 ? -7.746 -7.759 -3.988 1.00 93.75 380 ALA A C 1
ATOM 2898 O O . ALA A 1 380 ? -7.628 -8.960 -4.233 1.00 93.75 380 ALA A O 1
ATOM 2899 N N . GLY A 1 381 ? -6.807 -7.073 -3.330 1.00 95.75 381 GLY A N 1
ATOM 2900 C CA . GLY A 1 381 ? -5.582 -7.652 -2.782 1.00 95.75 381 GLY A CA 1
ATOM 2901 C C . GLY A 1 381 ? -5.791 -8.377 -1.451 1.00 95.75 381 GLY A C 1
ATOM 2902 O O . GLY A 1 381 ? -5.267 -9.475 -1.276 1.00 95.75 381 GLY A O 1
ATOM 2903 N N . LEU A 1 382 ? -6.617 -7.831 -0.550 1.00 94.75 382 LEU A N 1
ATOM 2904 C CA . LEU A 1 382 ? -6.980 -8.476 0.721 1.00 94.75 382 LEU A CA 1
ATOM 2905 C C . LEU A 1 382 ? -7.709 -9.811 0.506 1.00 94.75 382 LEU A C 1
ATOM 2907 O O . LEU A 1 382 ? -7.522 -10.735 1.282 1.00 94.75 382 LEU A O 1
ATOM 2911 N N . LYS A 1 383 ? -8.464 -9.959 -0.591 1.00 94.19 383 LYS A N 1
ATOM 2912 C CA . LYS A 1 383 ? -9.087 -11.237 -0.999 1.00 94.19 383 LYS A CA 1
ATOM 2913 C C . LYS A 1 383 ? -8.085 -12.298 -1.490 1.00 94.19 383 LYS A C 1
ATOM 2915 O O . LYS A 1 383 ? -8.496 -13.420 -1.779 1.00 94.19 383 LYS A O 1
ATOM 2920 N N . LYS A 1 384 ? -6.806 -11.947 -1.675 1.00 91.75 384 LYS A N 1
ATOM 2921 C CA . LYS A 1 384 ? -5.761 -12.842 -2.207 1.00 91.75 384 LYS A CA 1
ATOM 2922 C C . LYS A 1 384 ? -4.736 -13.262 -1.157 1.00 91.75 384 LYS A C 1
ATOM 2924 O O . LYS A 1 384 ? -4.341 -14.421 -1.181 1.00 91.75 384 LYS A O 1
ATOM 2929 N N . VAL A 1 385 ? -4.345 -12.342 -0.272 1.00 88.88 385 VAL A N 1
ATOM 2930 C CA . VAL A 1 385 ? -3.463 -12.618 0.873 1.00 88.88 385 VAL A CA 1
ATOM 2931 C C . VAL A 1 385 ? -4.217 -13.467 1.898 1.00 88.88 385 VAL A C 1
ATOM 2933 O O . VAL A 1 385 ? -5.286 -13.051 2.345 1.00 88.88 385 VAL A O 1
ATOM 2936 N N . LYS A 1 386 ? -3.673 -14.635 2.254 1.00 72.75 386 LYS A N 1
ATOM 2937 C CA . LYS A 1 386 ? -4.259 -15.555 3.244 1.00 72.75 386 LYS A CA 1
ATOM 2938 C C . LYS A 1 386 ? -3.664 -15.414 4.648 1.00 72.75 386 LYS A C 1
ATOM 2940 O O . LYS A 1 386 ? -2.470 -15.062 4.756 1.00 72.75 386 LYS A O 1
#

Organism: NCBI:txid648782

Sequence (386 aa):
MARQRITSTARSLLAALVIAAATLSTSAPSVSASMRPTAVPATSAASTVPFLDVAARAPGVDVSRGRLTSRVTIQTTAPLNLRQRATASSTRLATLPRGAKVTSIYRASNGWYKVTYRGRTGYVSHRYVIRVTSSTSARSSSSARIPTAHNQRYAGLSYATIDGGVDWSRRVGMVIFLDGDYYRRGYSQAVSEHTRGATAAAMAEVAARDNKILVIPRIPRQGYISSLGYTWWGRTATNAVMLRKLDQHLRRTGNITRSRTVYMGYSGGAEFITYELARRSQGSYGYGGAILLAGGGGRSDGRNIRISTPPSSFTRNFDMHWFVGSKDGVGQSSNAQSWSAYTASAQGRSLYKSKGFRTSRTVLRGQDHHSYNLASVLEAGLKKVK